Protein AF-0000000085142793 (afdb_homodimer)

Solvent-accessible surface area (backbone atoms only — not comparable to full-atom values): 38504 Å² total; per-residue (Å²): 130,55,73,67,56,52,49,52,53,50,50,48,44,54,55,43,50,51,32,46,73,60,70,64,56,84,73,49,73,65,57,45,42,52,49,14,59,74,68,73,43,66,52,66,65,74,73,52,75,71,55,71,66,58,52,27,54,43,63,44,48,63,83,79,63,71,72,49,72,63,54,54,51,49,46,52,49,48,54,51,50,52,54,48,36,68,76,47,77,51,85,48,48,43,76,74,81,58,46,81,76,58,88,42,69,66,44,15,41,50,50,17,57,52,48,35,48,65,38,69,43,61,87,69,60,58,73,68,64,59,40,62,31,39,26,63,65,14,30,45,39,32,20,34,68,66,52,86,90,43,70,59,54,49,60,48,77,48,88,49,27,34,41,33,42,30,28,22,57,57,58,43,32,56,37,52,43,42,51,42,32,44,48,47,37,58,46,38,49,44,58,69,44,44,38,35,77,75,59,72,71,47,82,62,52,60,54,35,35,50,48,18,23,47,28,51,50,49,34,63,74,48,48,71,56,48,44,61,55,33,41,69,77,45,49,61,66,60,34,48,46,52,52,27,44,64,32,60,43,36,39,56,59,49,22,51,47,37,38,75,69,64,75,40,54,71,67,57,26,52,55,43,42,67,57,76,86,36,59,48,50,32,58,71,67,70,45,69,87,72,64,67,54,55,41,71,39,70,27,64,71,60,52,40,51,52,50,52,36,38,76,69,63,75,39,54,72,70,57,47,45,58,74,46,65,72,76,50,56,77,82,28,52,79,85,72,78,78,74,72,66,61,70,62,54,62,70,75,98,132,52,73,67,54,52,49,53,52,50,53,49,43,53,55,43,49,51,32,47,72,59,69,63,57,84,73,48,73,64,57,45,44,52,49,15,59,75,69,72,45,68,52,68,66,72,73,50,74,72,55,72,68,62,51,32,49,42,64,47,45,64,78,78,64,72,73,49,73,63,55,54,50,48,47,52,50,47,54,51,50,52,54,49,34,70,76,45,77,51,85,49,48,43,78,72,80,58,46,81,76,59,89,42,69,65,44,14,40,51,50,17,57,51,49,34,48,67,39,69,42,60,86,69,61,58,74,70,63,60,40,64,29,39,26,64,65,12,31,44,39,33,21,34,65,66,52,88,88,43,71,58,56,50,56,49,76,49,89,49,26,32,40,32,42,30,28,22,57,56,58,43,33,55,39,53,44,41,50,43,30,44,48,47,37,58,46,39,51,44,57,66,46,41,40,35,74,73,60,71,70,46,84,62,50,60,55,33,33,50,46,16,23,46,28,52,51,50,33,63,74,50,49,70,56,49,46,58,56,33,40,70,78,46,48,60,65,58,34,50,46,52,51,26,44,66,31,62,43,36,41,56,58,49,21,51,47,37,40,74,70,63,76,40,53,71,68,57,24,52,53,42,42,68,56,76,85,38,59,49,51,32,59,69,65,71,44,70,87,72,66,67,53,54,42,71,38,70,27,64,70,57,53,40,51,52,50,51,37,38,76,67,65,74,38,53,72,69,56,46,44,57,75,45,66,72,77,50,56,76,84,28,51,79,84,71,78,78,74,72,66,61,72,61,55,63,71,74,98

Nearest PDB structures (foldseek):
  6cyy-assembly1_A  TM=6.990E-01  e=6.829E-03  Mycobacterium tuberculosis H37Rv
  6cz6-assembly1_C  TM=6.905E-01  e=1.008E-02  Mycobacterium tuberculosis H37Rv
  6cz6-assembly1_B  TM=6.938E-01  e=1.561E-02  Mycobacterium tuberculosis H37Rv
  6cyj-assembly1_B  TM=6.424E-01  e=1.008E-02  Mycobacterium tuberculosis H37Rv
  6cz6-assembly1_D  TM=6.984E-01  e=2.303E-02  Mycobacterium tuberculosis H37Rv

InterPro domains:
  IPR001387 Cro/C1-type, helix-turn-helix domain [PF01381] (1-44)
  IPR001387 Cro/C1-type, helix-turn-helix domain [PS50943] (1-46)
  IPR001387 Cro/C1-type, helix-turn-helix domain [cd00093] (1-46)
  IPR010359 IrrE N-terminal-like domain [PF06114] (166-259)
  IPR010982 Lambda repressor-like, DNA-binding domain superfamily [G3DSA:1.10.260.40] (1-52)
  IPR010982 Lambda repressor-like, DNA-binding domain superfamily [SSF47413] (1-50)
  IPR052345 Radiation response metalloprotease [PTHR43236] (1-334)

Sequence (698 aa):
MSQQDLATAVGLERTMVNRIEGGQRKVTALELASIADALGTRMQSFFTEPAPALVSHRSAQGLDTTESAVDHLLAELLADVEFLHGLHPIEGFGVRDPWEQPKSVHEADDMAARAREHVGYTATEPVKDLQAHLATAGLLLFSRNFGVDAADAGTVLLAEGGISLVNSTPKVGRRRLSAVHELGHYLLADEYTVDWRTAHTGPDIEGRLDRFARAFLLPAAVLLQEWPAAAHSGDVRTAAVKIAGTYLVDMSTLARRLHDLELVDASTANDIRAVQTTQTDIITHDLYPSDEMAGTTQPRVYQKHVIALFEAEKLSRERTLDLLDGTFDDDDLPDLPPRQEQEIWEYVSMSQQDLATAVGLERTMVNRIEGGQRKVTALELASIADALGTRMQSFFTEPAPALVSHRSAQGLDTTESAVDHLLAELLADVEFLHGLHPIEGFGVRDPWEQPKSVHEADDMAARAREHVGYTATEPVKDLQAHLATAGLLLFSRNFGVDAADAGTVLLAEGGISLVNSTPKVGRRRLSAVHELGHYLLADEYTVDWRTAHTGPDIEGRLDRFARAFLLPAAVLLQEWPAAAHSGDVRTAAVKIAGTYLVDMSTLARRLHDLELVDASTANDIRAVQTTQTDIITHDLYPSDEMAGTTQPRVYQKHVIALFEAEKLSRERTLDLLDGTFDDDDLPDLPPRQEQEIWEYVS

Radius of gyration: 30.91 Å; Cα contacts (8 Å, |Δi|>4): 927; chains: 2; bounding box: 108×86×75 Å

pLDDT: mean 80.75, std 23.33, range [28.98, 98.88]

Secondary structure (DSSP, 8-state):
--HHHHHHHHHHHHHHHHHHHTT-S---HHHHHHHHHHHT--GGGGTS---HHHHHHHHHS-TTS---HHHHHHHHHHHHHHHHHHHSPPTT----PPPPPP-SHHHHHHHHHHHHHHTT--SSSPP--HHHHHHHTTEEEEEE---TTS-SEEEEE-SSSEEEEEESSS-HHHHHHHHHHHHHHHHHT----S-SS-----HHHHHHHHHHHHHHHS-HHHHHHHHHHHHHHS-HHHHHHHHHHHHT--HHHHHHHHHHTTSS-HHHHHHHHT----HHHHHHTT-----TT-SSB--HHHHHHHHHHHHTTSS-HHHHHHHTTTS--GGGSPPPPP--THHHHHHH-/--HHHHHHHHHHHHHHHHHHHTT-S---HHHHHHHHHHHT--GGGGTS---HHHHHHHHHS-TTS---HHHHHHHHHHHHHHHHHHHSPPTT----PPPPPP-SHHHHHHHHHHHHHHTT--SSSPP--HHHHHHHTTEEEEEE---TTS-SEEEEE-SSSEEEEEESSS-HHHHHHHHHHHHHHHHHT------SS-----HHHHHHHHHHHHHHHS-HHHHHHHHHHHHHHS-HHHHHHHHHHHHT--HHHHHHHHHHTTSS-HHHHHHHHT----HHHHHHTT-----TT-SSB--HHHHHHHHHHHHTTSS-HHHHHHHTTTS--GGGSPPPPP--THHHHHHH-

Organism: Micrococcus luteus (strain ATCC 4698 / DSM 20030 / JCM 1464 / CCM 169 / CCUG 5858 / IAM 1056 / NBRC 3333 / NCIMB 9278 / NCTC 2665 / VKM Ac-2230) (NCBI:txid465515)

Structure (mmCIF, N/CA/C/O backbone):
data_AF-0000000085142793-model_v1
#
loop_
_entity.id
_entity.type
_entity.pdbx_description
1 polymer 'HTH cro/C1-type domain-containing protein'
#
loop_
_atom_site.group_PDB
_atom_site.id
_atom_site.type_symbol
_atom_site.label_atom_id
_atom_site.label_alt_id
_atom_site.label_comp_id
_atom_site.label_asym_id
_atom_site.label_entity_id
_atom_site.label_seq_id
_atom_site.pdbx_PDB_ins_code
_atom_site.Cartn_x
_atom_site.Cartn_y
_atom_site.Cartn_z
_atom_site.occupancy
_atom_site.B_iso_or_equiv
_atom_site.auth_seq_id
_atom_site.auth_comp_id
_atom_site.auth_asym_id
_atom_site.auth_atom_id
_atom_site.pdbx_PDB_model_num
ATOM 1 N N . MET A 1 1 ? -5.012 -1.758 -35.281 1 35.25 1 MET A N 1
ATOM 2 C CA . MET A 1 1 ? -4.785 -2.818 -36.25 1 35.25 1 MET A CA 1
ATOM 3 C C . MET A 1 1 ? -5.945 -3.807 -36.281 1 35.25 1 MET A C 1
ATOM 5 O O . MET A 1 1 ? -6.496 -4.133 -35.219 1 35.25 1 MET A O 1
ATOM 9 N N . SER A 1 2 ? -6.676 -3.979 -37.312 1 43.66 2 SER A N 1
ATOM 10 C CA . SER A 1 2 ? -7.871 -4.805 -37.438 1 43.66 2 SER A CA 1
ATOM 11 C C . SER A 1 2 ? -7.551 -6.277 -37.219 1 43.66 2 SER A C 1
ATOM 13 O O . SER A 1 2 ? -6.391 -6.68 -37.281 1 43.66 2 SER A O 1
ATOM 15 N N . GLN A 1 3 ? -8.453 -7.043 -36.812 1 43.44 3 GLN A N 1
ATOM 16 C CA . GLN A 1 3 ? -8.336 -8.492 -36.688 1 43.44 3 GLN A CA 1
ATOM 17 C C . GLN A 1 3 ? -7.734 -9.102 -37.938 1 43.44 3 GLN A C 1
ATOM 19 O O . GLN A 1 3 ? -6.938 -10.039 -37.875 1 43.44 3 GLN A O 1
ATOM 24 N N . GLN A 1 4 ? -8.102 -8.516 -39.094 1 46.75 4 GLN A N 1
ATOM 25 C CA . GLN A 1 4 ? -7.602 -8.984 -40.375 1 46.75 4 GLN A CA 1
ATOM 26 C C . GLN A 1 4 ? -6.109 -8.695 -40.531 1 46.75 4 GLN A C 1
ATOM 28 O O . GLN A 1 4 ? -5.359 -9.531 -41.031 1 46.75 4 GLN A O 1
ATOM 33 N N . ASP A 1 5 ? -5.711 -7.57 -39.969 1 46.22 5 ASP A N 1
ATOM 34 C CA . ASP A 1 5 ? -4.301 -7.195 -40.031 1 46.22 5 ASP A CA 1
ATOM 35 C C . ASP A 1 5 ? -3.451 -8.094 -39.156 1 46.22 5 ASP A C 1
ATOM 37 O O . ASP A 1 5 ? -2.34 -8.477 -39.531 1 46.22 5 ASP A O 1
ATOM 41 N N . LEU A 1 6 ? -4.023 -8.539 -38.031 1 41.75 6 LEU A N 1
ATOM 42 C CA . LEU A 1 6 ? -3.34 -9.453 -37.125 1 41.75 6 LEU A CA 1
ATOM 43 C C . LEU A 1 6 ? -3.299 -10.867 -37.719 1 41.75 6 LEU A C 1
ATOM 45 O O . LEU A 1 6 ? -2.271 -11.539 -37.625 1 41.75 6 LEU A O 1
ATOM 49 N N . ALA A 1 7 ? -4.324 -11.367 -38.375 1 46.31 7 ALA A N 1
ATOM 50 C CA . ALA A 1 7 ? -4.363 -12.672 -39.031 1 46.31 7 ALA A CA 1
ATOM 51 C C . ALA A 1 7 ? -3.367 -12.734 -40.188 1 46.31 7 ALA A C 1
ATOM 53 O O . ALA A 1 7 ? -2.676 -13.742 -40.344 1 46.31 7 ALA A O 1
ATOM 54 N N . THR A 1 8 ? -3.285 -11.68 -40.969 1 47.47 8 THR A N 1
ATOM 55 C CA . THR A 1 8 ? -2.342 -11.609 -42.062 1 47.47 8 THR A CA 1
ATOM 56 C C . THR A 1 8 ? -0.905 -11.586 -41.562 1 47.47 8 THR A C 1
ATOM 58 O O . THR A 1 8 ? -0.028 -12.242 -42.125 1 47.47 8 THR A O 1
ATOM 61 N N . ALA A 1 9 ? -0.763 -10.992 -40.375 1 45.16 9 ALA A N 1
ATOM 62 C CA . ALA A 1 9 ? 0.575 -10.922 -39.812 1 45.16 9 ALA A CA 1
ATOM 63 C C . ALA A 1 9 ? 1.001 -12.281 -39.25 1 45.16 9 ALA A C 1
ATOM 65 O O . ALA A 1 9 ? 2.146 -12.695 -39.438 1 45.16 9 ALA A O 1
ATOM 66 N N . VAL A 1 10 ? 0.039 -13 -38.688 1 46.06 10 VAL A N 1
ATOM 67 C CA . VAL A 1 10 ? 0.296 -14.336 -38.188 1 46.06 10 VAL A CA 1
ATOM 68 C C . VAL A 1 10 ? 0.471 -15.328 -39.312 1 46.06 10 VAL A C 1
ATOM 70 O O . VAL A 1 10 ? 1.343 -16.203 -39.281 1 46.06 10 VAL A O 1
ATOM 73 N N . GLY A 1 11 ? -0.36 -15.242 -40.312 1 46.69 11 GLY A N 1
ATOM 74 C CA . GLY A 1 11 ? -0.216 -16.078 -41.5 1 46.69 11 GLY A CA 1
ATOM 75 C C . GLY A 1 11 ? 1.107 -15.875 -42.219 1 46.69 11 GLY A C 1
ATOM 76 O O . GLY A 1 11 ? 1.706 -16.844 -42.719 1 46.69 11 GLY A O 1
ATOM 77 N N . LEU A 1 12 ? 1.479 -14.617 -42.25 1 46.81 12 LEU A N 1
ATOM 78 C CA . LEU A 1 12 ? 2.783 -14.328 -42.844 1 46.81 12 LEU A CA 1
ATOM 79 C C . LEU A 1 12 ? 3.904 -14.898 -42 1 46.81 12 LEU A C 1
ATOM 81 O O . LEU A 1 12 ? 4.941 -15.312 -42.5 1 46.81 12 LEU A O 1
ATOM 85 N N . GLU A 1 13 ? 3.547 -15.062 -40.656 1 44.31 13 GLU A N 1
ATOM 86 C CA . GLU A 1 13 ? 4.535 -15.633 -39.75 1 44.31 13 GLU A CA 1
ATOM 87 C C . GLU A 1 13 ? 4.777 -17.109 -40.031 1 44.31 13 GLU A C 1
ATOM 89 O O . GLU A 1 13 ? 5.922 -17.562 -40.062 1 44.31 13 GLU A O 1
ATOM 94 N N . ARG A 1 14 ? 3.717 -17.875 -40.219 1 44.88 14 ARG A N 1
ATOM 95 C CA . ARG A 1 14 ? 3.873 -19.297 -40.469 1 44.88 14 ARG A CA 1
ATOM 96 C C . ARG A 1 14 ? 4.543 -19.547 -41.812 1 44.88 14 ARG A C 1
ATOM 98 O O . ARG A 1 14 ? 5.41 -20.406 -41.938 1 44.88 14 ARG A O 1
ATOM 105 N N . THR A 1 15 ? 4.027 -18.812 -42.75 1 45.25 15 THR A N 1
ATOM 106 C CA . THR A 1 15 ? 4.629 -19 -44.062 1 45.25 15 THR A CA 1
ATOM 107 C C . THR A 1 15 ? 6.09 -18.578 -44.062 1 45.25 15 THR A C 1
ATOM 109 O O . THR A 1 15 ? 6.934 -19.219 -44.719 1 45.25 15 THR A O 1
ATOM 112 N N . MET A 1 16 ? 6.301 -17.5 -43.25 1 44.72 16 MET A N 1
ATOM 113 C CA . MET A 1 16 ? 7.672 -17 -43.219 1 44.72 16 MET A CA 1
ATOM 114 C C . MET A 1 16 ? 8.586 -17.938 -42.438 1 44.72 16 MET A C 1
ATOM 116 O O . MET A 1 16 ? 9.711 -18.203 -42.875 1 44.72 16 MET A O 1
ATOM 120 N N . VAL A 1 17 ? 8.141 -18.484 -41.281 1 44.81 17 VAL A N 1
ATOM 121 C CA . VAL A 1 17 ? 8.945 -19.438 -40.531 1 44.81 17 VAL A CA 1
ATOM 122 C C . VAL A 1 17 ? 9.188 -20.688 -41.375 1 44.81 17 VAL A C 1
ATOM 124 O O . VAL A 1 17 ? 10.305 -21.219 -41.406 1 44.81 17 VAL A O 1
ATOM 127 N N . ASN A 1 18 ? 8.188 -21.188 -42.031 1 46.44 18 ASN A N 1
ATOM 128 C CA . ASN A 1 18 ? 8.375 -22.328 -42.938 1 46.44 18 ASN A CA 1
ATOM 129 C C . ASN A 1 18 ? 9.352 -22.016 -44.062 1 46.44 18 ASN A C 1
ATOM 131 O O . ASN A 1 18 ? 10.164 -22.859 -44.438 1 46.44 18 ASN A O 1
ATOM 135 N N . ARG A 1 19 ? 9.219 -20.812 -44.562 1 44.88 19 ARG A N 1
ATOM 136 C CA . ARG A 1 19 ? 10.117 -20.469 -45.688 1 44.88 19 ARG A CA 1
ATOM 137 C C . ARG A 1 19 ? 11.531 -20.203 -45.156 1 44.88 19 ARG A C 1
ATOM 139 O O . ARG A 1 19 ? 12.508 -20.453 -45.875 1 44.88 19 ARG A O 1
ATOM 146 N N . ILE A 1 20 ? 11.656 -19.625 -43.906 1 44.56 20 ILE A N 1
ATOM 147 C CA . ILE A 1 20 ? 12.969 -19.453 -43.281 1 44.56 20 ILE A CA 1
ATOM 148 C C . ILE A 1 20 ? 13.586 -20.828 -43 1 44.56 20 ILE A C 1
ATOM 150 O O . ILE A 1 20 ? 14.773 -21.031 -43.25 1 44.56 20 ILE A O 1
ATOM 154 N N . GLU A 1 21 ? 12.773 -21.734 -42.406 1 45.34 21 GLU A N 1
ATOM 155 C CA . GLU A 1 21 ? 13.32 -23.062 -42.188 1 45.34 21 GLU A CA 1
ATOM 156 C C . GLU A 1 21 ? 13.641 -23.75 -43.5 1 45.34 21 GLU A C 1
ATOM 158 O O . GLU A 1 21 ? 14.602 -24.516 -43.594 1 45.34 21 GLU A O 1
ATOM 163 N N . GLY A 1 22 ? 12.742 -23.484 -44.375 1 44.12 22 GLY A N 1
ATOM 164 C CA . GLY A 1 22 ? 12.961 -24.125 -45.656 1 44.12 22 GLY A CA 1
ATOM 165 C C . GLY A 1 22 ? 14 -23.406 -46.5 1 44.12 22 GLY A C 1
ATOM 166 O O . GLY A 1 22 ? 14.211 -23.766 -47.656 1 44.12 22 GLY A O 1
ATOM 167 N N . GLY A 1 23 ? 15.102 -22.688 -45.906 1 41.75 23 GLY A N 1
ATOM 168 C CA . GLY A 1 23 ? 16.281 -22.125 -46.531 1 41.75 23 GLY A CA 1
ATOM 169 C C . GLY A 1 23 ? 15.945 -21.125 -47.625 1 41.75 23 GLY A C 1
ATOM 170 O O . GLY A 1 23 ? 16.828 -20.656 -48.344 1 41.75 23 GLY A O 1
ATOM 171 N N . GLN A 1 24 ? 14.812 -21.172 -48.156 1 41.47 24 GLN A N 1
ATOM 172 C CA . GLN A 1 24 ? 14.648 -20.453 -49.406 1 41.47 24 GLN A CA 1
ATOM 173 C C . GLN A 1 24 ? 14.695 -18.953 -49.219 1 41.47 24 GLN A C 1
ATOM 175 O O . GLN A 1 24 ? 15.289 -18.219 -50 1 41.47 24 GLN A O 1
ATOM 180 N N . ARG A 1 25 ? 13.641 -18.234 -48.656 1 42.97 25 ARG A N 1
ATOM 181 C CA . ARG A 1 25 ? 13.648 -16.781 -48.688 1 42.97 25 ARG A CA 1
ATOM 182 C C . ARG A 1 25 ? 14.266 -16.203 -47.406 1 42.97 25 ARG A C 1
ATOM 184 O O . ARG A 1 25 ? 13.914 -16.625 -46.312 1 42.97 25 ARG A O 1
ATOM 191 N N . LYS A 1 26 ? 15.555 -15.531 -47.5 1 41.47 26 LYS A N 1
ATOM 192 C CA . LYS A 1 26 ? 16.328 -14.758 -46.531 1 41.47 26 LYS A CA 1
ATOM 193 C C . LYS A 1 26 ? 15.461 -13.695 -45.875 1 41.47 26 LYS A C 1
ATOM 195 O O . LYS A 1 26 ? 15.008 -12.75 -46.531 1 41.47 26 LYS A O 1
ATOM 200 N N . VAL A 1 27 ? 14.594 -13.992 -45 1 45.19 27 VAL A N 1
ATOM 201 C CA . VAL A 1 27 ? 13.938 -12.93 -44.25 1 45.19 27 VAL A CA 1
ATOM 202 C C . VAL A 1 27 ? 14.992 -12.07 -43.562 1 45.19 27 VAL A C 1
ATOM 204 O O . VAL A 1 27 ? 15.906 -12.586 -42.906 1 45.19 27 VAL A O 1
ATOM 207 N N . THR A 1 28 ? 15.266 -10.844 -44.031 1 45.44 28 THR A N 1
ATOM 208 C CA . THR A 1 28 ? 16.266 -9.93 -43.5 1 45.44 28 THR A CA 1
ATOM 209 C C . THR A 1 28 ? 16 -9.609 -42.031 1 45.44 28 THR A C 1
ATOM 211 O O . THR A 1 28 ? 14.891 -9.781 -41.531 1 45.44 28 THR A O 1
ATOM 214 N N . ALA A 1 29 ? 17.031 -9.398 -41.281 1 46 29 ALA A N 1
ATOM 215 C CA . ALA A 1 29 ? 16.984 -8.945 -39.875 1 46 29 ALA A CA 1
ATOM 216 C C . ALA A 1 29 ? 15.945 -7.848 -39.688 1 46 29 ALA A C 1
ATOM 218 O O . ALA A 1 29 ? 15.242 -7.824 -38.688 1 46 29 ALA A O 1
ATOM 219 N N . LEU A 1 30 ? 15.727 -7.098 -40.594 1 49.28 30 LEU A N 1
ATOM 220 C CA . LEU A 1 30 ? 14.789 -5.98 -40.531 1 49.28 30 LEU A CA 1
ATOM 221 C C . LEU A 1 30 ? 13.344 -6.477 -40.562 1 49.28 30 LEU A C 1
ATOM 223 O O . LEU A 1 30 ? 12.5 -5.969 -39.812 1 49.28 30 LEU A O 1
ATOM 227 N N . GLU A 1 31 ? 13.039 -7.418 -41.344 1 48.22 31 GLU A N 1
ATOM 228 C CA . GLU A 1 31 ? 11.688 -7.977 -41.438 1 48.22 31 GLU A CA 1
ATOM 229 C C . GLU A 1 31 ? 11.336 -8.758 -40.156 1 48.22 31 GLU A C 1
ATOM 231 O O . GLU A 1 31 ? 10.211 -8.664 -39.656 1 48.22 31 GLU A O 1
ATOM 236 N N . LEU A 1 32 ? 12.352 -9.461 -39.594 1 48.97 32 LEU A N 1
ATOM 237 C CA . LEU A 1 32 ? 12.156 -10.156 -38.344 1 48.97 32 LEU A CA 1
ATOM 238 C C . LEU A 1 32 ? 11.914 -9.172 -37.188 1 48.97 32 LEU A C 1
ATOM 240 O O . LEU A 1 32 ? 11.086 -9.422 -36.312 1 48.97 32 LEU A O 1
ATOM 244 N N . ALA A 1 33 ? 12.578 -8.055 -37.281 1 51.97 33 ALA A N 1
ATOM 245 C CA . ALA A 1 33 ? 12.375 -6.996 -36.281 1 51.97 33 ALA A CA 1
ATOM 246 C C . ALA A 1 33 ? 10.969 -6.418 -36.375 1 51.97 33 ALA A C 1
ATOM 248 O O . ALA A 1 33 ? 10.328 -6.156 -35.375 1 51.97 33 ALA A O 1
ATOM 249 N N . SER A 1 34 ? 10.461 -6.191 -37.562 1 54 34 SER A N 1
ATOM 250 C CA . SER A 1 34 ? 9.117 -5.66 -37.781 1 54 34 SER A CA 1
ATOM 251 C C . SER A 1 34 ? 8.047 -6.645 -37.312 1 54 34 SER A C 1
ATOM 253 O O . SER A 1 34 ? 7.023 -6.242 -36.781 1 54 34 SER A O 1
ATOM 255 N N . ILE A 1 35 ? 8.234 -7.859 -37.562 1 48.28 35 ILE A N 1
ATOM 256 C CA . ILE A 1 35 ? 7.309 -8.898 -37.125 1 48.28 35 ILE A CA 1
ATOM 257 C C . ILE A 1 35 ? 7.332 -9.016 -35.594 1 48.28 35 ILE A C 1
ATOM 259 O O . ILE A 1 35 ? 6.285 -9.133 -34.969 1 48.28 35 ILE A O 1
ATOM 263 N N . ALA A 1 36 ? 8.547 -8.977 -35.094 1 50.41 36 ALA A N 1
ATOM 264 C CA . ALA A 1 36 ? 8.688 -8.977 -33.656 1 50.41 36 ALA A CA 1
ATOM 265 C C . ALA A 1 36 ? 7.949 -7.797 -33.031 1 50.41 36 ALA A C 1
ATOM 267 O O . ALA A 1 36 ? 7.27 -7.949 -32 1 50.41 36 ALA A O 1
ATOM 268 N N . ASP A 1 37 ? 8.141 -6.66 -33.594 1 54.03 37 ASP A N 1
ATOM 269 C CA . ASP A 1 37 ? 7.461 -5.445 -33.156 1 54.03 37 ASP A CA 1
ATOM 270 C C . ASP A 1 37 ? 5.945 -5.582 -33.281 1 54.03 37 ASP A C 1
ATOM 272 O O . ASP A 1 37 ? 5.203 -5.152 -32.406 1 54.03 37 ASP A O 1
ATOM 276 N N . ALA A 1 38 ? 5.488 -6.094 -34.375 1 50.12 38 ALA A N 1
ATOM 277 C CA . ALA A 1 38 ? 4.059 -6.266 -34.625 1 50.12 38 ALA A CA 1
ATOM 278 C C . ALA A 1 38 ? 3.457 -7.305 -33.688 1 50.12 38 ALA A C 1
ATOM 280 O O . ALA A 1 38 ? 2.289 -7.199 -33.281 1 50.12 38 ALA A O 1
ATOM 281 N N . LEU A 1 39 ? 4.293 -8.227 -33.312 1 48.25 39 LEU A N 1
ATOM 282 C CA . LEU A 1 39 ? 3.811 -9.32 -32.469 1 48.25 39 LEU A CA 1
ATOM 283 C C . LEU A 1 39 ? 4.125 -9.047 -31 1 48.25 39 LEU A C 1
ATOM 285 O O . LEU A 1 39 ? 3.658 -9.766 -30.125 1 48.25 39 LEU A O 1
ATOM 289 N N . GLY A 1 40 ? 4.93 -7.887 -30.812 1 50.06 40 GLY A N 1
ATOM 290 C CA . GLY A 1 40 ? 5.371 -7.527 -29.469 1 50.06 40 GLY A CA 1
ATOM 291 C C . GLY A 1 40 ? 6.375 -8.508 -28.891 1 50.06 40 GLY A C 1
ATOM 292 O O . GLY A 1 40 ? 6.371 -8.766 -27.688 1 50.06 40 GLY A O 1
ATOM 293 N N . THR A 1 41 ? 7.047 -9.219 -29.703 1 49.5 41 THR A N 1
ATOM 294 C CA . THR A 1 41 ? 8.047 -10.188 -29.281 1 49.5 41 THR A CA 1
ATOM 295 C C . THR A 1 41 ? 9.445 -9.742 -29.688 1 49.5 41 THR A C 1
ATOM 297 O O . THR A 1 41 ? 9.602 -8.891 -30.562 1 49.5 41 THR A O 1
ATOM 300 N N . ARG A 1 42 ? 10.461 -10.289 -28.984 1 48.56 42 ARG A N 1
ATOM 301 C CA . ARG A 1 42 ? 11.852 -10 -29.328 1 48.56 42 ARG A CA 1
ATOM 302 C C . ARG A 1 42 ? 12.297 -10.828 -30.516 1 48.56 42 ARG A C 1
ATOM 304 O O . ARG A 1 42 ? 11.898 -11.984 -30.672 1 48.56 42 ARG A O 1
ATOM 311 N N . MET A 1 43 ? 13.117 -10.352 -31.375 1 49.75 43 MET A N 1
ATOM 312 C CA . MET A 1 43 ? 13.672 -10.969 -32.594 1 49.75 43 MET A CA 1
ATOM 313 C C . MET A 1 43 ? 14.398 -12.266 -32.25 1 49.75 43 MET A C 1
ATOM 315 O O . MET A 1 43 ? 14.336 -13.234 -33 1 49.75 43 MET A O 1
ATOM 319 N N . GLN A 1 44 ? 15.172 -12.234 -31.172 1 47.34 44 GLN A N 1
ATOM 320 C CA . GLN A 1 44 ? 16.016 -13.367 -30.781 1 47.34 44 GLN A CA 1
ATOM 321 C C . GLN A 1 44 ? 15.172 -14.617 -30.531 1 47.34 44 GLN A C 1
ATOM 323 O O . GLN A 1 44 ? 15.656 -15.742 -30.688 1 47.34 44 GLN A O 1
ATOM 328 N N . SER A 1 45 ? 14 -14.391 -30.25 1 46.28 45 SER A N 1
ATOM 329 C CA . SER A 1 45 ? 13.109 -15.516 -29.969 1 46.28 45 SER A CA 1
ATOM 330 C C . SER A 1 45 ? 12.945 -16.406 -31.188 1 46.28 45 SER A C 1
ATOM 332 O O . SER A 1 45 ? 12.57 -17.578 -31.062 1 46.28 45 SER A O 1
ATOM 334 N N . PHE A 1 46 ? 13.25 -15.844 -32.281 1 43 46 PHE A N 1
ATOM 335 C CA . PHE A 1 46 ? 13.047 -16.578 -33.531 1 43 46 PHE A CA 1
ATOM 336 C C . PHE A 1 46 ? 14.188 -17.562 -33.75 1 43 46 PHE A C 1
ATOM 338 O O . PHE A 1 46 ? 14.031 -18.531 -34.531 1 43 46 PHE A O 1
ATOM 345 N N . PHE A 1 47 ? 15.25 -17.359 -33.281 1 42.34 47 PHE A N 1
ATOM 346 C CA . PHE A 1 47 ? 16.422 -18.141 -33.656 1 42.34 47 PHE A CA 1
ATOM 347 C C . PHE A 1 47 ? 16.734 -19.188 -32.594 1 42.34 47 PHE A C 1
ATOM 349 O O . PHE A 1 47 ? 17.656 -19.984 -32.75 1 42.34 47 PHE A O 1
ATOM 356 N N . THR A 1 48 ? 16.234 -19.062 -31.422 1 37.84 48 THR A N 1
ATOM 357 C CA . THR A 1 48 ? 16.625 -20.047 -30.406 1 37.84 48 THR A CA 1
ATOM 358 C C . THR A 1 48 ? 15.727 -21.281 -30.469 1 37.84 48 THR A C 1
ATOM 360 O O . THR A 1 48 ? 14.523 -21.156 -30.703 1 37.84 48 THR A O 1
ATOM 363 N N . GLU A 1 49 ? 16.281 -22.5 -30.656 1 38.41 49 GLU A N 1
ATOM 364 C CA . GLU A 1 49 ? 15.594 -23.797 -30.562 1 38.41 49 GLU A CA 1
ATOM 365 C C . GLU A 1 49 ? 14.609 -23.812 -29.406 1 38.41 49 GLU A C 1
ATOM 367 O O . GLU A 1 49 ? 14.938 -23.375 -28.297 1 38.41 49 GLU A O 1
ATOM 372 N N . PRO A 1 50 ? 13.32 -23.797 -29.812 1 37.88 50 PRO A N 1
ATOM 373 C CA . PRO A 1 50 ? 12.375 -23.812 -28.688 1 37.88 50 PRO A CA 1
ATOM 374 C C . PRO A 1 50 ? 12.789 -24.781 -27.578 1 37.88 50 PRO A C 1
ATOM 376 O O . PRO A 1 50 ? 13.422 -25.797 -27.844 1 37.88 50 PRO A O 1
ATOM 379 N N . ALA A 1 51 ? 13.008 -24.281 -26.516 1 39.53 51 ALA A N 1
ATOM 380 C CA . ALA A 1 51 ? 13.328 -25.188 -25.406 1 39.53 51 ALA A CA 1
ATOM 381 C C . ALA A 1 51 ? 12.406 -26.406 -25.422 1 39.53 51 ALA A C 1
ATOM 383 O O . ALA A 1 51 ? 11.219 -26.281 -25.719 1 39.53 51 ALA A O 1
ATOM 384 N N . PRO A 1 52 ? 12.914 -27.562 -25.438 1 36.78 52 PRO A N 1
ATOM 385 C CA . PRO A 1 52 ? 12.148 -28.797 -25.578 1 36.78 52 PRO A CA 1
ATOM 386 C C . PRO A 1 52 ? 10.836 -28.781 -24.797 1 36.78 52 PRO A C 1
ATOM 388 O O . PRO A 1 52 ? 9.844 -29.359 -25.25 1 36.78 52 PRO A O 1
ATOM 391 N N . ALA A 1 53 ? 10.742 -28.125 -23.75 1 38.81 53 ALA A N 1
ATOM 392 C CA . ALA A 1 53 ? 9.594 -28.109 -22.844 1 38.81 53 ALA A CA 1
ATOM 393 C C . ALA A 1 53 ? 8.438 -27.312 -23.453 1 38.81 53 ALA A C 1
ATOM 395 O O . ALA A 1 53 ? 7.27 -27.656 -23.25 1 38.81 53 ALA A O 1
ATOM 396 N N . LEU A 1 54 ? 8.672 -26.25 -24.219 1 41.72 54 LEU A N 1
ATOM 397 C CA . LEU A 1 54 ? 7.672 -25.469 -24.938 1 41.72 54 LEU A CA 1
ATOM 398 C C . LEU A 1 54 ? 7.09 -26.25 -26.094 1 41.72 54 LEU A C 1
ATOM 400 O O . LEU A 1 54 ? 5.914 -26.094 -26.438 1 41.72 54 LEU A O 1
ATOM 404 N N . VAL A 1 55 ? 7.766 -27.188 -26.797 1 35.69 55 VAL A N 1
ATOM 405 C CA . VAL A 1 55 ? 7.375 -28 -27.938 1 35.69 55 VAL A CA 1
ATOM 406 C C . VAL A 1 55 ? 6.281 -28.984 -27.516 1 35.69 55 VAL A C 1
ATOM 408 O O . VAL A 1 55 ? 5.34 -29.234 -28.266 1 35.69 55 VAL A O 1
ATOM 411 N N . SER A 1 56 ? 6.352 -29.484 -26.266 1 33.75 56 SER A N 1
ATOM 412 C CA . SER A 1 56 ? 5.391 -30.516 -25.891 1 33.75 56 SER A CA 1
ATOM 413 C C . SER A 1 56 ? 3.971 -29.969 -25.844 1 33.75 56 SER A C 1
ATOM 415 O O . SER A 1 56 ? 3.006 -30.688 -26.094 1 33.75 56 SER A O 1
ATOM 417 N N . HIS A 1 57 ? 3.773 -28.75 -25.422 1 38.59 57 HIS A N 1
ATOM 418 C CA . HIS A 1 57 ? 2.439 -28.172 -25.453 1 38.59 57 HIS A CA 1
ATOM 419 C C . HIS A 1 57 ? 1.927 -28.062 -26.891 1 38.59 57 HIS A C 1
ATOM 421 O O . HIS A 1 57 ? 0.717 -27.984 -27.125 1 38.59 57 HIS A O 1
ATOM 427 N N . ARG A 1 58 ? 2.852 -28 -27.781 1 35.53 58 ARG A N 1
ATOM 428 C CA . ARG A 1 58 ? 2.445 -27.875 -29.188 1 35.53 58 ARG A CA 1
ATOM 429 C C . ARG A 1 58 ? 1.818 -29.172 -29.688 1 35.53 58 ARG A C 1
ATOM 431 O O . ARG A 1 58 ? 0.856 -29.141 -30.453 1 35.53 58 ARG A O 1
ATOM 438 N N . SER A 1 59 ? 2.428 -30.281 -29.297 1 33.19 59 SER A N 1
ATOM 439 C CA . SER A 1 59 ? 2.049 -31.5 -29.984 1 33.19 59 SER A CA 1
ATOM 440 C C . SER A 1 59 ? 0.708 -32.031 -29.469 1 33.19 59 SER A C 1
ATOM 442 O O . SER A 1 59 ? -0.029 -32.688 -30.219 1 33.19 59 SER A O 1
ATOM 444 N N . ALA A 1 60 ? 0.432 -32.188 -28.203 1 35.69 60 ALA A N 1
ATOM 445 C CA . ALA A 1 60 ? -0.826 -32.844 -27.828 1 35.69 60 ALA A CA 1
ATOM 446 C C . ALA A 1 60 ? -2.021 -32 -28.281 1 35.69 60 ALA A C 1
ATOM 448 O O . ALA A 1 60 ? -3.145 -32.5 -28.359 1 35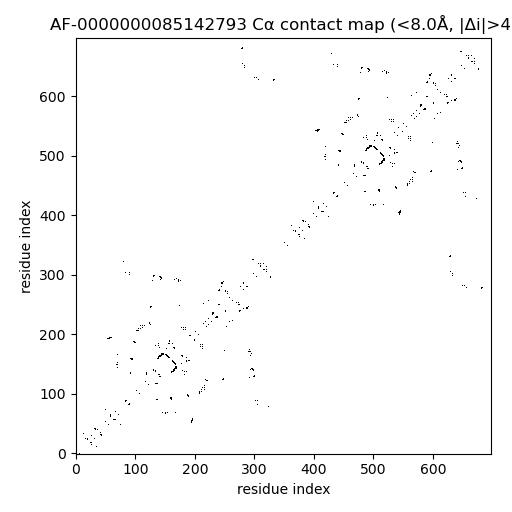.69 60 ALA A O 1
ATOM 449 N N . GLN A 1 61 ? -2.121 -30.656 -27.969 1 35.09 61 GLN A N 1
ATOM 450 C CA . GLN A 1 61 ? -3.203 -29.984 -28.688 1 35.09 61 GLN A CA 1
ATOM 451 C C . GLN A 1 61 ? -2.91 -29.922 -30.188 1 35.09 61 GLN A C 1
ATOM 453 O O . GLN A 1 61 ? -1.747 -29.922 -30.594 1 35.09 61 GLN A O 1
ATOM 458 N N . GLY A 1 62 ? -3.715 -30.5 -31.016 1 31.58 62 GLY A N 1
ATOM 459 C CA . GLY A 1 62 ? -3.674 -30.297 -32.438 1 31.58 62 GLY A CA 1
ATOM 460 C C . GLY A 1 62 ? -2.811 -29.109 -32.844 1 31.58 62 GLY A C 1
ATOM 461 O O . GLY A 1 62 ? -2.537 -28.219 -32.031 1 31.58 62 GLY A O 1
ATOM 462 N N . LEU A 1 63 ? -1.746 -29.297 -33.719 1 33.91 63 LEU A N 1
ATOM 463 C CA . LEU A 1 63 ? -0.865 -28.375 -34.406 1 33.91 63 LEU A CA 1
ATOM 464 C C . LEU A 1 63 ? -1.521 -27 -34.562 1 33.91 63 LEU A C 1
ATOM 466 O O . LEU A 1 63 ? -0.875 -26.031 -34.969 1 33.91 63 LEU A O 1
ATOM 470 N N . ASP A 1 64 ? -2.84 -26.953 -34.719 1 34.88 64 ASP A N 1
ATOM 471 C CA . ASP A 1 64 ? -3.502 -25.719 -35.156 1 34.88 64 ASP A CA 1
ATOM 472 C C . ASP A 1 64 ? -3.572 -24.703 -34 1 34.88 64 ASP A C 1
ATOM 474 O O . ASP A 1 64 ? -4.262 -23.688 -34.125 1 34.88 64 ASP A O 1
ATOM 478 N N . THR A 1 65 ? -3.443 -25.094 -32.688 1 37.78 65 THR A N 1
ATOM 479 C CA . THR A 1 65 ? -3.791 -24.125 -31.641 1 37.78 65 THR A CA 1
ATOM 480 C C . THR A 1 65 ? -2.682 -23.078 -31.484 1 37.78 65 THR A C 1
ATOM 482 O O . THR A 1 65 ? -1.514 -23.438 -31.312 1 37.78 65 THR A O 1
ATOM 485 N N . THR A 1 66 ? -2.762 -21.969 -32.031 1 40.53 66 THR A N 1
ATOM 486 C CA . THR A 1 66 ? -2.059 -20.703 -31.766 1 40.53 66 THR A CA 1
ATOM 487 C C . THR A 1 66 ? -1.485 -20.688 -30.359 1 40.53 66 THR A C 1
ATOM 489 O O . THR A 1 66 ? -2.217 -20.859 -29.375 1 40.53 66 THR A O 1
ATOM 492 N N . GLU A 1 67 ? -0.294 -21.203 -30.203 1 53.06 67 GLU A N 1
ATOM 493 C CA . GLU A 1 67 ? 0.381 -20.938 -28.938 1 53.06 67 GLU A CA 1
ATOM 494 C C . GLU A 1 67 ? -0.178 -19.688 -28.266 1 53.06 67 GLU A C 1
ATOM 496 O O . GLU A 1 67 ? -0.252 -18.625 -28.891 1 53.06 67 GLU A O 1
ATOM 501 N N . SER A 1 68 ? -0.935 -19.891 -27.094 1 71.69 68 SER A N 1
ATOM 502 C CA . SER A 1 68 ? -1.477 -18.734 -26.391 1 71.69 68 SER A CA 1
ATOM 503 C C . SER A 1 68 ? -0.377 -17.734 -26.031 1 71.69 68 SER A C 1
ATOM 505 O O . SER A 1 68 ? 0.802 -18.094 -26 1 71.69 68 SER A O 1
ATOM 507 N N . ALA A 1 69 ? -0.569 -16.578 -26.297 1 75.69 69 ALA A N 1
ATOM 508 C CA . ALA A 1 69 ? 0.323 -15.5 -25.875 1 75.69 69 ALA A CA 1
ATOM 509 C C . ALA A 1 69 ? 0.993 -15.836 -24.547 1 75.69 69 ALA A C 1
ATOM 511 O O . ALA A 1 69 ? 2.174 -15.547 -24.344 1 75.69 69 ALA A O 1
ATOM 512 N N . VAL A 1 70 ? 0.368 -16.578 -23.734 1 80.5 70 VAL A N 1
ATOM 513 C CA . VAL A 1 70 ? 0.888 -16.938 -22.422 1 80.5 70 VAL A CA 1
ATOM 514 C C . VAL A 1 70 ? 1.979 -18 -22.578 1 80.5 70 VAL A C 1
ATOM 516 O O . VAL A 1 70 ? 3.035 -17.906 -21.953 1 80.5 70 VAL A O 1
ATOM 519 N N . ASP A 1 71 ? 1.794 -18.938 -23.453 1 82.62 71 ASP A N 1
ATOM 520 C CA . ASP A 1 71 ? 2.768 -20.016 -23.672 1 82.62 71 ASP A CA 1
ATOM 521 C C . ASP A 1 71 ? 4.074 -19.453 -24.219 1 82.62 71 ASP A C 1
ATOM 523 O O . ASP A 1 71 ? 5.16 -19.859 -23.797 1 82.62 71 ASP A O 1
ATOM 527 N N . HIS A 1 72 ? 3.84 -18.625 -25.109 1 83.69 72 HIS A N 1
ATOM 528 C CA . HIS A 1 72 ? 5.016 -18.031 -25.734 1 83.69 72 HIS A CA 1
ATOM 529 C C . HIS A 1 72 ? 5.855 -17.266 -24.703 1 83.69 72 HIS A C 1
ATOM 531 O O . HIS A 1 72 ? 7.074 -17.453 -24.641 1 83.69 72 HIS A O 1
ATOM 537 N N . LEU A 1 73 ? 5.172 -16.469 -23.938 1 88.12 73 LEU A N 1
ATOM 538 C CA . LEU A 1 73 ? 5.902 -15.664 -22.953 1 88.12 73 LEU A CA 1
ATOM 539 C C . LEU A 1 73 ? 6.512 -16.562 -21.875 1 88.12 73 LEU A C 1
ATOM 541 O O . LEU A 1 73 ? 7.609 -16.281 -21.391 1 88.12 73 LEU A O 1
ATOM 545 N N . LEU A 1 74 ? 5.871 -17.562 -21.578 1 89.5 74 LEU A N 1
ATOM 546 C CA . LEU A 1 74 ? 6.41 -18.5 -20.578 1 89.5 74 LEU A CA 1
ATOM 547 C C . LEU A 1 74 ? 7.699 -19.141 -21.094 1 89.5 74 LEU A C 1
ATOM 549 O O . LEU A 1 74 ? 8.648 -19.312 -20.328 1 89.5 74 LEU A O 1
ATOM 553 N N . ALA A 1 75 ? 7.691 -19.469 -22.328 1 89.31 75 ALA A N 1
ATOM 554 C CA . ALA A 1 75 ? 8.891 -20.062 -22.906 1 89.31 75 ALA A CA 1
ATOM 555 C C . ALA A 1 75 ? 10.062 -19.094 -22.875 1 89.31 75 ALA A C 1
ATOM 557 O O . ALA A 1 75 ? 11.188 -19.484 -22.562 1 89.31 75 ALA A O 1
ATOM 558 N N . GLU A 1 76 ? 9.75 -17.891 -23.172 1 91.62 76 GLU A N 1
ATOM 559 C CA . GLU A 1 76 ? 10.781 -16.859 -23.125 1 91.62 76 GLU A CA 1
ATOM 560 C C . GLU A 1 76 ? 11.305 -16.656 -21.703 1 91.62 76 GLU A C 1
ATOM 562 O O . GLU A 1 76 ? 12.516 -16.578 -21.5 1 91.62 76 GLU A O 1
ATOM 567 N N . LEU A 1 77 ? 10.414 -16.594 -20.797 1 94.44 77 LEU A N 1
ATOM 568 C CA . LEU A 1 77 ? 10.789 -16.438 -19.406 1 94.44 77 LEU A CA 1
ATOM 569 C C . LEU A 1 77 ? 11.617 -17.625 -18.922 1 94.44 77 LEU A C 1
ATOM 571 O O . LEU A 1 77 ? 12.57 -17.469 -18.172 1 94.44 77 LEU A O 1
ATOM 575 N N . LEU A 1 78 ? 11.203 -18.75 -19.375 1 93 78 LEU A N 1
ATOM 576 C CA . LEU A 1 78 ? 11.93 -19.953 -19 1 93 78 LEU A CA 1
ATOM 577 C C . LEU A 1 78 ? 13.383 -19.875 -19.453 1 93 78 LEU A C 1
ATOM 579 O O . LEU A 1 78 ? 14.297 -20.125 -18.656 1 93 78 LEU A O 1
ATOM 583 N N . ALA A 1 79 ? 13.547 -19.516 -20.672 1 94.81 79 ALA A N 1
ATOM 584 C CA . ALA A 1 79 ? 14.898 -19.391 -21.219 1 94.81 79 ALA A CA 1
ATOM 585 C C . ALA A 1 79 ? 15.711 -18.359 -20.438 1 94.81 79 ALA A C 1
ATOM 587 O O . ALA A 1 79 ? 16.875 -18.578 -20.109 1 94.81 79 ALA A O 1
ATOM 588 N N . ASP A 1 80 ? 15.07 -17.25 -20.172 1 97.06 80 ASP A N 1
ATOM 589 C CA . ASP A 1 80 ? 15.727 -16.172 -19.453 1 97.06 80 ASP A CA 1
ATOM 590 C C . ASP A 1 80 ? 16.141 -16.609 -18.047 1 97.06 80 ASP A C 1
ATOM 592 O O . ASP A 1 80 ? 17.266 -16.375 -17.625 1 97.06 80 ASP A O 1
ATOM 596 N N . VAL A 1 81 ? 15.266 -17.266 -17.375 1 97.69 81 VAL A N 1
ATOM 597 C CA . VAL A 1 81 ? 15.508 -17.641 -15.977 1 97.69 81 VAL A CA 1
ATOM 598 C C . VAL A 1 81 ? 16.562 -18.734 -15.914 1 97.69 81 VAL A C 1
ATOM 600 O O . VAL A 1 81 ? 17.422 -18.734 -15.031 1 97.69 81 VAL A O 1
ATOM 603 N N . GLU A 1 82 ? 16.5 -19.656 -16.844 1 95.06 82 GLU A N 1
ATOM 604 C CA . GLU A 1 82 ? 17.531 -20.688 -16.906 1 95.06 82 GLU A CA 1
ATOM 605 C C . GLU A 1 82 ? 18.906 -20.078 -17.141 1 95.06 82 GLU A C 1
ATOM 607 O O . GLU A 1 82 ? 19.891 -20.453 -16.484 1 95.06 82 GLU A O 1
ATOM 612 N N . PHE A 1 83 ? 18.969 -19.188 -18.078 1 95.94 83 PHE A N 1
ATOM 613 C CA . PHE A 1 83 ? 20.203 -18.469 -18.391 1 95.94 83 PHE A CA 1
ATOM 614 C C . PHE A 1 83 ? 20.75 -17.766 -17.141 1 95.94 83 PHE A C 1
ATOM 616 O O . PHE A 1 83 ? 21.922 -17.922 -16.797 1 95.94 83 PHE A O 1
ATOM 623 N N . LEU A 1 84 ? 19.891 -17.031 -16.469 1 97.88 84 LEU A N 1
ATOM 624 C CA . LEU A 1 84 ? 20.266 -16.266 -15.289 1 97.88 84 LEU A CA 1
ATOM 625 C C . LEU A 1 84 ? 20.719 -17.203 -14.172 1 97.88 84 LEU A C 1
ATOM 627 O O . LEU A 1 84 ? 21.734 -16.953 -13.523 1 97.88 84 LEU A O 1
ATOM 631 N N . HIS A 1 85 ? 19.969 -18.219 -13.977 1 96.69 85 HIS A N 1
ATOM 632 C CA . HIS A 1 85 ? 20.281 -19.188 -12.945 1 96.69 85 HIS A CA 1
ATOM 633 C C . HIS A 1 85 ? 21.609 -19.891 -13.234 1 96.69 85 HIS A C 1
ATOM 635 O O . HIS A 1 85 ? 22.344 -20.234 -12.312 1 96.69 85 HIS A O 1
ATOM 641 N N . GLY A 1 86 ? 21.906 -20.078 -14.5 1 95.44 86 GLY A N 1
ATOM 642 C CA . GLY A 1 86 ? 23.172 -20.656 -14.914 1 95.44 86 GLY A CA 1
ATOM 643 C C . GLY A 1 86 ? 24.359 -19.781 -14.594 1 95.44 86 GLY A C 1
ATOM 644 O O . GLY A 1 86 ? 25.453 -20.266 -14.281 1 95.44 86 GLY A O 1
ATOM 645 N N . LEU A 1 87 ? 24.172 -18.484 -14.688 1 96.38 87 LEU A N 1
ATOM 646 C CA . LEU A 1 87 ? 25.234 -17.531 -14.359 1 96.38 87 LEU A CA 1
ATOM 647 C C . LEU A 1 87 ? 25.484 -17.5 -12.859 1 96.38 87 LEU A C 1
ATOM 649 O O . LEU A 1 87 ? 26.641 -17.422 -12.422 1 96.38 87 LEU A O 1
ATOM 653 N N . HIS A 1 88 ? 24.469 -17.484 -12.125 1 96.44 88 HIS A N 1
ATOM 654 C CA . HIS A 1 88 ? 24.484 -17.531 -10.664 1 96.44 88 HIS A CA 1
ATOM 655 C C . HIS A 1 88 ? 23.156 -18.078 -10.125 1 96.44 88 HIS A C 1
ATOM 657 O O . HIS A 1 88 ? 22.078 -17.703 -10.594 1 96.44 88 HIS A O 1
ATOM 663 N N . PRO A 1 89 ? 23.234 -18.938 -9.211 1 96.31 89 PRO A N 1
ATOM 664 C CA . PRO A 1 89 ? 22 -19.531 -8.695 1 96.31 89 PRO A CA 1
ATOM 665 C C . PRO A 1 89 ? 21.047 -18.484 -8.117 1 96.31 89 PRO A C 1
ATOM 667 O O . PRO A 1 89 ? 21.484 -17.578 -7.391 1 96.31 89 PRO A O 1
ATOM 670 N N . ILE A 1 90 ? 19.844 -18.594 -8.461 1 96.88 90 ILE A N 1
ATOM 671 C CA . ILE A 1 90 ? 18.812 -17.688 -7.961 1 96.88 90 ILE A CA 1
ATOM 672 C C . ILE A 1 90 ? 18.422 -18.094 -6.543 1 96.88 90 ILE A C 1
ATOM 674 O O . ILE A 1 90 ? 18.234 -19.281 -6.258 1 96.88 90 ILE A O 1
ATOM 678 N N . GLU A 1 91 ? 18.281 -17.109 -5.684 1 94.38 91 GLU A N 1
ATOM 679 C CA . GLU A 1 91 ? 17.875 -17.359 -4.301 1 94.38 91 GLU A CA 1
ATOM 680 C C . GLU A 1 91 ? 16.516 -18.047 -4.234 1 94.38 91 GLU A C 1
ATOM 682 O O . GLU A 1 91 ? 15.578 -17.641 -4.922 1 94.38 91 GLU A O 1
ATOM 687 N N . GLY A 1 92 ? 16.422 -19.125 -3.416 1 92.5 92 GLY A N 1
ATOM 688 C CA . GLY A 1 92 ? 15.156 -19.812 -3.23 1 92.5 92 GLY A CA 1
ATOM 689 C C . GLY A 1 92 ? 14.984 -21 -4.168 1 92.5 92 GLY A C 1
ATOM 690 O O . GLY A 1 92 ? 14.141 -21.859 -3.936 1 92.5 92 GLY A O 1
ATOM 691 N N . PHE A 1 93 ? 15.812 -21 -5.207 1 94.06 93 PHE A N 1
ATOM 692 C CA . PHE A 1 93 ? 15.727 -22.109 -6.16 1 94.06 93 PHE A CA 1
ATOM 693 C C . PHE A 1 93 ? 16.406 -23.344 -5.613 1 94.06 93 PHE A C 1
ATOM 695 O O . PHE A 1 93 ? 17.453 -23.25 -4.965 1 94.06 93 PHE A O 1
ATOM 702 N N . GLY A 1 94 ? 15.82 -24.484 -5.871 1 91.06 94 GLY A N 1
ATOM 703 C CA . GLY A 1 94 ? 16.359 -25.781 -5.492 1 91.06 94 GLY A CA 1
ATOM 704 C C . GLY A 1 94 ? 15.523 -26.938 -5.992 1 91.06 94 GLY A C 1
ATOM 705 O O . GLY A 1 94 ? 14.422 -26.75 -6.508 1 91.06 94 GLY A O 1
ATOM 706 N N . VAL A 1 95 ? 16.156 -28.062 -5.891 1 86.81 95 VAL A N 1
ATOM 707 C CA . VAL A 1 95 ? 15.43 -29.281 -6.238 1 86.81 95 VAL A CA 1
ATOM 708 C C . VAL A 1 95 ? 14.43 -29.625 -5.133 1 86.81 95 VAL A C 1
ATOM 710 O O . VAL A 1 95 ? 14.758 -29.562 -3.947 1 86.81 95 VAL A O 1
ATOM 713 N N . ARG A 1 96 ? 13.242 -29.844 -5.574 1 87 96 ARG A N 1
ATOM 714 C CA . ARG A 1 96 ? 12.219 -30.172 -4.59 1 87 96 ARG A CA 1
ATOM 715 C C . ARG A 1 96 ? 11.438 -31.406 -5.012 1 87 96 ARG A C 1
ATOM 717 O O . ARG A 1 96 ? 11.148 -31.594 -6.195 1 87 96 ARG A O 1
ATOM 724 N N . ASP A 1 97 ? 11.125 -32.188 -3.994 1 90.56 97 ASP A N 1
ATOM 725 C CA . ASP A 1 97 ? 10.266 -33.344 -4.23 1 90.56 97 ASP A CA 1
ATOM 726 C C . ASP A 1 97 ? 8.805 -32.906 -4.371 1 90.56 97 ASP A C 1
ATOM 728 O O . ASP A 1 97 ? 8.305 -32.094 -3.576 1 90.56 97 ASP A O 1
ATOM 732 N N . PRO A 1 98 ? 8.203 -33.438 -5.383 1 92.94 98 PRO A N 1
ATOM 733 C CA . PRO A 1 98 ? 6.777 -33.125 -5.523 1 92.94 98 PRO A CA 1
ATOM 734 C C . PRO A 1 98 ? 5.945 -33.594 -4.328 1 92.94 98 PRO A C 1
ATOM 736 O O . PRO A 1 98 ? 6.227 -34.625 -3.738 1 92.94 98 PRO A O 1
ATOM 739 N N . TRP A 1 99 ? 4.969 -32.781 -4.043 1 95.38 99 TRP A N 1
ATOM 740 C CA . TRP A 1 99 ? 4.023 -33.156 -2.998 1 95.38 99 TRP A CA 1
ATOM 741 C C . TRP A 1 99 ? 3.057 -34.219 -3.508 1 95.38 99 TRP A C 1
ATOM 743 O O . TRP A 1 99 ? 2.891 -34.375 -4.719 1 95.38 99 TRP A O 1
ATOM 753 N N . GLU A 1 100 ? 2.475 -34.938 -2.562 1 93.06 100 GLU A N 1
ATOM 754 C CA . GLU A 1 100 ? 1.456 -35.906 -2.934 1 93.06 100 GLU A CA 1
ATOM 755 C C . GLU A 1 100 ? 0.171 -35.219 -3.387 1 93.06 100 GLU A C 1
ATOM 757 O O . GLU A 1 100 ? -0.271 -34.25 -2.768 1 93.06 100 GLU A O 1
ATOM 762 N N . GLN A 1 101 ? -0.386 -35.719 -4.461 1 93.31 101 GLN A N 1
ATOM 763 C CA . GLN A 1 101 ? -1.656 -35.188 -4.949 1 93.31 101 GLN A CA 1
ATOM 764 C C . GLN A 1 101 ? -2.777 -35.438 -3.945 1 93.31 101 GLN A C 1
ATOM 766 O O . GLN A 1 101 ? -2.887 -36.531 -3.396 1 93.31 101 GLN A O 1
ATOM 771 N N . PRO A 1 102 ? -3.512 -34.469 -3.752 1 95.56 102 PRO A N 1
ATOM 772 C CA . PRO A 1 102 ? -4.664 -34.688 -2.879 1 95.56 102 PRO A CA 1
ATOM 773 C C . PRO A 1 102 ? -5.699 -35.625 -3.516 1 95.56 102 PRO A C 1
ATOM 775 O O . PRO A 1 102 ? -6.062 -35.438 -4.68 1 95.56 102 PRO A O 1
ATOM 778 N N . LYS A 1 103 ? -6.207 -36.562 -2.799 1 94.12 103 LYS A N 1
ATOM 779 C CA . LYS A 1 103 ? -7.145 -37.562 -3.312 1 94.12 103 LYS A CA 1
ATOM 780 C C . LYS A 1 103 ? -8.578 -37.219 -2.906 1 94.12 103 LYS A C 1
ATOM 782 O O . LYS A 1 103 ? -9.523 -37.875 -3.334 1 94.12 103 LYS A O 1
ATOM 787 N N . SER A 1 104 ? -8.742 -36.281 -2.045 1 95.19 104 SER A N 1
ATOM 788 C CA . SER A 1 104 ? -10.055 -35.844 -1.58 1 95.19 104 SER A CA 1
ATOM 789 C C . SER A 1 104 ? -10.086 -34.344 -1.354 1 95.19 104 SER A C 1
ATOM 791 O O . SER A 1 104 ? -9.039 -33.688 -1.384 1 95.19 104 SER A O 1
ATOM 793 N N . VAL A 1 105 ? -11.258 -33.812 -1.16 1 94.62 105 VAL A N 1
ATOM 794 C CA . VAL A 1 105 ? -11.422 -32.406 -0.906 1 94.62 105 VAL A CA 1
ATOM 795 C C . VAL A 1 105 ? -10.789 -32.031 0.437 1 94.62 105 VAL A C 1
ATOM 797 O O . VAL A 1 105 ? -10.234 -30.953 0.596 1 94.62 105 VAL A O 1
ATOM 800 N N . HIS A 1 106 ? -10.859 -32.938 1.368 1 96.06 106 HIS A N 1
ATOM 801 C CA . HIS A 1 106 ? -10.242 -32.719 2.67 1 96.06 106 HIS A CA 1
ATOM 802 C C . HIS A 1 106 ? -8.719 -32.625 2.555 1 96.06 106 HIS A C 1
ATOM 804 O O . HIS A 1 106 ? -8.086 -31.781 3.189 1 96.06 106 HIS A O 1
ATOM 810 N N . GLU A 1 107 ? -8.203 -33.5 1.737 1 97.25 107 GLU A N 1
ATOM 811 C CA . GLU A 1 107 ? -6.758 -33.469 1.519 1 97.25 107 GLU A CA 1
ATOM 812 C C . GLU A 1 107 ? -6.324 -32.219 0.798 1 97.25 107 GLU A C 1
ATOM 814 O O . GLU A 1 107 ? -5.227 -31.703 1.027 1 97.25 107 GLU A O 1
ATOM 819 N N . ALA A 1 108 ? -7.195 -31.688 -0.075 1 97.75 108 ALA A N 1
ATOM 820 C CA . ALA A 1 108 ? -6.918 -30.406 -0.73 1 97.75 108 ALA A CA 1
ATOM 821 C C . ALA A 1 108 ? -6.836 -29.281 0.288 1 97.75 108 ALA A C 1
ATOM 823 O O . ALA A 1 108 ? -5.957 -28.422 0.2 1 97.75 108 ALA A O 1
ATOM 824 N N . ASP A 1 109 ? -7.738 -29.328 1.257 1 98 109 ASP A N 1
ATOM 825 C CA . ASP A 1 109 ? -7.719 -28.344 2.334 1 98 109 ASP A CA 1
ATOM 826 C C . ASP A 1 109 ? -6.441 -28.469 3.166 1 98 109 ASP A C 1
ATOM 828 O O . ASP A 1 109 ? -5.828 -27.453 3.52 1 98 109 ASP A O 1
ATOM 832 N N . ASP A 1 110 ? -6.102 -29.672 3.451 1 97.94 110 ASP A N 1
ATOM 833 C CA . ASP A 1 110 ? -4.883 -29.922 4.219 1 97.94 110 ASP A CA 1
ATOM 834 C C . ASP A 1 110 ? -3.648 -29.438 3.465 1 97.94 110 ASP A C 1
ATOM 836 O O . ASP A 1 110 ? -2.734 -28.859 4.062 1 97.94 110 ASP A O 1
ATOM 840 N N . MET A 1 111 ? -3.625 -29.719 2.209 1 98.19 111 MET A N 1
ATOM 841 C CA . MET A 1 111 ? -2.529 -29.25 1.368 1 98.19 111 MET A CA 1
ATOM 842 C C . MET A 1 111 ? -2.42 -27.734 1.417 1 98.19 111 MET A C 1
ATOM 844 O O . MET A 1 111 ? -1.317 -27.188 1.467 1 98.19 111 MET A O 1
ATOM 848 N N . ALA A 1 112 ? -3.535 -27.031 1.402 1 98.81 112 ALA A N 1
ATOM 849 C CA . ALA A 1 112 ? -3.555 -25.562 1.468 1 98.81 112 ALA A CA 1
ATOM 850 C C . ALA A 1 112 ? -2.934 -25.062 2.77 1 98.81 112 ALA A C 1
ATOM 852 O O . ALA A 1 112 ? -2.133 -24.125 2.762 1 98.81 112 ALA A O 1
ATOM 853 N N . ALA A 1 113 ? -3.305 -25.703 3.879 1 98.38 113 ALA A N 1
ATOM 854 C CA . ALA A 1 113 ? -2.752 -25.328 5.176 1 98.38 113 ALA A CA 1
ATOM 855 C C . ALA A 1 113 ? -1.238 -25.531 5.203 1 98.38 113 ALA A C 1
ATOM 857 O O . ALA A 1 113 ? -0.501 -24.672 5.688 1 98.38 113 ALA A O 1
ATOM 858 N N . ARG A 1 114 ? -0.834 -26.641 4.68 1 98.19 114 ARG A N 1
ATOM 859 C CA . ARG A 1 114 ? 0.592 -26.938 4.602 1 98.19 114 ARG A CA 1
ATOM 860 C C . ARG A 1 114 ? 1.315 -25.922 3.715 1 98.19 114 ARG A C 1
ATOM 862 O O . ARG A 1 114 ? 2.412 -25.469 4.051 1 98.19 114 ARG A O 1
ATOM 869 N N . ALA A 1 115 ? 0.744 -25.609 2.639 1 98.62 115 ALA A N 1
ATOM 870 C CA . ALA A 1 115 ? 1.34 -24.688 1.687 1 98.62 115 ALA A CA 1
ATOM 871 C C . ALA A 1 115 ? 1.478 -23.281 2.299 1 98.62 115 ALA A C 1
ATOM 873 O O . ALA A 1 115 ? 2.475 -22.594 2.07 1 98.62 115 ALA A O 1
ATOM 874 N N . ARG A 1 116 ? 0.468 -22.812 3.031 1 98.62 116 ARG A N 1
ATOM 875 C CA . ARG A 1 116 ? 0.553 -21.531 3.721 1 98.62 116 ARG A CA 1
ATOM 876 C C . ARG A 1 116 ? 1.792 -21.469 4.605 1 98.62 116 ARG A C 1
ATOM 878 O O . ARG A 1 116 ? 2.57 -20.516 4.523 1 98.62 116 ARG A O 1
ATOM 885 N N . GLU A 1 117 ? 1.93 -22.469 5.359 1 98.25 117 GLU A N 1
ATOM 886 C CA . GLU A 1 117 ? 3.096 -22.531 6.234 1 98.25 117 GLU A CA 1
ATOM 887 C C . GLU A 1 117 ? 4.391 -22.562 5.43 1 98.25 117 GLU A C 1
ATOM 889 O O . GLU A 1 117 ? 5.359 -21.875 5.77 1 98.25 117 GLU A O 1
ATOM 894 N N . HIS A 1 118 ? 4.332 -23.328 4.406 1 97.88 118 HIS A N 1
ATOM 895 C CA . HIS A 1 118 ? 5.504 -23.531 3.562 1 97.88 118 HIS A CA 1
ATOM 896 C C . HIS A 1 118 ? 5.988 -22.219 2.967 1 97.88 118 HIS A C 1
ATOM 898 O O . HIS A 1 118 ? 7.195 -22.016 2.805 1 97.88 118 HIS A O 1
ATOM 904 N N . VAL A 1 119 ? 5.094 -21.328 2.684 1 98.19 119 VAL A N 1
ATOM 905 C CA . VAL A 1 119 ? 5.484 -20.078 2.023 1 98.19 119 VAL A CA 1
ATOM 906 C C . VAL A 1 119 ? 5.488 -18.938 3.033 1 98.19 119 VAL A C 1
ATOM 908 O O . VAL A 1 119 ? 5.555 -17.766 2.654 1 98.19 119 VAL A O 1
ATOM 911 N N . GLY A 1 120 ? 5.246 -19.234 4.289 1 98.06 120 GLY A N 1
ATOM 912 C CA . GLY A 1 120 ? 5.559 -18.297 5.348 1 98.06 120 GLY A CA 1
ATOM 913 C C . GLY A 1 120 ? 4.332 -17.594 5.902 1 98.06 120 GLY A C 1
ATOM 914 O O . GLY A 1 120 ? 4.449 -16.562 6.57 1 98.06 120 GLY A O 1
ATOM 915 N N . TYR A 1 121 ? 3.174 -18 5.676 1 98.38 121 TYR A N 1
ATOM 916 C CA . TYR A 1 121 ? 1.975 -17.438 6.277 1 98.38 121 TYR A CA 1
ATOM 917 C C . TYR A 1 121 ? 1.586 -18.188 7.543 1 98.38 121 TYR A C 1
ATOM 919 O O . TYR A 1 121 ? 1.866 -19.391 7.672 1 98.38 121 TYR A O 1
ATOM 927 N N . THR A 1 122 ? 0.921 -17.438 8.391 1 98 122 THR A N 1
ATOM 928 C CA . THR A 1 122 ? 0.283 -18.125 9.508 1 98 122 THR A CA 1
ATOM 929 C C . THR A 1 122 ? -0.971 -18.859 9.039 1 98 122 THR A C 1
ATOM 931 O O . THR A 1 122 ? -1.382 -18.719 7.887 1 98 122 THR A O 1
ATOM 934 N N . ALA A 1 123 ? -1.596 -19.562 9.914 1 97.31 123 ALA A N 1
ATOM 935 C CA . ALA A 1 123 ? -2.74 -20.422 9.594 1 97.31 123 ALA A CA 1
ATOM 936 C C . ALA A 1 123 ? -3.961 -19.578 9.227 1 97.31 123 ALA A C 1
ATOM 938 O O . ALA A 1 123 ? -4.852 -20.047 8.508 1 97.31 123 ALA A O 1
ATOM 939 N N . THR A 1 124 ? -3.963 -18.297 9.688 1 97.25 124 THR A N 1
ATOM 940 C CA . THR A 1 124 ? -5.242 -17.609 9.547 1 97.25 124 THR A CA 1
ATOM 941 C C . THR A 1 124 ? -5.047 -16.234 8.922 1 97.25 124 THR A C 1
ATOM 943 O O . THR A 1 124 ? -6.02 -15.586 8.531 1 97.25 124 THR A O 1
ATOM 946 N N . GLU A 1 125 ? -3.902 -15.773 8.75 1 97.88 125 GLU A N 1
ATOM 947 C CA . GLU A 1 125 ? -3.703 -14.406 8.297 1 97.88 125 GLU A CA 1
ATOM 948 C C . GLU A 1 125 ? -4.121 -14.242 6.836 1 97.88 125 GLU A C 1
ATOM 950 O O . GLU A 1 125 ? -3.994 -15.18 6.043 1 97.88 125 GLU A O 1
ATOM 955 N N . PRO A 1 126 ? -4.617 -13.062 6.477 1 98.06 126 PRO A N 1
ATOM 956 C CA . PRO A 1 126 ? -4.84 -12.812 5.047 1 98.06 126 PRO A CA 1
ATOM 957 C C . PRO A 1 126 ? -3.557 -12.898 4.227 1 98.06 126 PRO A C 1
ATOM 959 O O . PRO A 1 126 ? -2.496 -12.469 4.691 1 98.06 126 PRO A O 1
ATOM 962 N N . VAL A 1 127 ? -3.652 -13.383 3.094 1 98 127 VAL A N 1
ATOM 963 C CA . VAL A 1 127 ? -2.514 -13.562 2.201 1 98 127 VAL A CA 1
ATOM 964 C C . VAL A 1 127 ? -2.199 -12.25 1.486 1 98 127 VAL A C 1
ATOM 966 O O . VAL A 1 127 ? -3.047 -11.711 0.776 1 98 127 VAL A O 1
ATOM 969 N N . LYS A 1 128 ? -1.034 -11.773 1.71 1 97.19 128 LYS A N 1
ATOM 970 C CA . LYS A 1 128 ? -0.538 -10.586 1.02 1 97.19 128 LYS A CA 1
ATOM 971 C C . LYS A 1 128 ? 0.84 -10.836 0.414 1 97.19 128 LYS A C 1
ATOM 973 O O . LYS A 1 128 ? 1.544 -11.766 0.824 1 97.19 128 LYS A O 1
ATOM 978 N N . ASP A 1 129 ? 1.176 -10.078 -0.598 1 96.94 129 ASP A N 1
ATOM 979 C CA . ASP A 1 129 ? 2.508 -10.109 -1.195 1 96.94 129 ASP A CA 1
ATOM 980 C C . ASP A 1 129 ? 2.834 -11.508 -1.723 1 96.94 129 ASP A C 1
ATOM 982 O O . ASP A 1 129 ? 3.889 -12.062 -1.41 1 96.94 129 ASP A O 1
ATOM 986 N N . LEU A 1 130 ? 1.976 -12 -2.508 1 98.25 130 LEU A N 1
ATOM 987 C CA . LEU A 1 130 ? 2.088 -13.359 -3.033 1 98.25 130 LEU A CA 1
ATOM 988 C C . LEU A 1 130 ? 3.412 -13.547 -3.766 1 98.25 130 LEU A C 1
ATOM 990 O O . LEU A 1 130 ? 4.059 -14.586 -3.625 1 98.25 130 LEU A O 1
ATOM 994 N N . GLN A 1 131 ? 3.871 -12.586 -4.539 1 97.38 131 GLN A N 1
ATOM 995 C CA . GLN A 1 131 ? 5.102 -12.727 -5.309 1 97.38 131 GLN A CA 1
ATOM 996 C C . GLN A 1 131 ? 6.293 -13 -4.398 1 97.38 131 GLN A C 1
ATOM 998 O O . GLN A 1 131 ? 7.117 -13.867 -4.691 1 97.38 131 GLN A O 1
ATOM 1003 N N . ALA A 1 132 ? 6.344 -12.266 -3.342 1 97.5 132 ALA A N 1
ATOM 1004 C CA . ALA A 1 132 ? 7.461 -12.43 -2.414 1 97.5 132 ALA A CA 1
ATOM 1005 C C . ALA A 1 132 ? 7.395 -13.789 -1.722 1 97.5 132 ALA A C 1
ATOM 1007 O O . ALA A 1 132 ? 8.406 -14.492 -1.615 1 97.5 132 ALA A O 1
ATOM 1008 N N . HIS A 1 133 ? 6.258 -14.164 -1.292 1 98.31 133 HIS A N 1
ATOM 1009 C CA . HIS A 1 133 ? 6.109 -15.398 -0.521 1 98.31 133 HIS A CA 1
ATOM 1010 C C . HIS A 1 133 ? 6.309 -16.625 -1.401 1 98.31 133 HIS A C 1
ATOM 1012 O O . HIS A 1 133 ? 6.977 -17.578 -1 1 98.31 133 HIS A O 1
ATOM 1018 N N . LEU A 1 134 ? 5.777 -16.609 -2.609 1 98.25 134 LEU A N 1
ATOM 1019 C CA . LEU A 1 134 ? 5.914 -17.766 -3.486 1 98.25 134 LEU A CA 1
ATOM 1020 C C . LEU A 1 134 ? 7.363 -17.953 -3.916 1 98.25 134 LEU A C 1
ATOM 1022 O O . LEU A 1 134 ? 7.809 -19.078 -4.137 1 98.25 134 LEU A O 1
ATOM 1026 N N . ALA A 1 135 ? 8.086 -16.875 -3.971 1 97.94 135 ALA A N 1
ATOM 1027 C CA . ALA A 1 135 ? 9.5 -16.953 -4.336 1 97.94 135 ALA A CA 1
ATOM 1028 C C . ALA A 1 135 ? 10.297 -17.75 -3.301 1 97.94 135 ALA A C 1
ATOM 1030 O O . ALA A 1 135 ? 11.273 -18.406 -3.639 1 97.94 135 ALA A O 1
ATOM 1031 N N . THR A 1 136 ? 9.883 -17.672 -2.064 1 96.5 136 THR A N 1
ATOM 1032 C CA . THR A 1 136 ? 10.586 -18.406 -1.018 1 96.5 136 THR A CA 1
ATOM 1033 C C . THR A 1 136 ? 10.453 -19.906 -1.225 1 96.5 136 THR A C 1
ATOM 1035 O O . THR A 1 136 ? 11.273 -20.688 -0.735 1 96.5 136 THR A O 1
ATOM 1038 N N . ALA A 1 137 ? 9.438 -20.312 -1.944 1 96.19 137 ALA A N 1
ATOM 1039 C CA . ALA A 1 137 ? 9.219 -21.719 -2.248 1 96.19 137 ALA A CA 1
ATOM 1040 C C . ALA A 1 137 ? 9.859 -22.094 -3.58 1 96.19 137 ALA A C 1
ATOM 1042 O O . ALA A 1 137 ? 9.766 -23.25 -4.023 1 96.19 137 ALA A O 1
ATOM 1043 N N . GLY A 1 138 ? 10.477 -21.125 -4.207 1 96.81 138 GLY A N 1
ATOM 1044 C CA . GLY A 1 138 ? 11.156 -21.406 -5.457 1 96.81 138 GLY A CA 1
ATOM 1045 C C . GLY A 1 138 ? 10.297 -21.156 -6.68 1 96.81 138 GLY A C 1
ATOM 1046 O O . GLY A 1 138 ? 10.617 -21.609 -7.777 1 96.81 138 GLY A O 1
ATOM 1047 N N . LEU A 1 139 ? 9.219 -20.531 -6.504 1 97.5 139 LEU A N 1
ATOM 1048 C CA . LEU A 1 139 ? 8.336 -20.219 -7.617 1 97.5 139 LEU A CA 1
ATOM 1049 C C . LEU A 1 139 ? 8.352 -18.719 -7.914 1 97.5 139 LEU A C 1
ATOM 1051 O O . LEU A 1 139 ? 7.91 -17.922 -7.09 1 97.5 139 LEU A O 1
ATOM 1055 N N . LEU A 1 140 ? 8.867 -18.297 -9.039 1 98.44 140 LEU A N 1
ATOM 1056 C CA . LEU A 1 140 ? 8.844 -16.906 -9.469 1 98.44 140 LEU A CA 1
ATOM 1057 C C . LEU A 1 140 ? 7.527 -16.578 -10.164 1 98.44 140 LEU A C 1
ATOM 1059 O O . LEU A 1 140 ? 7.199 -17.172 -11.195 1 98.44 140 LEU A O 1
ATOM 1063 N N . LEU A 1 141 ? 6.805 -15.711 -9.609 1 98.25 141 LEU A N 1
ATOM 1064 C CA . LEU A 1 141 ? 5.496 -15.312 -10.117 1 98.25 141 LEU A CA 1
ATOM 1065 C C . LEU A 1 141 ? 5.586 -13.992 -10.875 1 98.25 141 LEU A C 1
ATOM 1067 O O . LEU A 1 141 ? 5.984 -12.977 -10.297 1 98.25 141 LEU A O 1
ATOM 1071 N N . PHE A 1 142 ? 5.242 -13.992 -12.172 1 98.06 142 PHE A N 1
ATOM 1072 C CA . PHE A 1 142 ? 5.199 -12.812 -13.031 1 98.06 142 PHE A CA 1
ATOM 1073 C C . PHE A 1 142 ? 3.766 -12.492 -13.438 1 98.06 142 PHE A C 1
ATOM 1075 O O . PHE A 1 142 ? 2.887 -13.359 -13.375 1 98.06 142 PHE A O 1
ATOM 1082 N N . SER A 1 143 ? 3.529 -11.266 -13.781 1 97.44 143 SER A N 1
ATOM 1083 C CA . SER A 1 143 ? 2.23 -10.93 -14.344 1 97.44 143 SER A CA 1
ATOM 1084 C C . SER A 1 143 ? 2.379 -10.023 -15.562 1 97.44 143 SER A C 1
ATOM 1086 O O . SER A 1 143 ? 3.338 -9.25 -15.664 1 97.44 143 SER A O 1
ATOM 1088 N N . ARG A 1 144 ? 1.502 -10.164 -16.484 1 95.38 144 ARG A N 1
ATOM 1089 C CA . ARG A 1 144 ? 1.422 -9.359 -17.703 1 95.38 144 ARG A CA 1
ATOM 1090 C C . ARG A 1 144 ? -0.014 -9.281 -18.203 1 95.38 144 ARG A C 1
ATOM 1092 O O . ARG A 1 144 ? -0.831 -10.164 -17.922 1 95.38 144 ARG A O 1
ATOM 1099 N N . ASN A 1 145 ? -0.246 -8.203 -18.922 1 92.75 145 ASN A N 1
ATOM 1100 C CA . ASN A 1 145 ? -1.551 -8.078 -19.562 1 92.75 145 ASN A CA 1
ATOM 1101 C C . ASN A 1 145 ? -1.598 -8.82 -20.891 1 92.75 145 ASN A C 1
ATOM 1103 O O . ASN A 1 145 ? -0.854 -8.492 -21.812 1 92.75 145 ASN A O 1
ATOM 1107 N N . PHE A 1 146 ? -2.449 -9.781 -21.031 1 87.5 146 PHE A N 1
ATOM 1108 C CA . PHE A 1 146 ? -2.57 -10.555 -22.266 1 87.5 146 PHE A CA 1
ATOM 1109 C C . PHE A 1 146 ? -3.926 -10.312 -22.922 1 87.5 146 PHE A C 1
ATOM 1111 O O . PHE A 1 146 ? -4.238 -10.914 -23.953 1 87.5 146 PHE A O 1
ATOM 1118 N N . GLY A 1 147 ? -4.668 -9.586 -22.297 1 85.81 147 GLY A N 1
ATOM 1119 C CA . GLY A 1 147 ? -6.004 -9.359 -22.828 1 85.81 147 GLY A CA 1
ATOM 1120 C C . GLY A 1 147 ? -7.043 -10.297 -22.234 1 85.81 147 GLY A C 1
ATOM 1121 O O . GLY A 1 147 ? -6.699 -11.219 -21.5 1 85.81 147 GLY A O 1
ATOM 1122 N N . VAL A 1 148 ? -8.305 -10.164 -22.516 1 82.44 148 VAL A N 1
ATOM 1123 C CA . VAL A 1 148 ? -9.43 -10.812 -21.844 1 82.44 148 VAL A CA 1
ATOM 1124 C C . VAL A 1 148 ? -9.594 -12.227 -22.391 1 82.44 148 VAL A C 1
ATOM 1126 O O . VAL A 1 148 ? -10.133 -13.102 -21.703 1 82.44 148 VAL A O 1
ATOM 1129 N N . ASP A 1 149 ? -9.117 -12.531 -23.516 1 79.25 149 ASP A N 1
ATOM 1130 C CA . ASP A 1 149 ? -9.367 -13.828 -24.156 1 79.25 149 ASP A CA 1
ATOM 1131 C C . ASP A 1 149 ? -8.195 -14.781 -23.938 1 79.25 149 ASP A C 1
ATOM 1133 O O . ASP A 1 149 ? -8.188 -15.891 -24.469 1 79.25 149 ASP A O 1
ATOM 1137 N N . ALA A 1 150 ? -7.367 -14.344 -23.125 1 81.75 150 ALA A N 1
ATOM 1138 C CA . ALA A 1 150 ? -6.195 -15.18 -22.875 1 81.75 150 ALA A CA 1
ATOM 1139 C C . ALA A 1 150 ? -6.387 -16.031 -21.625 1 81.75 150 ALA A C 1
ATOM 1141 O O . ALA A 1 150 ? -7.305 -15.797 -20.844 1 81.75 150 ALA A O 1
ATOM 1142 N N . ALA A 1 151 ? -5.5 -17.031 -21.516 1 85.5 151 ALA A N 1
ATOM 1143 C CA . ALA A 1 151 ? -5.492 -17.844 -20.312 1 85.5 151 ALA A CA 1
ATOM 1144 C C . ALA A 1 151 ? -5.219 -17 -19.078 1 85.5 151 ALA A C 1
ATOM 1146 O O . ALA A 1 151 ? -4.531 -15.984 -19.156 1 85.5 151 ALA A O 1
ATOM 1147 N N . ASP A 1 152 ? -5.707 -17.469 -17.969 1 89.44 152 ASP A N 1
ATOM 1148 C CA . ASP A 1 152 ? -5.547 -16.734 -16.719 1 89.44 152 ASP A CA 1
ATOM 1149 C C . ASP A 1 152 ? -4.109 -16.828 -16.203 1 89.44 152 ASP A C 1
ATOM 1151 O O . ASP A 1 152 ? -3.594 -15.875 -15.617 1 89.44 152 ASP A O 1
ATOM 1155 N N . ALA A 1 153 ? -3.547 -18.016 -16.422 1 92.69 153 ALA A N 1
ATOM 1156 C CA . ALA A 1 153 ? -2.199 -18.203 -15.883 1 92.69 153 ALA A CA 1
ATOM 1157 C C . ALA A 1 153 ? -1.562 -19.469 -16.453 1 92.69 153 ALA A C 1
ATOM 1159 O O . ALA A 1 153 ? -2.229 -20.266 -17.109 1 92.69 153 ALA A O 1
ATOM 1160 N N . GLY A 1 154 ? -0.278 -19.578 -16.25 1 90.88 154 GLY A N 1
ATOM 1161 C CA . GLY A 1 154 ? 0.486 -20.781 -16.578 1 90.88 154 GLY A CA 1
ATOM 1162 C C . GLY A 1 154 ? 1.735 -20.938 -15.734 1 90.88 154 GLY A C 1
ATOM 1163 O O . GLY A 1 154 ? 2.215 -19.969 -15.141 1 90.88 154 GLY A O 1
ATOM 1164 N N . THR A 1 155 ? 2.158 -22.188 -15.68 1 92.25 155 THR A N 1
ATOM 1165 C CA . THR A 1 155 ? 3.342 -22.5 -14.891 1 92.25 155 THR A CA 1
ATOM 1166 C C . THR A 1 155 ? 4.27 -23.438 -15.656 1 92.25 155 THR A C 1
ATOM 1168 O O . THR A 1 155 ? 3.809 -24.359 -16.344 1 92.25 155 THR A O 1
ATOM 1171 N N . VAL A 1 156 ? 5.52 -23.188 -15.531 1 90.88 156 VAL A N 1
ATOM 1172 C CA . VAL A 1 156 ? 6.527 -24.078 -16.094 1 90.88 156 VAL A CA 1
ATOM 1173 C C . VAL A 1 156 ? 7.57 -24.406 -15.023 1 90.88 156 VAL A C 1
ATOM 1175 O O . VAL A 1 156 ? 7.969 -23.547 -14.242 1 90.88 156 VAL A O 1
ATOM 1178 N N . LEU A 1 157 ? 7.988 -25.625 -15.023 1 90.88 157 LEU A N 1
ATOM 1179 C CA . LEU A 1 157 ? 8.969 -26.094 -14.039 1 90.88 157 LEU A CA 1
ATOM 1180 C C . LEU A 1 157 ? 10.375 -26.078 -14.625 1 90.88 157 LEU A C 1
ATOM 1182 O O . LEU A 1 157 ? 10.57 -26.406 -15.805 1 90.88 157 LEU A O 1
ATOM 1186 N N . LEU A 1 158 ? 11.273 -25.703 -13.859 1 90.5 158 LEU A N 1
ATOM 1187 C CA . LEU A 1 158 ? 12.703 -25.859 -14.125 1 90.5 158 LEU A CA 1
ATOM 1188 C C . LEU A 1 158 ? 13.266 -27.047 -13.344 1 90.5 158 LEU A C 1
ATOM 1190 O O . LEU A 1 158 ? 12.555 -27.672 -12.555 1 90.5 158 LEU A O 1
ATOM 1194 N N . ALA A 1 159 ? 14.539 -27.344 -13.703 1 88.25 159 ALA A N 1
ATOM 1195 C CA . ALA A 1 159 ? 15.203 -28.375 -12.906 1 88.25 159 ALA A CA 1
ATOM 1196 C C . ALA A 1 159 ? 15.219 -28 -11.43 1 88.25 159 ALA A C 1
ATOM 1198 O O . ALA A 1 159 ? 15.039 -28.859 -10.562 1 88.25 159 ALA A O 1
ATOM 1199 N N . GLU A 1 160 ? 15.398 -26.719 -11.211 1 93.25 160 GLU A N 1
ATOM 1200 C CA . GLU A 1 160 ? 15.312 -26.125 -9.875 1 93.25 160 GLU A CA 1
ATOM 1201 C C . GLU A 1 160 ? 14.344 -24.953 -9.859 1 93.25 160 GLU A C 1
ATOM 1203 O O . GLU A 1 160 ? 14.609 -23.906 -10.453 1 93.25 160 GLU A O 1
ATOM 1208 N N . GLY A 1 161 ? 13.258 -25.25 -9.25 1 94.38 161 GLY A N 1
ATOM 1209 C CA . GLY A 1 161 ? 12.289 -24.172 -9.125 1 94.38 161 GLY A CA 1
ATOM 1210 C C . GLY A 1 161 ? 11.281 -24.156 -10.258 1 94.38 161 GLY A C 1
ATOM 1211 O O . GLY A 1 161 ? 11.078 -25.156 -10.938 1 94.38 161 GLY A O 1
ATOM 1212 N N . GLY A 1 162 ? 10.523 -23.047 -10.359 1 95.31 162 GLY A N 1
ATOM 1213 C CA . GLY A 1 162 ? 9.508 -22.891 -11.391 1 95.31 162 GLY A CA 1
ATOM 1214 C C . GLY A 1 162 ? 9.125 -21.453 -11.633 1 95.31 162 GLY A C 1
ATOM 1215 O O . GLY A 1 162 ? 9.562 -20.547 -10.906 1 95.31 162 GLY A O 1
ATOM 1216 N N . ILE A 1 163 ? 8.383 -21.25 -12.742 1 96.62 163 ILE A N 1
ATOM 1217 C CA . ILE A 1 163 ? 7.895 -19.938 -13.148 1 96.62 163 ILE A CA 1
ATOM 1218 C C . ILE A 1 163 ? 6.387 -20 -13.398 1 96.62 163 ILE A C 1
ATOM 1220 O O . ILE A 1 163 ? 5.887 -20.938 -14 1 96.62 163 ILE A O 1
ATOM 1224 N N . SER A 1 164 ? 5.746 -19.047 -12.844 1 96.25 164 SER A N 1
ATOM 1225 C CA . SER A 1 164 ? 4.34 -18.859 -13.18 1 96.25 164 SER A CA 1
ATOM 1226 C C . SER A 1 164 ? 4.09 -17.469 -13.766 1 96.25 164 SER A C 1
ATOM 1228 O O . SER A 1 164 ? 4.719 -16.5 -13.359 1 96.25 164 SER A O 1
ATOM 1230 N N . LEU A 1 165 ? 3.197 -17.438 -14.703 1 96.31 165 LEU A N 1
ATOM 1231 C CA . LEU A 1 165 ? 2.77 -16.203 -15.344 1 96.31 165 LEU A CA 1
ATOM 1232 C C . LEU A 1 165 ? 1.26 -16.016 -15.219 1 96.31 165 LEU A C 1
ATOM 1234 O O . LEU A 1 165 ? 0.489 -16.891 -15.617 1 96.31 165 LEU A O 1
ATOM 1238 N N . VAL A 1 166 ? 0.87 -14.883 -14.648 1 96.25 166 VAL A N 1
ATOM 1239 C CA . VAL A 1 166 ? -0.543 -14.594 -14.422 1 96.25 166 VAL A CA 1
ATOM 1240 C C . VAL A 1 166 ? -0.993 -13.469 -15.352 1 96.25 166 VAL A C 1
ATOM 1242 O O . VAL A 1 166 ? -0.292 -12.461 -15.508 1 96.25 166 VAL A O 1
ATOM 1245 N N . ASN A 1 167 ? -2.107 -13.727 -15.992 1 94.25 167 ASN A N 1
ATOM 1246 C CA . ASN A 1 167 ? -2.742 -12.656 -16.766 1 94.25 167 ASN A CA 1
ATOM 1247 C C . ASN A 1 167 ? -3.262 -11.547 -15.852 1 94.25 167 ASN A C 1
ATOM 1249 O O . ASN A 1 167 ? -4.078 -11.797 -14.961 1 94.25 167 ASN A O 1
ATOM 1253 N N . SER A 1 168 ? -2.859 -10.312 -16.125 1 96.44 168 SER A N 1
ATOM 1254 C CA . SER A 1 168 ? -3.174 -9.227 -15.203 1 96.44 168 SER A CA 1
ATOM 1255 C C . SER A 1 168 ? -4.461 -8.516 -15.602 1 96.44 168 SER A C 1
ATOM 1257 O O . SER A 1 168 ? -4.891 -7.57 -14.938 1 96.44 168 SER A O 1
ATOM 1259 N N . THR A 1 169 ? -5.133 -8.984 -16.578 1 93.75 169 THR A N 1
ATOM 1260 C CA . THR A 1 169 ? -6.32 -8.336 -17.109 1 93.75 169 THR A CA 1
ATOM 1261 C C . THR A 1 169 ? -7.5 -8.484 -16.156 1 93.75 169 THR A C 1
ATOM 1263 O O . THR A 1 169 ? -8.219 -7.516 -15.891 1 93.75 169 THR A O 1
ATOM 1266 N N . PRO A 1 170 ? -7.699 -9.656 -15.648 1 94 170 PRO A N 1
ATOM 1267 C CA . PRO A 1 170 ? -8.844 -9.82 -14.742 1 94 170 PRO A CA 1
ATOM 1268 C C . PRO A 1 170 ? -8.703 -8.992 -13.461 1 94 170 PRO A C 1
ATOM 1270 O O . PRO A 1 170 ? -7.637 -8.445 -13.188 1 94 170 PRO A O 1
ATOM 1273 N N . LYS A 1 171 ? -9.805 -8.945 -12.742 1 94.75 171 LYS A N 1
ATOM 1274 C CA . LYS A 1 171 ? -9.789 -8.258 -11.453 1 94.75 171 LYS A CA 1
ATOM 1275 C C . LYS A 1 171 ? -8.891 -8.992 -10.453 1 94.75 171 LYS A C 1
ATOM 1277 O O . LYS A 1 171 ? -8.602 -10.172 -10.625 1 94.75 171 LYS A O 1
ATOM 1282 N N . VAL A 1 172 ? -8.539 -8.289 -9.484 1 97.12 172 VAL A N 1
ATOM 1283 C CA . VAL A 1 172 ? -7.477 -8.719 -8.578 1 97.12 172 VAL A CA 1
ATOM 1284 C C . VAL A 1 172 ? -7.859 -10.047 -7.926 1 97.12 172 VAL A C 1
ATOM 1286 O O . VAL A 1 172 ? -7.004 -10.906 -7.719 1 97.12 172 VAL A O 1
ATOM 1289 N N . GLY A 1 173 ? -9.094 -10.219 -7.582 1 96.56 173 GLY A N 1
ATOM 1290 C CA . GLY A 1 173 ? -9.508 -11.469 -6.961 1 96.56 173 GLY A CA 1
ATOM 1291 C C . GLY A 1 173 ? -9.203 -12.688 -7.816 1 96.56 173 GLY A C 1
ATOM 1292 O O . GLY A 1 173 ? -8.711 -13.695 -7.309 1 96.56 173 GLY A O 1
ATOM 1293 N N . ARG A 1 174 ? -9.469 -12.57 -9.047 1 95.88 174 ARG A N 1
ATOM 1294 C CA . ARG A 1 174 ? -9.219 -13.664 -9.977 1 95.88 174 ARG A CA 1
ATOM 1295 C C . ARG A 1 174 ? -7.723 -13.875 -10.188 1 95.88 174 ARG A C 1
ATOM 1297 O O . ARG A 1 174 ? -7.254 -15.016 -10.258 1 95.88 174 ARG A O 1
ATOM 1304 N N . ARG A 1 175 ? -6.977 -12.812 -10.32 1 97.25 175 ARG A N 1
ATOM 1305 C CA . ARG A 1 175 ? -5.531 -12.922 -10.461 1 97.25 175 ARG A CA 1
ATOM 1306 C C . ARG A 1 175 ? -4.922 -13.703 -9.305 1 97.25 175 ARG A C 1
ATOM 1308 O O . ARG A 1 175 ? -4.113 -14.609 -9.516 1 97.25 175 ARG A O 1
ATOM 1315 N N . ARG A 1 176 ? -5.383 -13.344 -8.117 1 98.44 176 ARG A N 1
ATOM 1316 C CA . ARG A 1 176 ? -4.844 -13.969 -6.91 1 98.44 176 ARG A CA 1
ATOM 1317 C C . ARG A 1 176 ? -5.211 -15.445 -6.844 1 98.44 176 ARG A C 1
ATOM 1319 O O . ARG A 1 176 ? -4.375 -16.281 -6.508 1 98.44 176 ARG A O 1
ATOM 1326 N N . LEU A 1 177 ? -6.449 -15.758 -7.176 1 98.19 177 LEU A N 1
ATOM 1327 C CA . LEU A 1 177 ? -6.887 -17.156 -7.199 1 98.19 177 LEU A CA 1
ATOM 1328 C C . LEU A 1 177 ? -6.078 -17.953 -8.211 1 98.19 177 LEU A C 1
ATOM 1330 O O . LEU A 1 177 ? -5.645 -19.078 -7.914 1 98.19 177 LEU A O 1
ATOM 1334 N N . SER A 1 178 ? -5.855 -17.391 -9.344 1 96.62 178 SER A N 1
ATOM 1335 C CA . SER A 1 178 ? -5.078 -18.047 -10.383 1 96.62 178 SER A CA 1
ATOM 1336 C C . SER A 1 178 ? -3.639 -18.281 -9.938 1 96.62 178 SER A C 1
ATOM 1338 O O . SER A 1 178 ? -3.078 -19.359 -10.18 1 96.62 178 SER A O 1
ATOM 1340 N N . ALA A 1 179 ? -3.086 -17.297 -9.32 1 97.94 179 ALA A N 1
ATOM 1341 C CA . ALA A 1 179 ? -1.713 -17.422 -8.836 1 97.94 179 ALA A CA 1
ATOM 1342 C C . ALA A 1 179 ? -1.571 -18.594 -7.867 1 97.94 179 ALA A C 1
ATOM 1344 O O . ALA A 1 179 ? -0.642 -19.391 -7.984 1 97.94 179 ALA A O 1
ATOM 1345 N N . VAL A 1 180 ? -2.492 -18.688 -6.945 1 98.56 180 VAL A N 1
ATOM 1346 C CA . VAL A 1 180 ? -2.42 -19.734 -5.934 1 98.56 180 VAL A CA 1
ATOM 1347 C C . VAL A 1 180 ? -2.697 -21.094 -6.574 1 98.56 180 VAL A C 1
ATOM 1349 O O . VAL A 1 180 ? -2.102 -22.109 -6.188 1 98.56 180 VAL A O 1
ATOM 1352 N N . HIS A 1 181 ? -3.605 -21.094 -7.535 1 97.25 181 HIS A N 1
ATOM 1353 C CA . HIS A 1 181 ? -3.854 -22.312 -8.297 1 97.25 181 HIS A CA 1
ATOM 1354 C C . HIS A 1 181 ? -2.57 -22.828 -8.938 1 97.25 181 HIS A C 1
ATOM 1356 O O . HIS A 1 181 ? -2.264 -24.016 -8.859 1 97.25 181 HIS A O 1
ATOM 1362 N N . GLU A 1 182 ? -1.818 -21.906 -9.523 1 95.81 182 GLU A N 1
ATOM 1363 C CA . GLU A 1 182 ? -0.552 -22.266 -10.148 1 95.81 182 GLU A CA 1
ATOM 1364 C C . GLU A 1 182 ? 0.459 -22.75 -9.109 1 95.81 182 GLU A C 1
ATOM 1366 O O . GLU A 1 182 ? 1.28 -23.625 -9.398 1 95.81 182 GLU A O 1
ATOM 1371 N N . LEU A 1 183 ? 0.415 -22.172 -7.918 1 97.56 183 LEU A N 1
ATOM 1372 C CA . LEU A 1 183 ? 1.239 -22.703 -6.84 1 97.56 183 LEU A CA 1
ATOM 1373 C C . LEU A 1 183 ? 0.949 -24.188 -6.609 1 97.56 183 LEU A C 1
ATOM 1375 O O . LEU A 1 183 ? 1.871 -24.984 -6.402 1 97.56 183 LEU A O 1
ATOM 1379 N N . GLY A 1 184 ? -0.341 -24.516 -6.609 1 96.81 184 GLY A N 1
ATOM 1380 C CA . GLY A 1 184 ? -0.706 -25.906 -6.465 1 96.81 184 GLY A CA 1
ATOM 1381 C C . GLY A 1 184 ? -0.069 -26.812 -7.512 1 96.81 184 GLY A C 1
ATOM 1382 O O . GLY A 1 184 ? 0.49 -27.859 -7.18 1 96.81 184 GLY A O 1
ATOM 1383 N N . HIS A 1 185 ? -0.142 -26.359 -8.758 1 93.81 185 HIS A N 1
ATOM 1384 C CA . HIS A 1 185 ? 0.493 -27.109 -9.836 1 93.81 185 HIS A CA 1
ATOM 1385 C C . HIS A 1 185 ? 1.991 -27.266 -9.594 1 93.81 185 HIS A C 1
ATOM 1387 O O . HIS A 1 185 ? 2.551 -28.344 -9.805 1 93.81 185 HIS A O 1
ATOM 1393 N N . TYR A 1 186 ? 2.586 -26.266 -9.234 1 95.44 186 TYR A N 1
ATOM 1394 C CA . TYR A 1 186 ? 4.02 -26.25 -8.969 1 95.44 186 TYR A CA 1
ATOM 1395 C C . TYR A 1 186 ? 4.383 -27.266 -7.883 1 95.44 186 TYR A C 1
ATOM 1397 O O . TYR A 1 186 ? 5.312 -28.062 -8.055 1 95.44 186 TYR A O 1
ATOM 1405 N N . LEU A 1 187 ? 3.639 -27.219 -6.758 1 96 187 LEU A N 1
ATOM 1406 C CA . LEU A 1 187 ? 3.941 -28.078 -5.613 1 96 187 LEU A CA 1
ATOM 1407 C C . LEU A 1 187 ? 3.771 -29.547 -5.969 1 96 187 LEU A C 1
ATOM 1409 O O . LEU A 1 187 ? 4.5 -30.406 -5.461 1 96 187 LEU A O 1
ATOM 1413 N N . LEU A 1 188 ? 2.82 -29.828 -6.793 1 93.5 188 LEU A N 1
ATOM 1414 C CA . LEU A 1 188 ? 2.541 -31.203 -7.18 1 93.5 188 LEU A CA 1
ATOM 1415 C C . LEU A 1 188 ? 3.449 -31.641 -8.32 1 93.5 188 LEU A C 1
ATOM 1417 O O . LEU A 1 188 ? 3.467 -32.812 -8.688 1 93.5 188 LEU A O 1
ATOM 1421 N N . ALA A 1 189 ? 4.258 -30.766 -8.672 1 83.69 189 ALA A N 1
ATOM 1422 C CA . ALA A 1 189 ? 5.09 -30.984 -9.844 1 83.69 189 ALA A CA 1
ATOM 1423 C C . ALA A 1 189 ? 4.27 -31.547 -11 1 83.69 189 ALA A C 1
ATOM 1425 O O . ALA A 1 189 ? 4.672 -32.531 -11.633 1 83.69 189 ALA A O 1
ATOM 1426 N N . ASP A 1 190 ? 2.947 -31.172 -10.633 1 67.12 190 ASP A N 1
ATOM 1427 C CA . ASP A 1 190 ? 2.064 -31.625 -11.703 1 67.12 190 ASP A CA 1
ATOM 1428 C C . ASP A 1 190 ? 2.605 -31.219 -13.07 1 67.12 190 ASP A C 1
ATOM 1430 O O . ASP A 1 190 ? 3.162 -30.125 -13.219 1 67.12 190 ASP A O 1
ATOM 1434 N N . GLU A 1 191 ? 3.189 -32.125 -13.422 1 48.81 191 GLU A N 1
ATOM 1435 C CA . GLU A 1 191 ? 3.803 -31.906 -14.734 1 48.81 191 GLU A CA 1
ATOM 1436 C C . GLU A 1 191 ? 2.969 -30.953 -15.586 1 48.81 191 GLU A C 1
ATOM 1438 O O . GLU A 1 191 ? 1.794 -31.219 -15.852 1 48.81 191 GLU A O 1
ATOM 1443 N N . TYR A 1 192 ? 2.611 -29.812 -15.25 1 44.19 192 TYR A N 1
ATOM 1444 C CA . TYR A 1 192 ? 2.453 -29.312 -16.609 1 44.19 192 TYR A CA 1
ATOM 1445 C C . TYR A 1 192 ? 3.406 -30.031 -17.562 1 44.19 192 TYR A C 1
ATOM 1447 O O . TYR A 1 192 ? 4.613 -29.781 -17.547 1 44.19 192 TYR A O 1
ATOM 1455 N N . THR A 1 193 ? 3.439 -31.406 -17.422 1 35.41 193 THR A N 1
ATOM 1456 C CA . THR A 1 193 ? 3.967 -32.094 -18.594 1 35.41 193 THR A CA 1
ATOM 1457 C C . THR A 1 193 ? 3.631 -31.297 -19.859 1 35.41 193 THR A C 1
ATOM 1459 O O . THR A 1 193 ? 2.514 -30.797 -20.016 1 35.41 193 THR A O 1
ATOM 1462 N N . VAL A 1 194 ? 4.426 -30.594 -20.453 1 36.38 194 VAL A N 1
ATOM 1463 C CA . VAL A 1 194 ? 4.199 -30.656 -21.891 1 36.38 194 VAL A CA 1
ATOM 1464 C C . VAL A 1 194 ? 3.617 -32.031 -22.25 1 36.38 194 VAL A C 1
ATOM 1466 O O . VAL A 1 194 ? 4.359 -32.969 -22.547 1 36.38 194 VAL A O 1
ATOM 1469 N N . ASP A 1 195 ? 3.193 -32.812 -21.344 1 30.77 195 ASP A N 1
ATOM 1470 C CA . ASP A 1 195 ? 2.459 -34.031 -21.672 1 30.77 195 ASP A CA 1
ATOM 1471 C C . ASP A 1 195 ? 1.272 -33.719 -22.578 1 30.77 195 ASP A C 1
ATOM 1473 O O . ASP A 1 195 ? 0.251 -33.219 -22.125 1 30.77 195 ASP A O 1
ATOM 1477 N N . TRP A 1 196 ? 1.385 -33.094 -23.688 1 33.44 196 TRP A N 1
ATOM 1478 C CA . TRP A 1 196 ? 0.199 -33.312 -24.516 1 33.44 196 TRP A CA 1
ATOM 1479 C C . TRP A 1 196 ? -0.446 -34.656 -24.172 1 33.44 196 TRP A C 1
ATOM 1481 O O . TRP A 1 196 ? -1.663 -34.812 -24.297 1 33.44 196 TRP A O 1
ATOM 1491 N N . ARG A 1 197 ? 0.357 -35.781 -24.453 1 32.56 197 ARG A N 1
ATOM 1492 C CA . ARG A 1 197 ? -0.412 -37.031 -24.609 1 32.56 197 ARG A CA 1
ATOM 1493 C C . ARG A 1 197 ? -1.086 -37.406 -23.297 1 32.56 197 ARG A C 1
ATOM 1495 O O . ARG A 1 197 ? -2.271 -37.75 -23.281 1 32.56 197 ARG A O 1
ATOM 1502 N N . THR A 1 198 ? -0.345 -37.938 -22.266 1 33.19 198 THR A N 1
ATOM 1503 C CA . THR A 1 198 ? -0.969 -38.75 -21.234 1 33.19 198 THR A CA 1
ATOM 1504 C C . THR A 1 198 ? -1.218 -37.938 -19.969 1 33.19 198 THR A C 1
ATOM 1506 O O . THR A 1 198 ? -0.438 -38.031 -19.016 1 33.19 198 THR A O 1
ATOM 1509 N N . ALA A 1 199 ? -1.188 -36.594 -20.109 1 39.94 199 ALA A N 1
ATOM 1510 C CA . ALA A 1 199 ? -1.572 -36.031 -18.828 1 39.94 199 ALA A CA 1
ATOM 1511 C C . ALA A 1 199 ? -2.836 -36.688 -18.281 1 39.94 199 ALA A C 1
ATOM 1513 O O . ALA A 1 199 ? -3.924 -36.5 -18.844 1 39.94 199 ALA A O 1
ATOM 1514 N N . HIS A 1 200 ? -2.621 -37.531 -17.609 1 38.09 200 HIS A N 1
ATOM 1515 C CA . HIS A 1 200 ? -3.625 -38.375 -16.938 1 38.09 200 HIS A CA 1
ATOM 1516 C C . HIS A 1 200 ? -4.297 -37.594 -15.812 1 38.09 200 HIS A C 1
ATOM 1518 O O . HIS A 1 200 ? -4.809 -38.188 -14.867 1 38.09 200 HIS A O 1
ATOM 1524 N N . THR A 1 201 ? -3.832 -36.156 -15.695 1 46.88 201 THR A N 1
ATOM 1525 C CA . THR A 1 201 ? -4.578 -35.688 -14.539 1 46.88 201 THR A CA 1
ATOM 1526 C C . THR A 1 201 ? -6.07 -35.625 -14.844 1 46.88 201 THR A C 1
ATOM 1528 O O . THR A 1 201 ? -6.488 -34.969 -15.805 1 46.88 201 THR A O 1
ATOM 1531 N N . GLY A 1 202 ? -6.699 -36.406 -14.617 1 53.16 202 GLY A N 1
ATOM 1532 C CA . GLY A 1 202 ? -8.141 -36.531 -14.805 1 53.16 202 GLY A CA 1
ATOM 1533 C C . GLY A 1 202 ? -8.906 -35.344 -14.258 1 53.16 202 GLY A C 1
ATOM 1534 O O . GLY A 1 202 ? -8.367 -34.531 -13.492 1 53.16 202 GLY A O 1
ATOM 1535 N N . PRO A 1 203 ? -9.906 -34.781 -14.945 1 60.22 203 PRO A N 1
ATOM 1536 C CA . PRO A 1 203 ? -10.867 -33.781 -14.523 1 60.22 203 PRO A CA 1
ATOM 1537 C C . PRO A 1 203 ? -10.969 -33.625 -13.008 1 60.22 203 PRO A C 1
ATOM 1539 O O . PRO A 1 203 ? -11.195 -32.531 -12.492 1 60.22 203 PRO A O 1
ATOM 1542 N N . ASP A 1 204 ? -10.367 -34.594 -12.273 1 79.5 204 ASP A N 1
ATOM 1543 C CA . ASP A 1 204 ? -10.57 -34.625 -10.828 1 79.5 204 ASP A CA 1
ATOM 1544 C C . ASP A 1 204 ? -9.508 -33.812 -10.109 1 79.5 204 ASP A C 1
ATOM 1546 O O . ASP A 1 204 ? -9.805 -33.062 -9.156 1 79.5 204 ASP A O 1
ATOM 1550 N N . ILE A 1 205 ? -8.32 -33.625 -10.758 1 84.06 205 ILE A N 1
ATOM 1551 C CA . ILE A 1 205 ? -7.234 -32.938 -10.07 1 84.06 205 ILE A CA 1
ATOM 1552 C C . ILE A 1 205 ? -7.43 -31.422 -10.172 1 84.06 205 ILE A C 1
ATOM 1554 O O . ILE A 1 205 ? -7.141 -30.688 -9.227 1 84.06 205 ILE A O 1
ATOM 1558 N N . GLU A 1 206 ? -7.957 -30.922 -11.25 1 89.62 206 GLU A N 1
ATOM 1559 C CA . GLU A 1 206 ? -8.234 -29.5 -11.422 1 89.62 206 GLU A CA 1
ATOM 1560 C C . GLU A 1 206 ? -9.227 -29 -10.383 1 89.62 206 GLU A C 1
ATOM 1562 O O . GLU A 1 206 ? -9.031 -27.938 -9.789 1 89.62 206 GLU A O 1
ATOM 1567 N N . GLY A 1 207 ? -10.219 -29.797 -10.164 1 92.19 207 GLY A N 1
ATOM 1568 C CA . GLY A 1 207 ? -11.195 -29.438 -9.148 1 92.19 207 GLY A CA 1
ATOM 1569 C C . GLY A 1 207 ? -10.609 -29.391 -7.75 1 92.19 207 GLY A C 1
ATOM 1570 O O . GLY A 1 207 ? -10.953 -28.516 -6.957 1 92.19 207 GLY A O 1
ATOM 1571 N N . ARG A 1 208 ? -9.758 -30.297 -7.512 1 94.69 208 ARG A N 1
ATOM 1572 C CA . ARG A 1 208 ? -9.102 -30.328 -6.207 1 94.69 208 ARG A CA 1
ATOM 1573 C C . ARG A 1 208 ? -8.141 -29.156 -6.047 1 94.69 208 ARG A C 1
ATOM 1575 O O . ARG A 1 208 ? -8.016 -28.609 -4.953 1 94.69 208 ARG A O 1
ATOM 1582 N N . LEU A 1 209 ? -7.477 -28.766 -7.113 1 94.69 209 LEU A N 1
ATOM 1583 C CA . LEU A 1 209 ? -6.57 -27.625 -7.047 1 94.69 209 LEU A CA 1
ATOM 1584 C C . LEU A 1 209 ? -7.348 -26.328 -6.918 1 94.69 209 LEU A C 1
ATOM 1586 O O . LEU A 1 209 ? -6.883 -25.375 -6.273 1 94.69 209 LEU A O 1
ATOM 1590 N N . ASP A 1 210 ? -8.531 -26.344 -7.512 1 95.69 210 ASP A N 1
ATOM 1591 C CA . ASP A 1 210 ? -9.414 -25.203 -7.281 1 95.69 210 ASP A CA 1
ATOM 1592 C C . ASP A 1 210 ? -9.773 -25.078 -5.801 1 95.69 210 ASP A C 1
ATOM 1594 O O . ASP A 1 210 ? -9.742 -23.984 -5.238 1 95.69 210 ASP A O 1
ATOM 1598 N N . ARG A 1 211 ? -10.117 -26.172 -5.277 1 97.31 211 ARG A N 1
ATOM 1599 C CA . ARG A 1 211 ? -10.422 -26.203 -3.85 1 97.31 211 ARG A CA 1
ATOM 1600 C C . ARG A 1 211 ? -9.211 -25.781 -3.023 1 97.31 211 ARG A C 1
ATOM 1602 O O . ARG A 1 211 ? -9.336 -25.031 -2.057 1 97.31 211 ARG A O 1
ATOM 1609 N N . PHE A 1 212 ? -8.07 -26.297 -3.367 1 98.5 212 PHE A N 1
ATOM 1610 C CA . PHE A 1 212 ? -6.812 -25.922 -2.74 1 98.5 212 PHE A CA 1
ATOM 1611 C C . PHE A 1 212 ? -6.633 -24.406 -2.758 1 98.5 212 PHE A C 1
ATOM 1613 O O . PHE A 1 212 ? -6.348 -23.797 -1.724 1 98.5 212 PHE A O 1
ATOM 1620 N N . ALA A 1 213 ? -6.824 -23.797 -3.885 1 98.62 213 ALA A N 1
ATOM 1621 C CA . ALA A 1 213 ? -6.621 -22.359 -4.043 1 98.62 213 ALA A CA 1
ATOM 1622 C C . ALA A 1 213 ? -7.59 -21.562 -3.166 1 98.62 213 ALA A C 1
ATOM 1624 O O . ALA A 1 213 ? -7.188 -20.625 -2.488 1 98.62 213 ALA A O 1
ATOM 1625 N N . ARG A 1 214 ? -8.836 -21.953 -3.162 1 98.62 214 ARG A N 1
ATOM 1626 C CA . ARG A 1 214 ? -9.82 -21.281 -2.322 1 98.62 214 ARG A CA 1
ATOM 1627 C C . ARG A 1 214 ? -9.477 -21.438 -0.844 1 98.62 214 ARG A C 1
ATOM 1629 O O . ARG A 1 214 ? -9.57 -20.484 -0.075 1 98.62 214 ARG A O 1
ATOM 1636 N N . ALA A 1 215 ? -9.039 -22.609 -0.476 1 98.81 215 ALA A N 1
ATOM 1637 C CA . ALA A 1 215 ? -8.703 -22.906 0.916 1 98.81 215 ALA A CA 1
ATOM 1638 C C . ALA A 1 215 ? -7.457 -22.125 1.346 1 98.81 215 ALA A C 1
ATOM 1640 O O . ALA A 1 215 ? -7.344 -21.719 2.502 1 98.81 215 ALA A O 1
ATOM 1641 N N . PHE A 1 216 ? -6.543 -22.016 0.47 1 98.88 216 PHE A N 1
ATOM 1642 C CA . PHE A 1 216 ? -5.316 -21.281 0.734 1 98.88 216 PHE A CA 1
ATOM 1643 C C . PHE A 1 216 ? -5.625 -19.812 1.025 1 98.88 216 PHE A C 1
ATOM 1645 O O . PHE A 1 216 ? -5.086 -19.234 1.972 1 98.88 216 PHE A O 1
ATOM 1652 N N . LEU A 1 217 ? -6.539 -19.219 0.279 1 98.75 217 LEU A N 1
ATOM 1653 C CA . LEU A 1 217 ? -6.871 -17.812 0.411 1 98.75 217 LEU A CA 1
ATOM 1654 C C . LEU A 1 217 ? -7.863 -17.594 1.547 1 98.75 217 LEU A C 1
ATOM 1656 O O . LEU A 1 217 ? -7.883 -16.531 2.164 1 98.75 217 LEU A O 1
ATOM 1660 N N . LEU A 1 218 ? -8.695 -18.609 1.796 1 98.62 218 LEU A N 1
ATOM 1661 C CA . LEU A 1 218 ? -9.734 -18.547 2.818 1 98.62 218 LEU A CA 1
ATOM 1662 C C . LEU A 1 218 ? -9.68 -19.797 3.707 1 98.62 218 LEU A C 1
ATOM 1664 O O . LEU A 1 218 ? -10.469 -20.719 3.533 1 98.62 218 LEU A O 1
ATOM 1668 N N . PRO A 1 219 ? -8.883 -19.75 4.711 1 98.31 219 PRO A N 1
ATOM 1669 C CA . PRO A 1 219 ? -8.742 -20.922 5.578 1 98.31 219 PRO A CA 1
ATOM 1670 C C . PRO A 1 219 ? -10.039 -21.281 6.301 1 98.31 219 PRO A C 1
ATOM 1672 O O . PRO A 1 219 ? -10.781 -20.391 6.719 1 98.31 219 PRO A O 1
ATOM 1675 N N . ALA A 1 220 ? -10.219 -22.562 6.48 1 97.5 220 ALA A N 1
ATOM 1676 C CA . ALA A 1 220 ? -11.445 -23.062 7.102 1 97.5 220 ALA A CA 1
ATOM 1677 C C . ALA A 1 220 ? -11.594 -22.547 8.531 1 97.5 220 ALA A C 1
ATOM 1679 O O . ALA A 1 220 ? -12.695 -22.188 8.953 1 97.5 220 ALA A O 1
ATOM 1680 N N . ALA A 1 221 ? -10.539 -22.5 9.234 1 95.31 221 ALA A N 1
ATOM 1681 C CA . ALA A 1 221 ? -10.57 -22.078 10.633 1 95.31 221 ALA A CA 1
ATOM 1682 C C . ALA A 1 221 ? -11.156 -20.672 10.773 1 95.31 221 ALA A C 1
ATOM 1684 O O . ALA A 1 221 ? -11.938 -20.406 11.688 1 95.31 221 ALA A O 1
ATOM 1685 N N . VAL A 1 222 ? -10.82 -19.797 9.859 1 95.06 222 VAL A N 1
ATOM 1686 C CA . VAL A 1 222 ? -11.289 -18.422 9.875 1 95.06 222 VAL A CA 1
ATOM 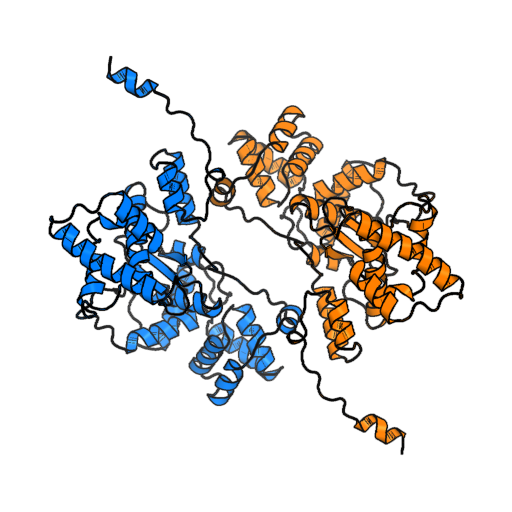1687 C C . VAL A 1 222 ? -12.781 -18.375 9.578 1 95.06 222 VAL A C 1
ATOM 1689 O O . VAL A 1 222 ? -13.555 -17.75 10.305 1 95.06 222 VAL A O 1
ATOM 1692 N N . LEU A 1 223 ? -13.211 -19.078 8.562 1 96.75 223 LEU A N 1
ATOM 1693 C CA . LEU A 1 223 ? -14.602 -19.016 8.109 1 96.75 223 LEU A CA 1
ATOM 1694 C C . LEU A 1 223 ? -15.531 -19.672 9.117 1 96.75 223 LEU A C 1
ATOM 1696 O O . LEU A 1 223 ? -16.641 -19.203 9.352 1 96.75 223 LEU A O 1
ATOM 1700 N N . LEU A 1 224 ? -15.094 -20.766 9.68 1 95.31 224 LEU A N 1
ATOM 1701 C CA . LEU A 1 224 ? -15.906 -21.5 10.648 1 95.31 224 LEU A CA 1
ATOM 1702 C C . LEU A 1 224 ? -16.141 -20.672 11.906 1 95.31 224 LEU A C 1
ATOM 1704 O O . LEU A 1 224 ? -17.172 -20.797 12.562 1 95.31 224 LEU A O 1
ATOM 1708 N N . GLN A 1 225 ? -15.242 -19.828 12.148 1 93.06 225 GLN A N 1
ATOM 1709 C CA . GLN A 1 225 ? -15.359 -19 13.336 1 93.06 225 GLN A CA 1
ATOM 1710 C C . GLN A 1 225 ? -16.047 -17.672 13.016 1 93.06 225 GLN A C 1
ATOM 1712 O O . GLN A 1 225 ? -16.984 -17.266 13.703 1 93.06 225 GLN A O 1
ATOM 1717 N N . GLU A 1 226 ? -15.656 -17.031 11.969 1 91.94 226 GLU A N 1
ATOM 1718 C CA . GLU A 1 226 ? -16.031 -15.656 11.711 1 91.94 226 GLU A CA 1
ATOM 1719 C C . GLU A 1 226 ? -17.391 -15.578 11 1 91.94 226 GLU A C 1
ATOM 1721 O O . GLU A 1 226 ? -18.156 -14.641 11.227 1 91.94 226 GLU A O 1
ATOM 1726 N N . TRP A 1 227 ? -17.672 -16.547 10.172 1 93.44 227 TRP A N 1
ATOM 1727 C CA . TRP A 1 227 ? -18.875 -16.422 9.344 1 93.44 227 TRP A CA 1
ATOM 1728 C C . TRP A 1 227 ? -20.141 -16.516 10.188 1 93.44 227 TRP A C 1
ATOM 1730 O O . TRP A 1 227 ? -21.016 -15.641 10.109 1 93.44 227 TRP A O 1
ATOM 1740 N N . PRO A 1 228 ? -20.266 -17.516 11.109 1 88.94 228 PRO A N 1
ATOM 1741 C CA . PRO A 1 228 ? -21.469 -17.578 11.922 1 88.94 228 PRO A CA 1
ATOM 1742 C C . PRO A 1 228 ? -21.672 -16.344 12.797 1 88.94 228 PRO A C 1
ATOM 1744 O O . PRO A 1 228 ? -22.797 -15.852 12.93 1 88.94 228 PRO A O 1
ATOM 1747 N N . ALA A 1 229 ? -20.625 -15.836 13.273 1 85.56 229 ALA A N 1
ATOM 1748 C CA . ALA A 1 229 ? -20.703 -14.648 14.117 1 85.56 229 ALA A CA 1
ATOM 1749 C C . ALA A 1 229 ? -21.141 -13.43 13.312 1 85.56 229 ALA A C 1
ATOM 1751 O O . ALA A 1 229 ? -22 -12.664 13.758 1 85.56 229 ALA A O 1
ATOM 1752 N N . ALA A 1 230 ? -20.609 -13.32 12.148 1 82.75 230 ALA A N 1
ATOM 1753 C CA . ALA A 1 230 ? -20.875 -12.156 11.312 1 82.75 230 ALA A CA 1
ATOM 1754 C C . ALA A 1 230 ? -22.266 -12.25 10.688 1 82.75 230 ALA A C 1
ATOM 1756 O O . ALA A 1 230 ? -22.984 -11.25 10.594 1 82.75 230 ALA A O 1
ATOM 1757 N N . ALA A 1 231 ? -22.672 -13.469 10.344 1 77.44 231 ALA A N 1
ATOM 1758 C CA . ALA A 1 231 ? -23.953 -13.664 9.664 1 77.44 231 ALA A CA 1
ATOM 1759 C C . ALA A 1 231 ? -25.109 -13.586 10.648 1 77.44 231 ALA A C 1
ATOM 1761 O O . ALA A 1 231 ? -26.219 -13.188 10.281 1 77.44 231 ALA A O 1
ATOM 1762 N N . HIS A 1 232 ? -24.859 -13.938 11.867 1 76.5 232 HIS A N 1
ATOM 1763 C CA . HIS A 1 232 ? -25.891 -13.875 12.891 1 76.5 232 HIS A CA 1
ATOM 1764 C C . HIS A 1 232 ? -26.125 -12.438 13.359 1 76.5 232 HIS A C 1
ATOM 1766 O O . HIS A 1 232 ? -27.266 -12.031 13.562 1 76.5 232 HIS A O 1
ATOM 1772 N N . SER A 1 233 ? -25.016 -11.727 13.555 1 68.88 233 SER A N 1
ATOM 1773 C CA . SER A 1 233 ? -25.109 -10.375 14.094 1 68.88 233 SER A CA 1
ATOM 1774 C C . SER A 1 233 ? -25.562 -9.383 13.031 1 68.88 233 SER A C 1
ATOM 1776 O O . SER A 1 233 ? -26.109 -8.328 13.352 1 68.88 233 SER A O 1
ATOM 1778 N N . GLY A 1 234 ? -25.219 -9.703 11.852 1 69.25 234 GLY A N 1
ATOM 1779 C CA . GLY A 1 234 ? -25.516 -8.773 10.773 1 69.25 234 GLY A CA 1
ATOM 1780 C C . GLY A 1 234 ? -26.25 -9.422 9.617 1 69.25 234 GLY A C 1
ATOM 1781 O O . GLY A 1 234 ? -26.984 -10.398 9.805 1 69.25 234 GLY A O 1
ATOM 1782 N N . ASP A 1 235 ? -26.172 -8.742 8.562 1 85.88 235 ASP A N 1
ATOM 1783 C CA . ASP A 1 235 ? -26.766 -9.32 7.359 1 85.88 235 ASP A CA 1
ATOM 1784 C C . ASP A 1 235 ? -25.703 -10 6.488 1 85.88 235 ASP A C 1
ATOM 1786 O O . ASP A 1 235 ? -24.516 -9.719 6.629 1 85.88 235 ASP A O 1
ATOM 1790 N N . VAL A 1 236 ? -26.047 -10.961 5.844 1 92.81 236 VAL A N 1
ATOM 1791 C CA . VAL A 1 236 ? -25.234 -11.805 4.973 1 92.81 236 VAL A CA 1
ATOM 1792 C C . VAL A 1 236 ? -24.359 -10.938 4.066 1 92.81 236 VAL A C 1
ATOM 1794 O O . VAL A 1 236 ? -23.172 -11.219 3.871 1 92.81 236 VAL A O 1
ATOM 1797 N N . ARG A 1 237 ? -24.906 -9.883 3.605 1 94.5 237 ARG A N 1
ATOM 1798 C CA . ARG A 1 237 ? -24.172 -9 2.701 1 94.5 237 ARG A CA 1
ATOM 1799 C C . ARG A 1 237 ? -22.969 -8.375 3.4 1 94.5 237 ARG A C 1
ATOM 1801 O O . ARG A 1 237 ? -21.859 -8.391 2.871 1 94.5 237 ARG A O 1
ATOM 1808 N N . THR A 1 238 ? -23.219 -7.836 4.605 1 94 238 THR A N 1
ATOM 1809 C CA . THR A 1 238 ? -22.156 -7.172 5.359 1 94 238 THR A CA 1
ATOM 1810 C C . THR A 1 238 ? -21.062 -8.156 5.738 1 94 238 THR A C 1
ATOM 1812 O O . THR A 1 238 ? -19.875 -7.844 5.625 1 94 238 THR A O 1
ATOM 1815 N N . ALA A 1 239 ? -21.484 -9.297 6.168 1 95.69 239 ALA A N 1
ATOM 1816 C CA . ALA A 1 239 ? -20.516 -10.344 6.504 1 95.69 239 ALA A CA 1
ATOM 1817 C C . ALA A 1 239 ? -19.641 -10.703 5.297 1 95.69 239 ALA A C 1
ATOM 1819 O O . ALA A 1 239 ? -18.422 -10.82 5.414 1 95.69 239 ALA A O 1
ATOM 1820 N N . ALA A 1 240 ? -20.266 -10.828 4.16 1 97.44 240 ALA A N 1
ATOM 1821 C CA . ALA A 1 240 ? -19.562 -11.188 2.93 1 97.44 240 ALA A CA 1
ATOM 1822 C C . ALA A 1 240 ? -18.562 -10.102 2.541 1 97.44 240 ALA A C 1
ATOM 1824 O O . ALA A 1 240 ? -17.406 -10.406 2.217 1 97.44 240 ALA A O 1
ATOM 1825 N N . VAL A 1 241 ? -18.969 -8.922 2.635 1 96.62 241 VAL A N 1
ATOM 1826 C CA . VAL A 1 241 ? -18.125 -7.789 2.264 1 96.62 241 VAL A CA 1
ATOM 1827 C C . VAL A 1 241 ? -16.906 -7.734 3.18 1 96.62 241 VAL A C 1
ATOM 1829 O O . VAL A 1 241 ? -15.773 -7.574 2.711 1 96.62 241 VAL A O 1
ATOM 1832 N N . LYS A 1 242 ? -17.109 -7.887 4.422 1 96.31 242 LYS A N 1
ATOM 1833 C CA . LYS A 1 242 ? -16.016 -7.805 5.398 1 96.31 242 LYS A CA 1
ATOM 1834 C C . LYS A 1 242 ? -15 -8.922 5.191 1 96.31 242 LYS A C 1
ATOM 1836 O O . LYS A 1 242 ? -13.797 -8.672 5.152 1 96.31 242 LYS A O 1
ATOM 1841 N N . ILE A 1 243 ? -15.5 -10.109 5.047 1 96.81 243 ILE A N 1
ATOM 1842 C CA . ILE A 1 243 ? -14.602 -11.258 4.93 1 96.81 243 ILE A CA 1
ATOM 1843 C C . ILE A 1 243 ? -13.875 -11.211 3.588 1 96.81 243 ILE A C 1
ATOM 1845 O O . ILE A 1 243 ? -12.656 -11.367 3.531 1 96.81 243 ILE A O 1
ATOM 1849 N N . ALA A 1 244 ? -14.633 -10.977 2.506 1 97.94 244 ALA A N 1
ATOM 1850 C CA . ALA A 1 244 ? -14.008 -10.898 1.187 1 97.94 244 ALA A CA 1
ATOM 1851 C C . ALA A 1 244 ? -12.977 -9.781 1.134 1 97.94 244 ALA A C 1
ATOM 1853 O O . ALA A 1 244 ? -11.898 -9.953 0.553 1 97.94 244 ALA A O 1
ATOM 1854 N N . GLY A 1 245 ? -13.312 -8.68 1.709 1 97.56 245 GLY A N 1
ATOM 1855 C CA . GLY A 1 245 ? -12.398 -7.551 1.73 1 97.56 245 GLY A CA 1
ATOM 1856 C C . GLY A 1 245 ? -11.148 -7.809 2.547 1 97.56 245 GLY A C 1
ATOM 1857 O O . GLY A 1 245 ? -10.047 -7.402 2.158 1 97.56 245 GLY A O 1
ATOM 1858 N N . THR A 1 246 ? -11.289 -8.445 3.664 1 97.06 246 THR A N 1
ATOM 1859 C CA . THR A 1 246 ? -10.172 -8.719 4.562 1 97.06 246 THR A CA 1
ATOM 1860 C C . THR A 1 246 ? -9.211 -9.734 3.943 1 97.06 246 THR A C 1
ATOM 1862 O O . THR A 1 246 ? -7.992 -9.586 4.039 1 97.06 246 THR A O 1
ATOM 1865 N N . TYR A 1 247 ? -9.742 -10.688 3.283 1 98.06 247 TYR A N 1
ATOM 1866 C CA . TYR A 1 247 ? -8.906 -11.773 2.781 1 98.06 247 TYR A CA 1
ATOM 1867 C C . TYR A 1 247 ? -8.633 -11.609 1.292 1 98.06 247 TYR A C 1
ATOM 1869 O O . TYR A 1 247 ? -7.992 -12.461 0.674 1 98.06 247 TYR A O 1
ATOM 1877 N N . LEU A 1 248 ? -9.125 -10.531 0.733 1 98.06 248 LEU A N 1
ATOM 1878 C CA . LEU A 1 248 ? -8.781 -10.062 -0.604 1 98.06 248 LEU A CA 1
ATOM 1879 C C . LEU A 1 248 ? -9.172 -11.094 -1.66 1 98.06 248 LEU A C 1
ATOM 1881 O O . LEU A 1 248 ? -8.359 -11.453 -2.508 1 98.06 248 LEU A O 1
ATOM 1885 N N . VAL A 1 249 ? -10.414 -11.539 -1.589 1 98.19 249 VAL A N 1
ATOM 1886 C CA . VAL A 1 249 ? -10.969 -12.43 -2.596 1 98.19 249 VAL A CA 1
ATOM 1887 C C . VAL A 1 249 ? -12.227 -11.812 -3.203 1 98.19 249 VAL A C 1
ATOM 1889 O O . VAL A 1 249 ? -12.789 -10.859 -2.652 1 98.19 249 VAL A O 1
ATOM 1892 N N . ASP A 1 250 ? -12.594 -12.352 -4.379 1 97.44 250 ASP A N 1
ATOM 1893 C CA . ASP A 1 250 ? -13.867 -11.898 -4.949 1 97.44 250 ASP A CA 1
ATOM 1894 C C . ASP A 1 250 ? -15.039 -12.648 -4.332 1 97.44 250 ASP A C 1
ATOM 1896 O O . ASP A 1 250 ? -14.852 -13.664 -3.65 1 97.44 250 ASP A O 1
ATOM 1900 N N . MET A 1 251 ? -16.219 -12.148 -4.621 1 98.25 251 MET A N 1
ATOM 1901 C CA . MET A 1 251 ? -17.438 -12.688 -4.008 1 98.25 251 MET A CA 1
ATOM 1902 C C . MET A 1 251 ? -17.719 -14.094 -4.512 1 98.25 251 MET A C 1
ATOM 1904 O O . MET A 1 251 ? -18.234 -14.938 -3.77 1 98.25 251 MET A O 1
ATOM 1908 N N . SER A 1 252 ? -17.375 -14.359 -5.73 1 98.19 252 SER A N 1
ATOM 1909 C CA . SER A 1 252 ? -17.578 -15.695 -6.27 1 98.19 252 SER A CA 1
ATOM 1910 C C . SER A 1 252 ? -16.719 -16.719 -5.535 1 98.19 252 SER A C 1
ATOM 1912 O O . SER A 1 252 ? -17.188 -17.828 -5.227 1 98.19 252 SER A O 1
ATOM 1914 N N . THR A 1 253 ? -15.508 -16.359 -5.293 1 98.44 253 THR A N 1
ATOM 1915 C CA . THR A 1 253 ? -14.609 -17.234 -4.559 1 98.44 253 THR A CA 1
ATOM 1916 C C . THR A 1 253 ? -15.109 -17.469 -3.137 1 98.44 253 THR A C 1
ATOM 1918 O O . THR A 1 253 ? -15.133 -18.594 -2.654 1 98.44 253 THR A O 1
ATOM 1921 N N . LEU A 1 254 ? -15.531 -16.406 -2.504 1 98.56 254 LEU A N 1
ATOM 1922 C CA . LEU A 1 254 ? -16.062 -16.531 -1.15 1 98.56 254 LEU A CA 1
ATOM 1923 C C . LEU A 1 254 ? -17.297 -17.406 -1.127 1 98.56 254 LEU A C 1
ATOM 1925 O O . LEU A 1 254 ? -17.406 -18.312 -0.298 1 98.56 254 LEU A O 1
ATOM 1929 N N . ALA A 1 255 ? -18.219 -17.188 -2.061 1 98.5 255 ALA A N 1
ATOM 1930 C CA . ALA A 1 255 ? -19.469 -17.953 -2.129 1 98.5 255 ALA A CA 1
ATOM 1931 C C . ALA A 1 255 ? -19.188 -19.438 -2.277 1 98.5 255 ALA A C 1
ATOM 1933 O O . ALA A 1 255 ? -19.766 -20.266 -1.561 1 98.5 255 ALA A O 1
ATOM 1934 N N . ARG A 1 256 ? -18.297 -19.766 -3.137 1 98.31 256 ARG A N 1
ATOM 1935 C CA . ARG A 1 256 ? -17.953 -21.172 -3.381 1 98.31 256 ARG A CA 1
ATOM 1936 C C . ARG A 1 256 ? -17.312 -21.797 -2.15 1 98.31 256 ARG A C 1
ATOM 1938 O O . ARG A 1 256 ? -17.625 -22.938 -1.798 1 98.31 256 ARG A O 1
ATOM 1945 N N . ARG A 1 257 ? -16.453 -21.062 -1.494 1 98.56 257 ARG A N 1
ATOM 1946 C CA . ARG A 1 257 ? -15.75 -21.594 -0.332 1 98.56 257 ARG A CA 1
ATOM 1947 C C . ARG A 1 257 ? -16.703 -21.844 0.83 1 98.56 257 ARG A C 1
ATOM 1949 O O . ARG A 1 257 ? -16.609 -22.859 1.516 1 98.56 257 ARG A O 1
ATOM 1956 N N . LEU A 1 258 ? -17.578 -20.875 1.041 1 98.19 258 LEU A N 1
ATOM 1957 C CA . LEU A 1 258 ? -18.562 -21.047 2.092 1 98.19 258 LEU A CA 1
ATOM 1958 C C . LEU A 1 258 ? -19.453 -22.266 1.814 1 98.19 258 LEU A C 1
ATOM 1960 O O . LEU A 1 258 ? -19.812 -23 2.738 1 98.19 258 LEU A O 1
ATOM 1964 N N . HIS A 1 259 ? -19.75 -22.422 0.565 1 97.56 259 HIS A N 1
ATOM 1965 C CA . HIS A 1 259 ? -20.531 -23.594 0.169 1 97.56 259 HIS A CA 1
ATOM 1966 C C . HIS A 1 259 ? -19.734 -24.875 0.352 1 97.56 259 HIS A C 1
ATOM 1968 O O . HIS A 1 259 ? -20.266 -25.875 0.852 1 97.56 259 HIS A O 1
ATOM 1974 N N . ASP A 1 260 ? -18.453 -24.844 -0.054 1 96.75 260 ASP A N 1
ATOM 1975 C CA . ASP A 1 260 ? -17.562 -25.984 0.13 1 96.75 260 ASP A CA 1
ATOM 1976 C C . ASP A 1 260 ? -17.578 -26.469 1.58 1 96.75 260 ASP A C 1
ATOM 1978 O O . ASP A 1 260 ? -17.484 -27.672 1.841 1 96.75 260 ASP A O 1
ATOM 1982 N N . LEU A 1 261 ? -17.672 -25.531 2.523 1 97.31 261 LEU A N 1
ATOM 1983 C CA . LEU A 1 261 ? -17.578 -25.828 3.949 1 97.31 261 LEU A CA 1
ATOM 1984 C C . LEU A 1 261 ? -18.953 -26.047 4.559 1 97.31 261 LEU A C 1
ATOM 1986 O O . LEU A 1 261 ? -19.078 -26.188 5.777 1 97.31 261 LEU A O 1
ATOM 1990 N N . GLU A 1 262 ? -19.969 -25.953 3.689 1 96.44 262 GLU A N 1
ATOM 1991 C CA . GLU A 1 262 ? -21.359 -26.188 4.078 1 96.44 262 GLU A CA 1
ATOM 1992 C C . GLU A 1 262 ? -21.812 -25.156 5.109 1 96.44 262 GLU A C 1
ATOM 1994 O O . GLU A 1 262 ? -22.594 -25.484 6.008 1 96.44 262 GLU A O 1
ATOM 1999 N N . LEU A 1 263 ? -21.297 -23.984 5.035 1 96.56 263 LEU A N 1
ATOM 2000 C CA . LEU A 1 263 ? -21.688 -22.906 5.934 1 96.56 263 LEU A CA 1
ATOM 2001 C C . LEU A 1 263 ? -22.906 -22.156 5.387 1 96.56 263 LEU A C 1
ATOM 2003 O O . LEU A 1 263 ? -23.594 -21.453 6.133 1 96.56 263 LEU A O 1
ATOM 2007 N N . VAL A 1 264 ? -23.062 -22.297 4.055 1 96.12 264 VAL A N 1
ATOM 2008 C CA . VAL A 1 264 ? -24.234 -21.688 3.434 1 96.12 264 VAL A CA 1
ATOM 2009 C C . VAL A 1 264 ? -24.844 -22.641 2.416 1 96.12 264 VAL A C 1
ATOM 2011 O O . VAL A 1 264 ? -24.141 -23.5 1.872 1 96.12 264 VAL A O 1
ATOM 2014 N N . ASP A 1 265 ? -26.094 -22.5 2.166 1 95.31 265 ASP A N 1
ATOM 2015 C CA . ASP A 1 265 ? -26.734 -23.297 1.126 1 95.31 265 ASP A CA 1
ATOM 2016 C C . ASP A 1 265 ? -26.562 -22.656 -0.248 1 95.31 265 ASP A C 1
ATOM 2018 O O . ASP A 1 265 ? -25.953 -21.594 -0.367 1 95.31 265 ASP A O 1
ATOM 2022 N N . ALA A 1 266 ? -27.078 -23.297 -1.245 1 96.25 266 ALA A N 1
ATOM 2023 C CA . ALA A 1 266 ? -26.875 -22.859 -2.625 1 96.25 266 ALA A CA 1
ATOM 2024 C C . ALA A 1 266 ? -27.516 -21.5 -2.869 1 96.25 266 ALA A C 1
ATOM 2026 O O . ALA A 1 266 ? -26.953 -20.656 -3.574 1 96.25 266 ALA A O 1
ATOM 2027 N N . SER A 1 267 ? -28.656 -21.328 -2.297 1 95.94 267 SER A N 1
ATOM 2028 C CA . SER A 1 267 ? -29.375 -20.078 -2.484 1 95.94 267 SER A CA 1
ATOM 2029 C C . SER A 1 267 ? -28.609 -18.906 -1.874 1 95.94 267 SER A C 1
ATOM 2031 O O . SER A 1 267 ? -28.406 -17.875 -2.525 1 95.94 267 SER A O 1
ATOM 2033 N N . THR A 1 268 ? -28.156 -19.094 -0.644 1 94.94 268 THR A N 1
ATOM 2034 C CA . THR A 1 268 ? -27.375 -18.062 0.026 1 94.94 268 THR A CA 1
ATOM 2035 C C . THR A 1 268 ? -26.062 -17.812 -0.71 1 94.94 268 THR A C 1
ATOM 2037 O O . THR A 1 268 ? -25.609 -16.672 -0.809 1 94.94 268 THR A O 1
ATOM 2040 N N . ALA A 1 269 ? -25.453 -18.859 -1.22 1 97.31 269 ALA A N 1
ATOM 2041 C CA . ALA A 1 269 ? -24.219 -18.703 -1.995 1 97.31 269 ALA A CA 1
ATOM 2042 C C . ALA A 1 269 ? -24.453 -17.828 -3.229 1 97.31 269 ALA A C 1
ATOM 2044 O O . ALA A 1 269 ? -23.609 -17 -3.57 1 97.31 269 ALA A O 1
ATOM 2045 N N . ASN A 1 270 ? -25.531 -18.062 -3.855 1 97.25 270 ASN A N 1
ATOM 2046 C CA . ASN A 1 270 ? -25.859 -17.25 -5.02 1 97.25 270 ASN A CA 1
ATOM 2047 C C . ASN A 1 270 ? -26.078 -15.789 -4.645 1 97.25 270 ASN A C 1
ATOM 2049 O O . ASN A 1 270 ? -25.672 -14.891 -5.391 1 97.25 270 ASN A O 1
ATOM 2053 N N . ASP A 1 271 ? -26.719 -15.555 -3.523 1 95.75 271 ASP A N 1
ATOM 2054 C CA . ASP A 1 271 ? -26.891 -14.195 -3.025 1 95.75 271 ASP A CA 1
ATOM 2055 C C . ASP A 1 271 ? -25.531 -13.523 -2.783 1 95.75 271 ASP A C 1
ATOM 2057 O O . ASP A 1 271 ? -25.344 -12.352 -3.113 1 95.75 271 ASP A O 1
ATOM 2061 N N . ILE A 1 272 ? -24.641 -14.25 -2.205 1 97.44 272 ILE A N 1
ATOM 2062 C CA . ILE A 1 272 ? -23.297 -13.734 -1.904 1 97.44 272 ILE A CA 1
ATOM 2063 C C . ILE A 1 272 ? -22.578 -13.398 -3.205 1 97.44 272 ILE A C 1
ATOM 2065 O O . ILE A 1 272 ? -21.922 -12.359 -3.307 1 97.44 272 ILE A O 1
ATOM 2069 N N . ARG A 1 273 ? -22.703 -14.195 -4.211 1 97.75 273 ARG A N 1
ATOM 2070 C CA . ARG A 1 273 ? -22.062 -13.984 -5.5 1 97.75 273 ARG A CA 1
ATOM 2071 C C . ARG A 1 273 ? -22.5 -12.656 -6.121 1 97.75 273 ARG A C 1
ATOM 2073 O O . ARG A 1 273 ? -21.719 -12.008 -6.828 1 97.75 273 ARG A O 1
ATOM 2080 N N . ALA A 1 274 ? -23.625 -12.273 -5.828 1 96.69 274 ALA A N 1
ATOM 2081 C CA . ALA A 1 274 ? -24.219 -11.094 -6.453 1 96.69 274 ALA A CA 1
ATOM 2082 C C . ALA A 1 274 ? -23.859 -9.828 -5.68 1 96.69 274 ALA A C 1
ATOM 2084 O O . ALA A 1 274 ? -24.125 -8.719 -6.141 1 96.69 274 ALA A O 1
ATOM 2085 N N . VAL A 1 275 ? -23.297 -9.984 -4.535 1 95.81 275 VAL A N 1
ATOM 2086 C CA . VAL A 1 275 ? -22.953 -8.836 -3.699 1 95.81 275 VAL A CA 1
ATOM 2087 C C . VAL A 1 275 ? -21.891 -7.988 -4.395 1 95.81 275 VAL A C 1
ATOM 2089 O O . VAL A 1 275 ? -20.938 -8.523 -4.969 1 95.81 275 VAL A O 1
ATOM 2092 N N . GLN A 1 276 ? -22.062 -6.684 -4.355 1 93.62 276 GLN A N 1
ATOM 2093 C CA . GLN A 1 276 ? -21.078 -5.723 -4.848 1 93.62 276 GLN A CA 1
ATOM 2094 C C . GLN A 1 276 ? -20.531 -4.859 -3.715 1 93.62 276 GLN A C 1
ATOM 2096 O O . GLN A 1 276 ? -21.297 -4.215 -2.996 1 93.62 276 GLN A O 1
ATOM 2101 N N . THR A 1 277 ? -19.266 -4.883 -3.584 1 94.38 277 THR A N 1
ATOM 2102 C CA . THR A 1 277 ? -18.641 -4.023 -2.588 1 94.38 277 THR A CA 1
ATOM 2103 C C . THR A 1 277 ? -18.562 -2.584 -3.082 1 94.38 277 THR A C 1
ATOM 2105 O O . THR A 1 277 ? -18.078 -2.326 -4.188 1 94.38 277 THR A O 1
ATOM 2108 N N . THR A 1 278 ? -19 -1.645 -2.277 1 94 278 THR A N 1
ATOM 2109 C CA . THR A 1 278 ? -18.984 -0.23 -2.637 1 94 278 THR A CA 1
ATOM 2110 C C . THR A 1 278 ? -17.875 0.509 -1.877 1 94 278 THR A C 1
ATOM 2112 O O . THR A 1 278 ? -17.297 -0.032 -0.935 1 94 278 THR A O 1
ATOM 2115 N N . GLN A 1 279 ? -17.641 1.742 -2.316 1 95.5 279 GLN A N 1
ATOM 2116 C CA . GLN A 1 279 ? -16.703 2.59 -1.591 1 95.5 279 GLN A CA 1
ATOM 2117 C C . GLN A 1 279 ? -17.172 2.832 -0.158 1 95.5 279 GLN A C 1
ATOM 2119 O O . GLN A 1 279 ? -16.359 2.93 0.759 1 95.5 279 GLN A O 1
ATOM 2124 N N . THR A 1 280 ? -18.422 2.906 0.043 1 96.44 280 THR A N 1
ATOM 2125 C CA . THR A 1 280 ? -18.984 3.029 1.386 1 96.44 280 THR A CA 1
ATOM 2126 C C . THR A 1 280 ? -18.562 1.846 2.256 1 96.44 280 THR A C 1
ATOM 2128 O O . THR A 1 280 ? -18.156 2.025 3.406 1 96.44 280 THR A O 1
ATOM 2131 N N . ASP A 1 281 ? -18.656 0.672 1.655 1 96.06 281 ASP A N 1
ATOM 2132 C CA . ASP A 1 281 ? -18.25 -0.525 2.381 1 96.06 281 ASP A CA 1
ATOM 2133 C C . ASP A 1 281 ? -16.781 -0.437 2.787 1 96.06 281 ASP A C 1
ATOM 2135 O O . ASP A 1 281 ? -16.422 -0.719 3.936 1 96.06 281 ASP A O 1
ATOM 2139 N N . ILE A 1 282 ? -15.977 -0.036 1.822 1 97 282 ILE A N 1
ATOM 2140 C CA . ILE A 1 282 ? -14.523 0.01 1.998 1 97 282 ILE A CA 1
ATOM 2141 C C . ILE A 1 282 ? -14.18 0.952 3.148 1 97 282 ILE A C 1
ATOM 2143 O O . ILE A 1 282 ? -13.375 0.608 4.02 1 97 282 ILE A O 1
ATOM 2147 N N . ILE A 1 283 ? -14.789 2.043 3.191 1 96.56 283 ILE A N 1
ATOM 2148 C CA . ILE A 1 283 ? -14.492 3.053 4.203 1 96.56 283 ILE A CA 1
ATOM 2149 C C . ILE A 1 283 ? -15.086 2.633 5.543 1 96.56 283 ILE A C 1
ATOM 2151 O O . ILE A 1 283 ? -14.391 2.621 6.562 1 96.56 283 ILE A O 1
ATOM 2155 N N . THR A 1 284 ? -16.297 2.203 5.57 1 95.5 284 THR A N 1
ATOM 2156 C CA . THR A 1 284 ? -17.047 1.929 6.797 1 95.5 284 THR A CA 1
ATOM 2157 C C . THR A 1 284 ? -16.469 0.711 7.516 1 95.5 284 THR A C 1
ATOM 2159 O O . THR A 1 284 ? -16.438 0.666 8.75 1 95.5 284 THR A O 1
ATOM 2162 N N . HIS A 1 285 ? -15.961 -0.225 6.719 1 95.31 285 HIS A N 1
ATOM 2163 C CA . HIS A 1 285 ? -15.484 -1.459 7.332 1 95.31 285 HIS A CA 1
ATOM 2164 C C . HIS A 1 285 ? -13.961 -1.511 7.359 1 95.31 285 HIS A C 1
ATOM 2166 O O . HIS A 1 285 ? -13.375 -2.574 7.574 1 95.31 285 HIS A O 1
ATOM 2172 N N . ASP A 1 286 ? -13.32 -0.401 7.094 1 95.94 286 ASP A N 1
ATOM 2173 C CA . ASP A 1 286 ? -11.867 -0.245 7.164 1 95.94 286 ASP A CA 1
ATOM 2174 C C . ASP A 1 286 ? -11.164 -1.289 6.305 1 95.94 286 ASP A C 1
ATOM 2176 O O . ASP A 1 286 ? -10.25 -1.97 6.77 1 95.94 286 ASP A O 1
ATOM 2180 N N . LEU A 1 287 ? -11.664 -1.406 5.117 1 96.75 287 LEU A N 1
ATOM 2181 C CA . LEU A 1 287 ? -11.055 -2.324 4.16 1 96.75 287 LEU A CA 1
ATOM 2182 C C . LEU A 1 287 ? -10.008 -1.611 3.314 1 96.75 287 LEU A C 1
ATOM 2184 O O . LEU A 1 287 ? -10.102 -0.402 3.094 1 96.75 287 LEU A O 1
ATOM 2188 N N . TYR A 1 288 ? -9.023 -2.361 2.896 1 94.31 288 TYR A N 1
ATOM 2189 C CA . TYR A 1 288 ? -7.938 -1.834 2.074 1 94.31 288 TYR A CA 1
ATOM 2190 C C . TYR A 1 288 ? -7.746 -2.676 0.819 1 94.31 288 TYR A C 1
ATOM 2192 O O . TYR A 1 288 ? -7 -3.658 0.831 1 94.31 288 TYR A O 1
ATOM 2200 N N . PRO A 1 289 ? -8.359 -2.32 -0.218 1 93.94 289 PRO A N 1
ATOM 2201 C CA . PRO A 1 289 ? -8.258 -3.084 -1.463 1 93.94 289 PRO A CA 1
ATOM 2202 C C . PRO A 1 289 ? -6.816 -3.213 -1.956 1 93.94 289 PRO A C 1
ATOM 2204 O O . PRO A 1 289 ? -5.973 -2.369 -1.638 1 93.94 289 PRO A O 1
ATOM 2207 N N . SER A 1 290 ? -6.59 -4.246 -2.693 1 94.25 290 SER A N 1
ATOM 2208 C CA . SER A 1 290 ? -5.273 -4.539 -3.25 1 94.25 290 SER A CA 1
ATOM 2209 C C . SER A 1 290 ? -5.297 -4.496 -4.773 1 94.25 290 SER A C 1
ATOM 2211 O O . SER A 1 290 ? -6.336 -4.727 -5.391 1 94.25 290 SER A O 1
ATOM 2213 N N . ASP A 1 291 ? -4.164 -4.145 -5.324 1 95 291 ASP A N 1
ATOM 2214 C CA . ASP A 1 291 ? -3.99 -4.242 -6.77 1 95 291 ASP A CA 1
ATOM 2215 C C . ASP A 1 291 ? -2.83 -5.172 -7.121 1 95 291 ASP A C 1
ATOM 2217 O O . ASP A 1 291 ? -2.078 -4.906 -8.062 1 95 291 ASP A O 1
ATOM 2221 N N . GLU A 1 292 ? -2.748 -6.133 -6.363 1 96.44 292 GLU A N 1
ATOM 2222 C CA . GLU A 1 292 ? -1.644 -7.074 -6.508 1 96.44 292 GLU A CA 1
ATOM 2223 C C . GLU A 1 292 ? -1.604 -7.668 -7.91 1 96.44 292 GLU A C 1
ATOM 2225 O O . GLU A 1 292 ? -2.639 -8.062 -8.453 1 96.44 292 GLU A O 1
ATOM 2230 N N . MET A 1 293 ? -0.377 -7.625 -8.555 1 97.12 293 MET A N 1
ATOM 2231 C CA . MET A 1 293 ? -0.077 -8.211 -9.852 1 97.12 293 MET A CA 1
ATOM 2232 C C . MET A 1 293 ? -0.786 -7.453 -10.969 1 97.12 293 MET A C 1
ATOM 2234 O O . MET A 1 293 ? -1.126 -8.039 -12 1 97.12 293 MET A O 1
ATOM 2238 N N . ALA A 1 294 ? -1.078 -6.23 -10.719 1 96.56 294 ALA A N 1
ATOM 2239 C CA . ALA A 1 294 ? -1.616 -5.383 -11.781 1 96.56 294 ALA A CA 1
ATOM 2240 C C . ALA A 1 294 ? -0.54 -5.031 -12.805 1 96.56 294 ALA A C 1
ATOM 2242 O O . ALA A 1 294 ? 0.579 -4.664 -12.438 1 96.56 294 ALA A O 1
ATOM 2243 N N . GLY A 1 295 ? -0.847 -5.195 -14.055 1 96 295 GLY A N 1
ATOM 2244 C CA . GLY A 1 295 ? 0.103 -4.887 -15.117 1 96 295 GLY A CA 1
ATOM 2245 C C . GLY A 1 295 ? 1.277 -5.844 -15.156 1 96 295 GLY A C 1
ATOM 2246 O O . GLY A 1 295 ? 1.113 -7.047 -14.945 1 96 295 GLY A O 1
ATOM 2247 N N . THR A 1 296 ? 2.4 -5.285 -15.562 1 96.56 296 THR A N 1
ATOM 2248 C CA . THR A 1 296 ? 3.621 -6.078 -15.633 1 96.56 296 THR A CA 1
ATOM 2249 C C . THR A 1 296 ? 4.363 -6.047 -14.297 1 96.56 296 THR A C 1
ATOM 2251 O O . THR A 1 296 ? 4.789 -4.984 -13.844 1 96.56 296 THR A O 1
ATOM 2254 N N . THR A 1 297 ? 4.438 -7.145 -13.727 1 97.5 297 THR A N 1
ATOM 2255 C CA . THR A 1 297 ? 5.168 -7.211 -12.469 1 97.5 297 THR A CA 1
ATOM 2256 C C . THR A 1 297 ? 6.156 -8.375 -12.477 1 97.5 297 THR A C 1
ATOM 2258 O O . THR A 1 297 ? 5.949 -9.367 -13.188 1 97.5 297 THR A O 1
ATOM 2261 N N . GLN A 1 298 ? 7.207 -8.203 -11.734 1 97.81 298 GLN A N 1
ATOM 2262 C CA . GLN A 1 298 ? 8.242 -9.211 -11.508 1 97.81 298 GLN A CA 1
ATOM 2263 C C . GLN A 1 298 ? 8.555 -9.359 -10.023 1 97.81 298 GLN A C 1
ATOM 2265 O O . GLN A 1 298 ? 8.477 -8.383 -9.266 1 97.81 298 GLN A O 1
ATOM 2270 N N . PRO A 1 299 ? 8.867 -10.602 -9.602 1 97.44 299 PRO A N 1
ATOM 2271 C CA . PRO A 1 299 ? 9.281 -10.734 -8.203 1 97.44 299 PRO A CA 1
ATOM 2272 C C . PRO A 1 299 ? 10.578 -9.984 -7.898 1 97.44 299 PRO A C 1
ATOM 2274 O O . PRO A 1 299 ? 11.484 -9.953 -8.734 1 97.44 299 PRO A O 1
ATOM 2277 N N . ARG A 1 300 ? 10.68 -9.43 -6.785 1 97 300 ARG A N 1
ATOM 2278 C CA . ARG A 1 300 ? 11.844 -8.648 -6.391 1 97 300 ARG A CA 1
ATOM 2279 C C . ARG A 1 300 ? 13.109 -9.5 -6.422 1 97 300 ARG A C 1
ATOM 2281 O O . ARG A 1 300 ? 14.18 -9.016 -6.801 1 97 300 ARG A O 1
ATOM 2288 N N . VAL A 1 301 ? 13.008 -10.727 -5.996 1 97.44 301 VAL A N 1
ATOM 2289 C CA . VAL A 1 301 ? 14.164 -11.609 -5.973 1 97.44 301 VAL A CA 1
ATOM 2290 C C . VAL A 1 301 ? 14.742 -11.75 -7.383 1 97.44 301 VAL A C 1
ATOM 2292 O O . VAL A 1 301 ? 15.961 -11.828 -7.559 1 97.44 301 VAL A O 1
ATOM 2295 N N . TYR A 1 302 ? 13.898 -11.828 -8.391 1 98.06 302 TYR A N 1
ATOM 2296 C CA . TYR A 1 302 ? 14.32 -11.883 -9.789 1 98.06 302 TYR A CA 1
ATOM 2297 C C . TYR A 1 302 ? 15.023 -10.594 -10.195 1 98.06 302 TYR A C 1
ATOM 2299 O O . TYR A 1 302 ? 16.109 -10.633 -10.781 1 98.06 302 TYR A O 1
ATOM 2307 N N . GLN A 1 303 ? 14.453 -9.477 -9.867 1 98.19 303 GLN A N 1
ATOM 2308 C CA . GLN A 1 303 ? 15.023 -8.18 -10.227 1 98.19 303 GLN A CA 1
ATOM 2309 C C . GLN A 1 303 ? 16.391 -7.977 -9.57 1 98.19 303 GLN A C 1
ATOM 2311 O O . GLN A 1 303 ? 17.328 -7.512 -10.219 1 98.19 303 GLN A O 1
ATOM 2316 N N . LYS A 1 304 ? 16.453 -8.328 -8.328 1 98 304 LYS A N 1
ATOM 2317 C CA . LYS A 1 304 ? 17.719 -8.227 -7.609 1 98 304 LYS A CA 1
ATOM 2318 C C . LYS A 1 304 ? 18.797 -9.078 -8.281 1 98 304 LYS A C 1
ATOM 2320 O O . LYS A 1 304 ? 19.953 -8.656 -8.391 1 98 304 LYS A O 1
ATOM 2325 N N . HIS A 1 305 ? 18.391 -10.258 -8.641 1 98.19 305 HIS A N 1
ATOM 2326 C CA . HIS A 1 305 ? 19.328 -11.172 -9.289 1 98.19 305 HIS A CA 1
ATOM 2327 C C . HIS A 1 305 ? 19.844 -10.586 -10.594 1 98.19 305 HIS A C 1
ATOM 2329 O O . HIS A 1 305 ? 21.047 -10.594 -10.844 1 98.19 305 HIS A O 1
ATOM 2335 N N . VAL A 1 306 ? 18.969 -10.039 -11.391 1 98.31 306 VAL A N 1
ATOM 2336 C CA . VAL A 1 306 ? 19.328 -9.445 -12.672 1 98.31 306 VAL A CA 1
ATOM 2337 C C . VAL A 1 306 ? 20.266 -8.25 -12.445 1 98.31 306 VAL A C 1
ATOM 2339 O O . VAL A 1 306 ? 21.297 -8.125 -13.109 1 98.31 306 VAL A O 1
ATOM 2342 N N . ILE A 1 307 ? 19.938 -7.422 -11.492 1 97.62 307 ILE A N 1
ATOM 2343 C CA . ILE A 1 307 ? 20.734 -6.227 -11.203 1 97.62 307 ILE A CA 1
ATOM 2344 C C . ILE A 1 307 ? 22.109 -6.625 -10.711 1 97.62 307 ILE A C 1
ATOM 2346 O O . ILE A 1 307 ? 23.125 -6.023 -11.102 1 97.62 307 ILE A O 1
ATOM 2350 N N . ALA A 1 308 ? 22.156 -7.613 -9.875 1 97.19 308 ALA A N 1
ATOM 2351 C CA . ALA A 1 308 ? 23.438 -8.086 -9.359 1 97.19 308 ALA A CA 1
ATOM 2352 C C . ALA A 1 308 ? 24.344 -8.57 -10.492 1 97.19 308 ALA A C 1
ATOM 2354 O O . ALA A 1 308 ? 25.547 -8.297 -10.492 1 97.19 308 ALA A O 1
ATOM 2355 N N . LEU A 1 309 ? 23.781 -9.266 -11.406 1 97.44 309 LEU A N 1
ATOM 2356 C CA . LEU A 1 309 ? 24.547 -9.758 -12.547 1 97.44 309 LEU A CA 1
ATOM 2357 C C . LEU A 1 309 ? 25.016 -8.602 -13.43 1 97.44 309 LEU A C 1
ATOM 2359 O O . LEU A 1 309 ? 26.109 -8.641 -13.977 1 97.44 309 LEU A O 1
ATOM 2363 N N . PHE A 1 310 ? 24.203 -7.57 -13.578 1 97.12 310 PHE A N 1
ATOM 2364 C CA . PHE A 1 310 ? 24.578 -6.367 -14.312 1 97.12 310 PHE A CA 1
ATOM 2365 C C . PHE A 1 310 ? 25.75 -5.664 -13.633 1 97.12 310 PHE A C 1
ATOM 2367 O O . PHE A 1 310 ? 26.734 -5.324 -14.289 1 97.12 310 PHE A O 1
ATOM 2374 N N . GLU A 1 311 ? 25.656 -5.523 -12.375 1 94.19 311 GLU A N 1
ATOM 2375 C CA . GLU A 1 311 ? 26.703 -4.855 -11.617 1 94.19 311 GLU A CA 1
ATOM 2376 C C . GLU A 1 311 ? 28 -5.648 -11.656 1 94.19 311 GLU A C 1
ATOM 2378 O O . GLU A 1 311 ? 29.094 -5.07 -11.609 1 94.19 311 GLU A O 1
ATOM 2383 N N . ALA A 1 312 ? 27.906 -6.941 -11.789 1 94.94 312 ALA A N 1
ATOM 2384 C CA . ALA A 1 312 ? 29.062 -7.816 -11.891 1 94.94 312 ALA A CA 1
ATOM 2385 C C . ALA A 1 312 ? 29.578 -7.879 -13.328 1 94.94 312 ALA A C 1
ATOM 2387 O O . ALA A 1 312 ? 30.469 -8.664 -13.641 1 94.94 312 ALA A O 1
ATOM 2388 N N . GLU A 1 313 ? 28.875 -7.184 -14.18 1 94.25 313 GLU A N 1
ATOM 2389 C CA . GLU A 1 313 ? 29.266 -7.043 -15.586 1 94.25 313 GLU A CA 1
ATOM 2390 C C . GLU A 1 313 ? 29.078 -8.359 -16.344 1 94.25 313 GLU A C 1
ATOM 2392 O O . GLU A 1 313 ? 29.844 -8.656 -17.266 1 94.25 313 GLU A O 1
ATOM 2397 N N . LYS A 1 314 ? 28.156 -9.133 -15.875 1 96 314 LYS A N 1
ATOM 2398 C CA . LYS A 1 314 ? 27.828 -10.383 -16.547 1 96 314 LYS A CA 1
ATOM 2399 C C . LYS A 1 314 ? 26.719 -10.18 -17.578 1 96 314 LYS A C 1
ATOM 2401 O O . LYS A 1 314 ? 26.469 -11.062 -18.406 1 96 314 LYS A O 1
ATOM 2406 N N . LEU A 1 315 ? 26.047 -9.078 -17.484 1 96.06 315 LEU A N 1
ATOM 2407 C CA . LEU A 1 315 ? 25 -8.711 -18.422 1 96.06 315 LEU A CA 1
ATOM 2408 C C . LEU A 1 315 ? 25.266 -7.34 -19.031 1 96.06 315 LEU A C 1
ATOM 2410 O O . LEU A 1 315 ? 25.719 -6.426 -18.344 1 96.06 315 LEU A O 1
ATOM 2414 N N . SER A 1 316 ? 25.031 -7.23 -20.328 1 94.75 316 SER A N 1
ATOM 2415 C CA . SER A 1 316 ? 25.062 -5.902 -20.922 1 94.75 316 SER A CA 1
ATOM 2416 C C . SER A 1 316 ? 23.891 -5.051 -20.453 1 94.75 316 SER A C 1
ATOM 2418 O O . SER A 1 316 ? 22.906 -5.578 -19.922 1 94.75 316 SER A O 1
ATOM 2420 N N . ARG A 1 317 ? 24.047 -3.766 -20.578 1 94.44 317 ARG A N 1
ATOM 2421 C CA . ARG A 1 317 ? 23 -2.828 -20.203 1 94.44 317 ARG A CA 1
ATOM 2422 C C . ARG A 1 317 ? 21.719 -3.109 -20.984 1 94.44 317 ARG A C 1
ATOM 2424 O O . ARG A 1 317 ? 20.625 -3.148 -20.406 1 94.44 317 ARG A O 1
ATOM 2431 N N . GLU A 1 318 ? 21.812 -3.344 -22.266 1 94.62 318 GLU A N 1
ATOM 2432 C CA . GLU A 1 318 ? 20.672 -3.611 -23.125 1 94.62 318 GLU A CA 1
ATOM 2433 C C . GLU A 1 318 ? 19.953 -4.891 -22.703 1 94.62 318 GLU A C 1
ATOM 2435 O O . GLU A 1 318 ? 18.719 -4.914 -22.578 1 94.62 318 GLU A O 1
ATOM 2440 N N . ARG A 1 319 ? 20.719 -5.898 -22.484 1 96.06 319 ARG A N 1
ATOM 2441 C CA . ARG A 1 319 ? 20.141 -7.176 -22.078 1 96.06 319 ARG A CA 1
ATOM 2442 C C . ARG A 1 319 ? 19.453 -7.055 -20.719 1 96.06 319 ARG A C 1
ATOM 2444 O O . ARG A 1 319 ? 18.391 -7.648 -20.5 1 96.06 319 ARG A O 1
ATOM 2451 N N . THR A 1 320 ? 20.078 -6.312 -19.828 1 97.31 320 THR A N 1
ATOM 2452 C CA . THR A 1 320 ? 19.5 -6.094 -18.5 1 97.31 320 THR A CA 1
ATOM 2453 C C . THR A 1 320 ? 18.141 -5.434 -18.594 1 97.31 320 THR A C 1
ATOM 2455 O O . THR A 1 320 ? 17.172 -5.883 -17.969 1 97.31 320 THR A O 1
ATOM 2458 N N . LEU A 1 321 ? 18 -4.457 -19.391 1 96.5 321 LEU A N 1
ATOM 2459 C CA . LEU A 1 321 ? 16.734 -3.748 -19.578 1 96.5 321 LEU A CA 1
ATOM 2460 C C . LEU A 1 321 ? 15.688 -4.664 -20.188 1 96.5 321 LEU A C 1
ATOM 2462 O O . LEU A 1 321 ? 14.508 -4.602 -19.828 1 96.5 321 LEU A O 1
ATOM 2466 N N . ASP A 1 322 ? 16.125 -5.516 -21.062 1 95.62 322 ASP A N 1
ATOM 2467 C CA . ASP A 1 322 ? 15.219 -6.488 -21.672 1 95.62 322 ASP A CA 1
ATOM 2468 C C . ASP A 1 322 ? 14.664 -7.449 -20.625 1 95.62 322 ASP A C 1
ATOM 2470 O O . ASP A 1 322 ? 13.461 -7.73 -20.609 1 95.62 322 ASP A O 1
ATOM 2474 N N . LEU A 1 323 ? 15.539 -7.906 -19.766 1 97.56 323 LEU A N 1
ATOM 2475 C CA . LEU A 1 323 ? 15.164 -8.867 -18.734 1 97.56 323 LEU A CA 1
ATOM 2476 C C . LEU A 1 323 ? 14.234 -8.234 -17.703 1 97.56 323 LEU A C 1
ATOM 2478 O O . LEU A 1 323 ? 13.375 -8.914 -17.125 1 97.56 323 LEU A O 1
ATOM 2482 N N . LEU A 1 324 ? 14.352 -6.898 -17.516 1 97.38 324 LEU A N 1
ATOM 2483 C CA . LEU A 1 324 ? 13.562 -6.207 -16.5 1 97.38 324 LEU A CA 1
ATOM 2484 C C . LEU A 1 324 ? 12.258 -5.684 -17.094 1 97.38 324 LEU A C 1
ATOM 2486 O O . LEU A 1 324 ? 11.445 -5.086 -16.391 1 97.38 324 LEU A O 1
ATOM 2490 N N . ASP A 1 325 ? 12.055 -5.953 -18.344 1 91.38 325 ASP A N 1
ATOM 2491 C CA . ASP A 1 325 ? 10.789 -5.945 -19.078 1 91.38 325 ASP A CA 1
ATOM 2492 C C . ASP A 1 325 ? 9.969 -4.703 -18.734 1 91.38 325 ASP A C 1
ATOM 2494 O O . ASP A 1 325 ? 8.805 -4.812 -18.359 1 91.38 325 ASP A O 1
ATOM 2498 N N . GLY A 1 326 ? 10.555 -3.523 -18.797 1 90.62 326 GLY A N 1
ATOM 2499 C CA . GLY A 1 326 ? 9.812 -2.279 -18.672 1 90.62 326 GLY A CA 1
ATOM 2500 C C . GLY A 1 326 ? 9.641 -1.828 -17.234 1 90.62 326 GLY A C 1
ATOM 2501 O O . GLY A 1 326 ? 9.078 -0.761 -16.984 1 90.62 326 GLY A O 1
ATOM 2502 N N . THR A 1 327 ? 9.992 -2.68 -16.312 1 94 327 THR A N 1
ATOM 2503 C CA . THR A 1 327 ? 9.93 -2.256 -14.922 1 94 327 THR A CA 1
ATOM 2504 C C . THR A 1 327 ? 11.062 -1.29 -14.602 1 94 327 THR A C 1
ATOM 2506 O O . THR A 1 327 ? 11.062 -0.652 -13.547 1 94 327 THR A O 1
ATOM 2509 N N . PHE A 1 328 ? 12.039 -1.183 -15.492 1 94.88 328 PHE A N 1
ATOM 2510 C CA . PHE A 1 328 ? 13.164 -0.262 -15.414 1 94.88 328 PHE A CA 1
ATOM 2511 C C . PHE A 1 328 ? 13.305 0.537 -16.703 1 94.88 328 PHE A C 1
ATOM 2513 O O . PHE A 1 328 ? 13.047 0.019 -17.797 1 94.88 328 PHE A O 1
ATOM 2520 N N . ASP A 1 329 ? 13.766 1.741 -16.516 1 93.25 329 ASP A N 1
ATOM 2521 C CA . ASP A 1 329 ? 14.289 2.494 -17.656 1 93.25 329 ASP A CA 1
ATOM 2522 C C . ASP A 1 329 ? 15.812 2.623 -17.578 1 93.25 329 ASP A C 1
ATOM 2524 O O . ASP A 1 329 ? 16.422 2.172 -16.609 1 93.25 329 ASP A O 1
ATOM 2528 N N . ASP A 1 330 ? 16.359 3.166 -18.594 1 93 330 ASP A N 1
ATOM 2529 C CA . ASP A 1 330 ? 17.812 3.246 -18.703 1 93 330 ASP A CA 1
ATOM 2530 C C . ASP A 1 330 ? 18.406 4.016 -17.516 1 93 330 ASP A C 1
ATOM 2532 O O . ASP A 1 330 ? 19.422 3.607 -16.953 1 93 330 ASP A O 1
ATOM 2536 N N . ASP A 1 331 ? 17.75 5.043 -17.125 1 91.19 331 ASP A N 1
ATOM 2537 C CA . ASP A 1 331 ? 18.25 5.914 -16.062 1 91.19 331 ASP A CA 1
ATOM 2538 C C . ASP A 1 331 ? 18.172 5.23 -14.703 1 91.19 331 ASP A C 1
ATOM 2540 O O . ASP A 1 331 ? 18.797 5.68 -13.742 1 91.19 331 ASP A O 1
ATOM 2544 N N . ASP A 1 332 ? 17.453 4.172 -14.664 1 94.06 332 ASP A N 1
ATOM 2545 C CA . ASP A 1 332 ? 17.281 3.436 -13.414 1 94.06 332 ASP A CA 1
ATOM 2546 C C . ASP A 1 332 ? 18.484 2.562 -13.117 1 94.06 332 ASP A C 1
ATOM 2548 O O . ASP A 1 332 ? 18.688 2.117 -11.984 1 94.06 332 ASP A O 1
ATOM 2552 N N . LEU A 1 333 ? 19.266 2.277 -14.109 1 94.44 333 LEU A N 1
ATOM 2553 C CA . LEU A 1 333 ? 20.453 1.443 -13.93 1 94.44 333 LEU A CA 1
ATOM 2554 C C . LEU A 1 333 ? 21.672 2.299 -13.641 1 94.44 333 LEU A C 1
ATOM 2556 O O . LEU A 1 333 ? 21.844 3.375 -14.219 1 94.44 333 LEU A O 1
ATOM 2560 N N . PRO A 1 334 ? 22.484 1.86 -12.75 1 89.12 334 PRO A N 1
ATOM 2561 C CA . PRO A 1 334 ? 23.688 2.633 -12.445 1 89.12 334 PRO A CA 1
ATOM 2562 C C . PRO A 1 334 ? 24.703 2.609 -13.586 1 89.12 334 PRO A C 1
ATOM 2564 O O . PRO A 1 334 ? 24.703 1.681 -14.398 1 89.12 334 PRO A O 1
ATOM 2567 N N . ASP A 1 335 ? 25.516 3.639 -13.539 1 86.62 335 ASP A N 1
ATOM 2568 C CA . ASP A 1 335 ? 26.672 3.607 -14.438 1 86.62 335 ASP A CA 1
ATOM 2569 C C . ASP A 1 335 ? 27.781 2.725 -13.875 1 86.62 335 ASP A C 1
ATOM 2571 O O . ASP A 1 335 ? 28.047 2.746 -12.672 1 86.62 335 ASP A O 1
ATOM 2575 N N . LEU A 1 336 ? 28.203 1.859 -14.68 1 82.94 336 LEU A N 1
ATOM 2576 C CA . LEU A 1 336 ? 29.297 1.009 -14.242 1 82.94 336 LEU A CA 1
ATOM 2577 C C . LEU A 1 336 ? 30.641 1.679 -14.516 1 82.94 336 LEU A C 1
ATOM 2579 O O . LEU A 1 336 ? 30.781 2.453 -15.469 1 82.94 336 LEU A O 1
ATOM 2583 N N . PRO A 1 337 ? 31.531 1.464 -13.531 1 72 337 PRO A N 1
ATOM 2584 C CA . PRO A 1 337 ? 32.844 2.045 -13.766 1 72 337 PRO A CA 1
ATOM 2585 C C . PRO A 1 337 ? 33.5 1.564 -15.07 1 72 337 PRO A C 1
ATOM 2587 O O . PRO A 1 337 ? 33.25 0.44 -15.508 1 72 337 PRO A O 1
ATOM 2590 N N . PRO A 1 338 ? 34.094 2.482 -15.883 1 63.94 338 PRO A N 1
ATOM 2591 C CA . PRO A 1 338 ? 34.75 2.059 -17.109 1 63.94 338 PRO A CA 1
ATOM 2592 C C . PRO A 1 338 ? 35.719 0.884 -16.891 1 63.94 338 PRO A C 1
ATOM 2594 O O . PRO A 1 338 ? 36.312 0.759 -15.82 1 63.94 338 PRO A O 1
ATOM 2597 N N . ARG A 1 339 ? 35.531 -0.266 -17.625 1 55.09 339 ARG A N 1
ATOM 2598 C CA . ARG A 1 339 ? 36.406 -1.411 -17.578 1 55.09 339 ARG A CA 1
ATOM 2599 C C . ARG A 1 339 ? 37.875 -0.96 -17.594 1 55.09 339 ARG A C 1
ATOM 2601 O O . ARG A 1 339 ? 38.25 -0.103 -18.391 1 55.09 339 ARG A O 1
ATOM 2608 N N . GLN A 1 340 ? 38.5 -1.111 -16.562 1 47.47 340 GLN A N 1
ATOM 2609 C CA . GLN A 1 340 ? 39.938 -0.897 -16.672 1 47.47 340 GLN A CA 1
ATOM 2610 C C . GLN A 1 340 ? 40.531 -1.723 -17.812 1 47.47 340 GLN A C 1
ATOM 2612 O O . GLN A 1 340 ? 40.375 -2.941 -17.859 1 47.47 340 GLN A O 1
ATOM 2617 N N . GLU A 1 341 ? 40.594 -1.266 -18.984 1 42.91 341 GLU A N 1
ATOM 2618 C CA . GLU A 1 341 ? 41.375 -1.84 -20.094 1 42.91 341 GLU A CA 1
ATOM 2619 C C . GLU A 1 341 ? 42.656 -2.482 -19.594 1 42.91 341 GLU A C 1
ATOM 2621 O O . GLU A 1 341 ? 43.406 -3.068 -20.391 1 42.91 341 GLU A O 1
ATOM 2626 N N . GLN A 1 342 ? 43.094 -2.25 -18.375 1 42.25 342 GLN A N 1
ATOM 2627 C CA . GLN A 1 342 ? 44.469 -2.67 -18.094 1 42.25 342 GLN A CA 1
ATOM 2628 C C . GLN A 1 342 ? 44.594 -4.191 -18.094 1 42.25 342 GLN A C 1
ATOM 2630 O O . GLN A 1 342 ? 45.688 -4.734 -18.219 1 42.25 342 GLN A O 1
ATOM 2635 N N . GLU A 1 343 ? 43.531 -4.926 -17.844 1 40.19 343 GLU A N 1
ATOM 2636 C CA . GLU A 1 343 ? 43.875 -6.328 -17.672 1 40.19 343 GLU A CA 1
ATOM 2637 C C . GLU A 1 343 ? 44.156 -7.004 -19.016 1 40.19 343 GLU A C 1
ATOM 2639 O O . GLU A 1 343 ? 44.688 -8.109 -19.062 1 40.19 343 GLU A O 1
ATOM 2644 N N . ILE A 1 344 ? 43.688 -6.375 -20.078 1 39.03 344 ILE A N 1
ATOM 2645 C CA . ILE A 1 344 ? 44 -7.074 -21.328 1 39.03 344 ILE A CA 1
ATOM 2646 C C . ILE A 1 344 ? 45.438 -6.789 -21.75 1 39.03 344 ILE A C 1
ATOM 2648 O O . ILE A 1 344 ? 46.031 -7.562 -22.484 1 39.03 344 ILE A O 1
ATOM 2652 N N . TRP A 1 345 ? 45.969 -5.621 -21.328 1 39.78 345 TRP A N 1
ATOM 2653 C CA . TRP A 1 345 ? 47.312 -5.32 -21.844 1 39.78 345 TRP A CA 1
ATOM 2654 C C . TRP A 1 345 ? 48.375 -6.188 -21.172 1 39.78 345 TRP A C 1
ATOM 2656 O O . TRP A 1 345 ? 49.5 -6.277 -21.641 1 39.78 345 TRP A O 1
ATOM 2666 N N . GLU A 1 346 ? 48.125 -6.668 -19.953 1 38.59 346 GLU A N 1
ATOM 2667 C CA . GLU A 1 346 ? 49.219 -7.469 -19.391 1 38.59 346 GLU A CA 1
ATOM 2668 C C . GLU A 1 346 ? 49.375 -8.789 -20.141 1 38.59 346 GLU A C 1
ATOM 2670 O O . GLU A 1 346 ? 50.438 -9.414 -20.109 1 38.59 346 GLU A O 1
ATOM 2675 N N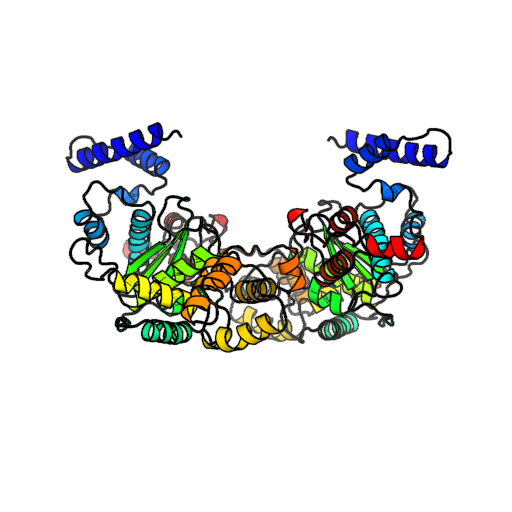 . TYR A 1 347 ? 48.25 -9.242 -20.75 1 34.16 347 TYR A N 1
ATOM 2676 C CA . TYR A 1 347 ? 48.531 -10.531 -21.375 1 34.16 347 TYR A CA 1
ATOM 2677 C C . TYR A 1 347 ? 49.125 -10.344 -22.766 1 34.16 347 TYR A C 1
ATOM 2679 O O . TYR A 1 347 ? 49.469 -11.32 -23.438 1 34.16 347 TYR A O 1
ATOM 2687 N N . VAL A 1 348 ? 48.969 -9.133 -23.375 1 35.38 348 VAL A N 1
ATOM 2688 C CA . VAL A 1 348 ? 49.562 -9.031 -24.703 1 35.38 348 VAL A CA 1
ATOM 2689 C C . VAL A 1 348 ? 51.062 -8.664 -24.578 1 35.38 348 VAL A C 1
ATOM 2691 O O . VAL A 1 348 ? 51.781 -8.641 -25.562 1 35.38 348 VAL A O 1
ATOM 2694 N N . SER A 1 349 ? 51.469 -8.312 -23.359 1 29.09 349 SER A N 1
ATOM 2695 C CA . SER A 1 349 ? 52.938 -8.258 -23.391 1 29.09 349 SER A CA 1
ATOM 2696 C C . SER A 1 349 ? 53.531 -9.625 -23.125 1 29.09 349 SER A C 1
ATOM 2698 O O . SER A 1 349 ? 53 -10.414 -22.344 1 29.09 349 SER A O 1
ATOM 2700 N N . MET B 1 1 ? -7.738 27.844 -20.922 1 35.28 1 MET B N 1
ATOM 2701 C CA . MET B 1 1 ? -8.148 29.203 -20.594 1 35.28 1 MET B CA 1
ATOM 2702 C C . MET B 1 1 ? -6.934 30.094 -20.312 1 35.28 1 MET B C 1
ATOM 2704 O O . MET B 1 1 ? -5.973 29.641 -19.672 1 35.28 1 MET B O 1
ATOM 2708 N N . SER B 1 2 ? -6.664 31.109 -21.062 1 43.56 2 SER B N 1
ATOM 2709 C CA . SER B 1 2 ? -5.484 31.953 -20.984 1 43.56 2 SER B CA 1
ATOM 2710 C C . SER B 1 2 ? -5.426 32.719 -19.656 1 43.56 2 SER B C 1
ATOM 2712 O O . SER B 1 2 ? -6.43 32.812 -18.953 1 43.56 2 SER B O 1
ATOM 2714 N N . GLN B 1 3 ? -4.305 33.094 -19.219 1 43.78 3 GLN B N 1
ATOM 2715 C CA . GLN B 1 3 ? -4.109 33.906 -18.047 1 43.78 3 GLN B CA 1
ATOM 2716 C C . GLN B 1 3 ? -5.031 35.125 -18.078 1 43.78 3 GLN B C 1
ATOM 2718 O O . GLN B 1 3 ? -5.559 35.562 -17.047 1 43.78 3 GLN B O 1
ATOM 2723 N N . GLN B 1 4 ? -5.242 35.656 -19.297 1 47.09 4 GLN B N 1
ATOM 2724 C CA . GLN B 1 4 ? -6.109 36.812 -19.484 1 47.09 4 GLN B CA 1
ATOM 2725 C C . GLN B 1 4 ? -7.566 36.469 -19.203 1 47.09 4 GLN B C 1
ATOM 2727 O O . GLN B 1 4 ? -8.297 37.25 -18.594 1 47.09 4 GLN B O 1
ATOM 2732 N N . ASP B 1 5 ? -7.918 35.25 -19.562 1 46.09 5 ASP B N 1
ATOM 2733 C CA . ASP B 1 5 ? -9.289 34.781 -19.328 1 46.09 5 ASP B CA 1
ATOM 2734 C C . ASP B 1 5 ? -9.555 34.562 -17.844 1 46.09 5 ASP B C 1
ATOM 2736 O O . ASP B 1 5 ? -10.633 34.875 -17.344 1 46.09 5 ASP B O 1
ATOM 2740 N N . LEU B 1 6 ? -8.523 34.156 -17.125 1 41.88 6 LEU B N 1
ATOM 2741 C CA . LEU B 1 6 ? -8.625 33.969 -15.68 1 41.88 6 LEU B CA 1
ATOM 2742 C C . LEU B 1 6 ? -8.633 35.312 -14.953 1 41.88 6 LEU B C 1
ATOM 2744 O O . LEU B 1 6 ? -9.414 35.5 -14.016 1 41.88 6 LEU B O 1
ATOM 2748 N N . ALA B 1 7 ? -7.883 36.312 -15.336 1 46.59 7 ALA B N 1
ATOM 2749 C CA . ALA B 1 7 ? -7.867 37.656 -14.758 1 46.59 7 ALA B CA 1
ATOM 2750 C C . ALA B 1 7 ? -9.203 38.344 -14.977 1 46.59 7 ALA B C 1
ATOM 2752 O O . ALA B 1 7 ? -9.719 39 -14.07 1 46.59 7 ALA B O 1
ATOM 2753 N N . THR B 1 8 ? -9.773 38.25 -16.156 1 47.38 8 THR B N 1
ATOM 2754 C CA . THR B 1 8 ? -11.062 38.844 -16.469 1 47.38 8 THR B CA 1
ATOM 2755 C C . THR B 1 8 ? -12.172 38.188 -15.641 1 47.38 8 THR B C 1
ATOM 2757 O O . THR B 1 8 ? -13.07 38.844 -15.148 1 47.38 8 THR B O 1
ATOM 2760 N N . ALA B 1 9 ? -11.953 36.906 -15.359 1 45.06 9 ALA B N 1
ATOM 2761 C CA . ALA B 1 9 ? -12.953 36.188 -14.57 1 45.06 9 ALA B CA 1
ATOM 2762 C C . ALA B 1 9 ? -12.883 36.594 -13.102 1 45.06 9 ALA B C 1
ATOM 2764 O O . ALA B 1 9 ? -13.914 36.781 -12.453 1 45.06 9 ALA B O 1
ATOM 2765 N N . VAL B 1 10 ? -11.68 36.844 -12.633 1 46.12 10 VAL B N 1
ATOM 2766 C CA . VAL B 1 10 ? -11.484 37.281 -11.258 1 46.12 10 VAL B CA 1
ATOM 2767 C C . VAL B 1 10 ? -11.914 38.75 -11.117 1 46.12 10 VAL B C 1
ATOM 2769 O O . VAL B 1 10 ? -12.516 39.125 -10.109 1 46.12 10 VAL B O 1
ATOM 2772 N N . GLY B 1 11 ? -11.555 39.594 -12.055 1 46.91 11 GLY B N 1
ATOM 2773 C CA . GLY B 1 11 ? -12 40.969 -12.047 1 46.91 11 GLY B CA 1
ATOM 2774 C C . GLY B 1 11 ? -13.508 41.125 -12.086 1 46.91 11 GLY B C 1
ATOM 2775 O O . GLY B 1 11 ? -14.07 42 -11.43 1 46.91 11 GLY B O 1
ATOM 2776 N N . LEU B 1 12 ? -14.094 40.25 -12.898 1 46.84 12 LEU B N 1
ATOM 2777 C CA . LEU B 1 12 ? -15.547 40.25 -12.938 1 46.84 12 LEU B CA 1
ATOM 2778 C C . LEU B 1 12 ? -16.125 39.781 -11.609 1 46.84 12 LEU B C 1
ATOM 2780 O O . LEU B 1 12 ? -17.203 40.25 -11.203 1 46.84 12 LEU B O 1
ATOM 2784 N N . GLU B 1 13 ? -15.266 39 -10.867 1 44.44 13 GLU B N 1
ATOM 2785 C CA . GLU B 1 13 ? -15.711 38.531 -9.562 1 44.44 13 GLU B CA 1
ATOM 2786 C C . GLU B 1 13 ? -15.781 39.656 -8.555 1 44.44 13 GLU B C 1
ATOM 2788 O O . GLU B 1 13 ? -16.75 39.75 -7.789 1 44.44 13 GLU B O 1
ATOM 2793 N N . ARG B 1 14 ? -14.758 40.469 -8.492 1 45.22 14 ARG B N 1
ATOM 2794 C CA . ARG B 1 14 ? -14.742 41.562 -7.523 1 45.22 14 ARG B CA 1
ATOM 2795 C C . ARG B 1 14 ? -15.82 42.594 -7.84 1 45.22 14 ARG B C 1
ATOM 2797 O O . ARG B 1 14 ? -16.5 43.094 -6.938 1 45.22 14 ARG B O 1
ATOM 2804 N N . THR B 1 15 ? -15.859 42.906 -9.102 1 45.34 15 THR B N 1
ATOM 2805 C CA . THR B 1 15 ? -16.875 43.906 -9.453 1 45.34 15 THR B CA 1
ATOM 2806 C C . THR B 1 15 ? -18.281 43.344 -9.219 1 45.34 15 THR B C 1
ATOM 2808 O O . THR B 1 15 ? -19.172 44.062 -8.773 1 45.34 15 THR B O 1
ATOM 2811 N N . MET B 1 16 ? -18.344 42 -9.484 1 44.69 16 MET B N 1
ATOM 2812 C CA . MET B 1 16 ? -19.656 41.406 -9.32 1 44.69 16 MET B CA 1
ATOM 2813 C C . MET B 1 16 ? -20.016 41.25 -7.844 1 44.69 16 MET B C 1
ATOM 2815 O O . MET B 1 16 ? -21.156 41.531 -7.445 1 44.69 16 MET B O 1
ATOM 2819 N N . VAL B 1 17 ? -19.062 40.875 -6.961 1 44.78 17 VAL B N 1
ATOM 2820 C CA . VAL B 1 17 ? -19.328 40.781 -5.527 1 44.78 17 VAL B CA 1
ATOM 2821 C C . VAL B 1 17 ? -19.672 42.188 -4.992 1 44.78 17 VAL B C 1
ATOM 2823 O O . VAL B 1 17 ? -20.594 42.344 -4.195 1 44.78 17 VAL B O 1
ATOM 2826 N N . ASN B 1 18 ? -18.938 43.156 -5.375 1 46.5 18 ASN B N 1
ATOM 2827 C CA . ASN B 1 18 ? -19.266 44.531 -4.953 1 46.5 18 ASN B CA 1
ATOM 2828 C C . ASN B 1 18 ? -20.641 44.969 -5.441 1 46.5 18 ASN B C 1
ATOM 2830 O O . ASN B 1 18 ? -21.375 45.625 -4.715 1 46.5 18 ASN B O 1
ATOM 2834 N N . ARG B 1 19 ? -20.938 44.594 -6.668 1 45.19 19 ARG B N 1
ATOM 2835 C CA . ARG B 1 19 ? -22.234 45 -7.191 1 45.19 19 ARG B CA 1
ATOM 2836 C C . ARG B 1 19 ? -23.359 44.188 -6.555 1 45.19 19 ARG B C 1
ATOM 2838 O O . ARG B 1 19 ? -24.484 44.656 -6.418 1 45.19 19 ARG B O 1
ATOM 2845 N N . ILE B 1 20 ? -23.078 42.844 -6.215 1 44.28 20 ILE B N 1
ATOM 2846 C CA . ILE B 1 20 ? -24.047 42.031 -5.496 1 44.28 20 ILE B CA 1
ATOM 2847 C C . ILE B 1 20 ? -24.25 42.594 -4.09 1 44.28 20 ILE B C 1
ATOM 2849 O O . ILE B 1 20 ? -25.391 42.688 -3.611 1 44.28 20 ILE B O 1
ATOM 2853 N N . GLU B 1 21 ? -23.141 42.906 -3.402 1 45.16 21 GLU B N 1
ATOM 2854 C CA . GLU B 1 21 ? -23.297 43.531 -2.086 1 45.16 21 GLU B CA 1
ATOM 2855 C C . GLU B 1 21 ? -24 44.875 -2.188 1 45.16 21 GLU B C 1
ATOM 2857 O O . GLU B 1 21 ? -24.75 45.25 -1.293 1 45.16 21 GLU B O 1
ATOM 2862 N N . GLY B 1 22 ? -23.594 45.5 -3.193 1 44.12 22 GLY B N 1
ATOM 2863 C CA . GLY B 1 22 ? -24.188 46.844 -3.354 1 44.12 22 GLY B CA 1
ATOM 2864 C C . GLY B 1 22 ? -25.578 46.781 -3.961 1 44.12 22 GLY B C 1
ATOM 2865 O O . GLY B 1 22 ? -26.156 47.844 -4.262 1 44.12 22 GLY B O 1
ATOM 2866 N N . GLY B 1 23 ? -26.469 45.656 -3.744 1 41.84 23 GLY B N 1
ATOM 2867 C CA . GLY B 1 23 ? -27.875 45.531 -4.066 1 41.84 23 GLY B CA 1
ATOM 2868 C C . GLY B 1 23 ? -28.172 45.75 -5.535 1 41.84 23 GLY B C 1
ATOM 2869 O O . GLY B 1 23 ? -29.344 45.781 -5.938 1 41.84 23 GLY B O 1
ATOM 2870 N N . GLN B 1 24 ? -27.344 46.344 -6.219 1 41.72 24 GLN B N 1
ATOM 2871 C CA . GLN B 1 24 ? -27.828 46.844 -7.504 1 41.72 24 GLN B CA 1
ATOM 2872 C C . GLN B 1 24 ? -28.062 45.688 -8.484 1 41.72 24 GLN B C 1
ATOM 2874 O O . GLN B 1 24 ? -29.047 45.688 -9.219 1 41.72 24 GLN B O 1
ATOM 2879 N N . ARG B 1 25 ? -27.031 45.031 -9.117 1 42.81 25 ARG B N 1
ATOM 2880 C CA . ARG B 1 25 ? -27.328 44.094 -10.203 1 42.81 25 ARG B CA 1
ATOM 2881 C C . ARG B 1 25 ? -27.5 42.688 -9.664 1 42.81 25 ARG B C 1
ATOM 2883 O O . ARG B 1 25 ? -26.672 42.188 -8.891 1 42.81 25 ARG B O 1
ATOM 2890 N N . LYS B 1 26 ? -28.812 42.062 -9.727 1 41.44 26 LYS B N 1
ATOM 2891 C CA . LYS B 1 26 ? -29.266 40.688 -9.461 1 41.44 26 LYS B CA 1
ATOM 2892 C C . LYS B 1 26 ? -28.406 39.688 -10.211 1 41.44 26 LYS B C 1
ATOM 2894 O O . LYS B 1 26 ? -28.438 39.625 -11.438 1 41.44 26 LYS B O 1
ATOM 2899 N N . VAL B 1 27 ? -27.25 39.406 -9.836 1 45.31 27 VAL B N 1
ATOM 2900 C CA . VAL B 1 27 ? -26.547 38.281 -10.453 1 45.31 27 VAL B CA 1
ATOM 2901 C C . VAL B 1 27 ? -27.375 37 -10.312 1 45.31 27 VAL B C 1
ATOM 2903 O O . VAL B 1 27 ? -27.859 36.688 -9.227 1 45.31 27 VAL B O 1
ATOM 2906 N N . THR B 1 28 ? -28.016 36.5 -11.375 1 45.5 28 THR B N 1
ATOM 2907 C CA . THR B 1 28 ? -28.875 35.344 -11.391 1 45.5 28 THR B CA 1
ATOM 2908 C C . THR B 1 28 ? -28.125 34.094 -10.914 1 45.5 28 THR B C 1
ATOM 2910 O O . THR B 1 28 ? -26.891 34.062 -10.945 1 45.5 28 THR B O 1
ATOM 2913 N N . ALA B 1 29 ? -28.781 33.188 -10.273 1 45.88 29 ALA B N 1
ATOM 2914 C CA . ALA B 1 29 ? -28.297 31.891 -9.844 1 45.88 29 ALA B CA 1
ATOM 2915 C C . ALA B 1 29 ? -27.469 31.234 -10.945 1 45.88 29 ALA B C 1
ATOM 2917 O O . ALA B 1 29 ? -26.438 30.609 -10.672 1 45.88 29 ALA B O 1
ATOM 2918 N N . LEU B 1 30 ? -27.75 31.469 -12.102 1 49.31 30 LEU B N 1
ATOM 2919 C CA . LEU B 1 30 ? -27.062 30.859 -13.234 1 49.31 30 LEU B CA 1
ATOM 2920 C C . LEU B 1 30 ? -25.688 31.469 -13.422 1 49.31 30 LEU B C 1
ATOM 2922 O O . LEU B 1 30 ? -24.719 30.766 -13.719 1 49.31 30 LEU B O 1
ATOM 2926 N N . GLU B 1 31 ? -25.531 32.719 -13.289 1 48.53 31 GLU B N 1
ATOM 2927 C CA . GLU B 1 31 ? -24.25 33.406 -13.43 1 48.53 31 GLU B CA 1
ATOM 2928 C C . GLU B 1 31 ? -23.312 33.031 -12.289 1 48.53 31 GLU B C 1
ATOM 2930 O O . GLU B 1 31 ? -22.109 32.812 -12.508 1 48.53 31 GLU B O 1
ATOM 2935 N N . LEU B 1 32 ? -23.891 32.875 -11.078 1 49.22 32 LEU B N 1
ATOM 2936 C CA . LEU B 1 32 ? -23.109 32.438 -9.93 1 49.22 32 LEU B CA 1
ATOM 2937 C C . LEU B 1 32 ? -22.609 31.016 -10.125 1 49.22 32 LEU B C 1
ATOM 2939 O O . LEU B 1 32 ? -21.469 30.703 -9.766 1 49.22 32 LEU B O 1
ATOM 2943 N N . ALA B 1 33 ? -23.438 30.219 -10.734 1 52.59 33 ALA B N 1
ATOM 2944 C CA . ALA B 1 33 ? -23.047 28.844 -11.047 1 52.59 33 ALA B CA 1
ATOM 2945 C C . ALA B 1 33 ? -21.906 28.812 -12.062 1 52.59 33 ALA B C 1
ATOM 2947 O O . ALA B 1 33 ? -20.984 28.016 -11.93 1 52.59 33 ALA B O 1
ATOM 2948 N N . SER B 1 34 ? -21.938 29.625 -13.078 1 54.28 34 SER B N 1
ATOM 2949 C CA . SER B 1 34 ? -20.891 29.703 -14.102 1 54.28 34 SER B CA 1
ATOM 2950 C C . SER B 1 34 ? -19.578 30.203 -13.516 1 54.28 34 SER B C 1
ATOM 2952 O O . SER B 1 34 ? -18.5 29.734 -13.891 1 54.28 34 SER B O 1
ATOM 2954 N N . ILE B 1 35 ? -19.625 31.109 -12.672 1 48.91 35 ILE B N 1
ATOM 2955 C CA . ILE B 1 35 ? -18.438 31.656 -12.016 1 48.91 35 ILE B CA 1
ATOM 2956 C C . ILE B 1 35 ? -17.859 30.594 -11.07 1 48.91 35 ILE B C 1
ATOM 2958 O O . ILE B 1 35 ? -16.641 30.406 -11.023 1 48.91 35 ILE B O 1
ATOM 2962 N N . ALA B 1 36 ? -18.781 29.984 -10.367 1 50.62 36 ALA B N 1
ATOM 2963 C CA . ALA B 1 36 ? -18.344 28.891 -9.5 1 50.62 36 ALA B CA 1
ATOM 2964 C C . ALA B 1 36 ? -17.641 27.797 -10.305 1 50.62 36 ALA B C 1
ATOM 2966 O O . ALA B 1 36 ? -16.609 27.281 -9.883 1 50.62 36 ALA B O 1
ATOM 2967 N N . ASP B 1 37 ? -18.219 27.469 -11.398 1 54.5 37 ASP B N 1
ATOM 2968 C CA . ASP B 1 37 ? -17.641 26.469 -12.305 1 54.5 37 ASP B CA 1
ATOM 2969 C C . ASP B 1 37 ? -16.297 26.938 -12.844 1 54.5 37 ASP B C 1
ATOM 2971 O O . ASP B 1 37 ? -15.359 26.141 -12.945 1 54.5 37 ASP B O 1
ATOM 2975 N N . ALA B 1 38 ? -16.219 28.141 -13.234 1 50.66 38 ALA B N 1
ATOM 2976 C CA . ALA B 1 38 ? -14.984 28.703 -13.789 1 50.66 38 ALA B CA 1
ATOM 2977 C C . ALA B 1 38 ? -13.891 28.812 -12.734 1 50.66 38 ALA B C 1
ATOM 2979 O O . ALA B 1 38 ? -12.711 28.672 -13.039 1 50.66 38 ALA B O 1
ATOM 2980 N N . LEU B 1 39 ? -14.352 28.984 -11.523 1 48.44 39 LEU B N 1
ATOM 2981 C CA . LEU B 1 39 ? -13.398 29.172 -10.438 1 48.44 39 LEU B CA 1
ATOM 2982 C C . LEU B 1 39 ? -13.164 27.859 -9.695 1 48.44 39 LEU B C 1
ATOM 2984 O O . LEU B 1 39 ? -12.273 27.766 -8.852 1 48.44 39 LEU B O 1
ATOM 2988 N N . GLY B 1 40 ? -14.039 26.797 -10.133 1 50.47 40 GLY B N 1
ATOM 2989 C CA . GLY B 1 40 ? -13.984 25.5 -9.484 1 50.47 40 GLY B CA 1
ATOM 2990 C C . GLY B 1 40 ? -14.5 25.531 -8.062 1 50.47 40 GLY B C 1
ATOM 2991 O O . GLY B 1 40 ? -13.992 24.812 -7.195 1 50.47 40 GLY B O 1
ATOM 2992 N N . THR B 1 41 ? -15.305 26.469 -7.727 1 49.62 41 THR B N 1
ATOM 2993 C CA . THR B 1 41 ? -15.875 26.594 -6.391 1 49.62 41 THR B CA 1
ATOM 2994 C C . THR B 1 41 ? -17.375 26.344 -6.418 1 49.62 41 THR B C 1
ATOM 2996 O O . THR B 1 41 ? -18 26.406 -7.48 1 49.62 41 THR B O 1
ATOM 2999 N N . ARG B 1 42 ? -17.938 26 -5.223 1 48.84 42 ARG B N 1
ATOM 3000 C CA . ARG B 1 42 ? -19.375 25.797 -5.105 1 48.84 42 ARG B CA 1
ATOM 3001 C C . ARG B 1 42 ? -20.109 27.141 -5 1 48.84 42 ARG B C 1
ATOM 3003 O O . ARG B 1 42 ? -19.609 28.078 -4.375 1 48.84 42 ARG B O 1
ATOM 3010 N N . MET B 1 43 ? -21.25 27.312 -5.539 1 49.88 43 MET B N 1
ATOM 3011 C CA . MET B 1 43 ? -22.109 28.484 -5.555 1 49.88 43 MET B CA 1
ATOM 3012 C C . MET B 1 43 ? -22.422 28.953 -4.137 1 49.88 43 MET B C 1
ATOM 3014 O O . MET B 1 43 ? -22.5 30.156 -3.869 1 49.88 43 MET B O 1
ATOM 3018 N N . GLN B 1 44 ? -22.734 28 -3.258 1 47.38 44 GLN B N 1
ATOM 3019 C CA . GLN B 1 44 ? -23.156 28.297 -1.894 1 47.38 44 GLN B CA 1
ATOM 3020 C C . GLN B 1 44 ? -22.094 29.094 -1.146 1 47.38 44 GLN B C 1
ATOM 3022 O O . GLN B 1 44 ? -22.406 29.844 -0.217 1 47.38 44 GLN B O 1
ATOM 3027 N N . SER B 1 45 ? -20.953 28.953 -1.604 1 46.41 45 SER B N 1
ATOM 3028 C CA . SER B 1 45 ? -19.844 29.656 -0.95 1 46.41 45 SER B CA 1
ATOM 3029 C C . SER B 1 45 ? -20.016 31.172 -1.031 1 46.41 45 SER B C 1
ATOM 3031 O O . SER B 1 45 ? -19.422 31.906 -0.244 1 46.41 45 SER B O 1
ATOM 3033 N N . PHE B 1 46 ? -20.812 31.547 -1.962 1 43.28 46 PHE B N 1
ATOM 3034 C CA . PHE B 1 46 ? -20.969 33 -2.184 1 43.28 46 PHE B CA 1
ATOM 3035 C C . PHE B 1 46 ? -21.938 33.594 -1.171 1 43.28 46 PHE B C 1
ATOM 3037 O O . PHE B 1 46 ? -21.922 34.781 -0.933 1 43.28 46 PHE B O 1
ATOM 3044 N N . PHE B 1 47 ? -22.766 32.906 -0.663 1 42.5 47 PHE B N 1
ATOM 3045 C CA . PHE B 1 47 ? -23.844 33.469 0.149 1 42.5 47 PHE B CA 1
ATOM 3046 C C . PHE B 1 47 ? -23.547 33.312 1.634 1 42.5 47 PHE B C 1
ATOM 3048 O O . PHE B 1 47 ? -24.312 33.75 2.482 1 42.5 47 PHE B O 1
ATOM 3055 N N . THR B 1 48 ? -22.672 32.469 2.008 1 37.72 48 THR B N 1
ATOM 3056 C CA . THR B 1 48 ? -22.469 32.281 3.441 1 37.72 48 THR B CA 1
ATOM 3057 C C . THR B 1 48 ? -21.484 33.312 3.99 1 37.72 48 THR B C 1
ATOM 3059 O O . THR B 1 48 ? -20.5 33.625 3.336 1 37.72 48 THR B O 1
ATOM 3062 N N . GLU B 1 49 ? -21.875 34.156 4.969 1 38.19 49 GLU B N 1
ATOM 3063 C CA . GLU B 1 49 ? -21.016 35.062 5.73 1 38.19 49 GLU B CA 1
ATOM 3064 C C . GLU B 1 49 ? -19.672 34.406 6.043 1 38.19 49 GLU B C 1
ATOM 3066 O O . GLU B 1 49 ? -19.625 33.25 6.473 1 38.19 49 GLU B O 1
ATOM 3071 N N . PRO B 1 50 ? -18.672 34.938 5.352 1 37.59 50 PRO B N 1
ATOM 3072 C CA . PRO B 1 50 ? -17.375 34.312 5.66 1 37.59 50 PRO B CA 1
ATOM 3073 C C . PRO B 1 50 ? -17.188 34.062 7.152 1 37.59 50 PRO B C 1
ATOM 3075 O O . PRO B 1 50 ? -17.719 34.812 7.984 1 37.59 50 PRO B O 1
ATOM 3078 N N . ALA B 1 51 ? -17.078 32.906 7.48 1 39.38 51 ALA B N 1
ATOM 3079 C CA . ALA B 1 51 ? -16.812 32.656 8.898 1 39.38 51 ALA B CA 1
ATOM 3080 C C . ALA B 1 51 ? -15.797 33.656 9.453 1 39.38 51 ALA B C 1
ATOM 3082 O O . ALA B 1 51 ? -14.82 33.969 8.781 1 39.38 51 ALA B O 1
ATOM 3083 N N . PRO B 1 52 ? -16.109 34.312 10.477 1 36.47 52 PRO B N 1
ATOM 3084 C CA . PRO B 1 52 ? -15.281 35.375 11.055 1 36.47 52 PRO B CA 1
ATOM 3085 C C . PRO B 1 52 ? -13.789 35.062 11.023 1 36.47 52 PRO B C 1
ATOM 3087 O O . PRO B 1 52 ? -12.961 35.938 10.812 1 36.47 52 PRO B O 1
ATOM 3090 N N . ALA B 1 53 ? -13.422 33.906 11.141 1 37.56 53 ALA B N 1
ATOM 3091 C CA . ALA B 1 53 ? -12.031 33.469 11.25 1 37.56 53 ALA B CA 1
ATOM 3092 C C . ALA B 1 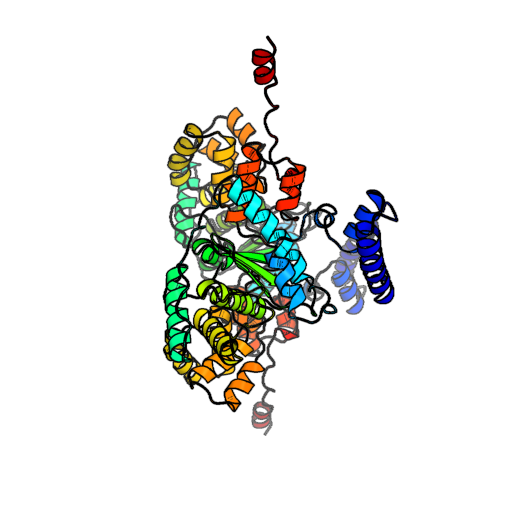53 ? -11.312 33.562 9.906 1 37.56 53 ALA B C 1
ATOM 3094 O O . ALA B 1 53 ? -10.117 33.844 9.852 1 37.56 53 ALA B O 1
ATOM 3095 N N . LEU B 1 54 ? -12 33.406 8.758 1 40.69 54 LEU B N 1
ATOM 3096 C CA . LEU B 1 54 ? -11.469 33.594 7.41 1 40.69 54 LEU B CA 1
ATOM 3097 C C . LEU B 1 54 ? -11.227 35.094 7.125 1 40.69 54 LEU B C 1
ATOM 3099 O O . LEU B 1 54 ? -10.305 35.438 6.383 1 40.69 54 LEU B O 1
ATOM 3103 N N . VAL B 1 55 ? -11.945 36.156 7.68 1 34.84 55 VAL B N 1
ATOM 3104 C CA . VAL B 1 55 ? -11.852 37.594 7.492 1 34.84 55 VAL B CA 1
ATOM 3105 C C . VAL B 1 55 ? -10.523 38.094 8.047 1 34.84 55 VAL B C 1
ATOM 3107 O O . VAL B 1 55 ? -9.891 38.969 7.461 1 34.84 55 VAL B O 1
ATOM 3110 N N . SER B 1 56 ? -10.047 37.5 9.141 1 33 56 SER B N 1
ATOM 3111 C CA . SER B 1 56 ? -8.852 38.062 9.75 1 33 56 SER B CA 1
ATOM 3112 C C . SER B 1 56 ? -7.645 37.938 8.82 1 33 56 SER B C 1
ATOM 3114 O O . SER B 1 56 ? -6.727 38.75 8.875 1 33 56 SER B O 1
ATOM 3116 N N . HIS B 1 57 ? -7.539 36.875 8.055 1 37.59 57 HIS B N 1
ATOM 3117 C CA . HIS B 1 57 ? -6.441 36.781 7.098 1 37.59 57 HIS B CA 1
ATOM 3118 C C . HIS B 1 57 ? -6.527 37.875 6.039 1 37.59 57 HIS B C 1
ATOM 3120 O O . HIS B 1 57 ? -5.523 38.219 5.406 1 37.59 57 HIS B O 1
ATOM 3126 N N . ARG B 1 58 ? -7.727 38.344 5.84 1 34.5 58 ARG B N 1
ATOM 3127 C CA . ARG B 1 58 ? -7.891 39.375 4.809 1 34.5 58 ARG B CA 1
ATOM 3128 C C . ARG B 1 58 ? -7.266 40.688 5.246 1 34.5 58 ARG B C 1
ATOM 3130 O O . ARG B 1 58 ? -6.695 41.406 4.426 1 34.5 58 ARG B O 1
ATOM 3137 N N . SER B 1 59 ? -7.477 41.031 6.516 1 32.31 59 SER B N 1
ATOM 3138 C CA . SER B 1 59 ? -7.195 42.406 6.855 1 32.31 59 SER B CA 1
ATOM 3139 C C . SER B 1 59 ? -5.695 42.656 7 1 32.31 59 SER B C 1
ATOM 3141 O O . SER B 1 59 ? -5.211 43.75 6.742 1 32.31 59 SER B O 1
ATOM 3143 N N . ALA B 1 60 ? -4.938 41.938 7.797 1 34.75 60 ALA B N 1
ATOM 3144 C CA . ALA B 1 60 ? -3.576 42.406 8.023 1 34.75 60 ALA B CA 1
ATOM 3145 C C . ALA B 1 60 ? -2.758 42.344 6.734 1 34.75 60 ALA B C 1
ATOM 3147 O O . ALA B 1 60 ? -1.701 42.969 6.633 1 34.75 60 ALA B O 1
ATOM 3148 N N . GLN B 1 61 ? -2.678 41.188 5.965 1 34.62 61 GLN B N 1
ATOM 3149 C CA . GLN B 1 61 ? -2.02 41.438 4.688 1 34.62 61 GLN B CA 1
ATOM 3150 C C . GLN B 1 61 ? -2.871 42.344 3.803 1 34.62 61 GLN B C 1
ATOM 3152 O O . GLN B 1 61 ? -4.098 42.375 3.934 1 34.62 61 GLN B O 1
ATOM 3157 N N . GLY B 1 62 ? -2.365 43.438 3.367 1 31.17 62 GLY B N 1
ATOM 3158 C CA . GLY B 1 62 ? -2.965 44.25 2.32 1 31.17 62 GLY B CA 1
ATOM 3159 C C . GLY B 1 62 ? -4.035 43.5 1.533 1 31.17 62 GLY B C 1
ATOM 3160 O O . GLY B 1 62 ? -4.012 42.281 1.445 1 31.17 62 GLY B O 1
ATOM 3161 N N . LEU B 1 63 ? -5.324 43.875 1.565 1 33.62 63 LEU B N 1
ATOM 3162 C CA . LEU B 1 63 ? -6.516 43.562 0.794 1 33.62 63 LEU B CA 1
ATOM 3163 C C . LEU B 1 63 ? -6.141 43 -0.57 1 33.62 63 LEU B C 1
ATOM 3165 O O . LEU B 1 63 ? -7.012 42.594 -1.342 1 33.62 63 LEU B O 1
ATOM 3169 N N . ASP B 1 64 ? -5.012 43.406 -1.117 1 34.66 64 ASP B N 1
ATOM 3170 C CA . ASP B 1 64 ? -4.727 43.062 -2.504 1 34.66 64 ASP B CA 1
ATOM 3171 C C . ASP B 1 64 ? -4.371 41.562 -2.637 1 34.66 64 ASP B C 1
ATOM 3173 O O . ASP B 1 64 ? -3.914 41.125 -3.691 1 34.66 64 ASP B O 1
ATOM 3177 N N . THR B 1 65 ? -3.936 40.812 -1.558 1 37.75 65 THR B N 1
ATOM 3178 C CA . THR B 1 65 ? -3.389 39.469 -1.784 1 37.75 65 THR B CA 1
ATOM 3179 C C . THR B 1 65 ? -4.504 38.469 -2.066 1 37.75 65 THR B C 1
ATOM 3181 O O . THR B 1 65 ? -5.457 38.375 -1.293 1 37.75 65 THR B O 1
ATOM 3184 N N . THR B 1 66 ? -4.805 38.156 -3.242 1 40.31 66 THR B N 1
ATOM 3185 C CA . THR B 1 66 ? -5.559 37.031 -3.785 1 40.31 66 THR B CA 1
ATOM 3186 C C . THR B 1 66 ? -5.574 35.875 -2.801 1 40.31 66 THR B C 1
ATOM 3188 O O . THR B 1 66 ? -4.516 35.406 -2.375 1 40.31 66 THR B O 1
ATOM 3191 N N . GLU B 1 67 ? -6.52 35.875 -1.888 1 53.16 67 GLU B N 1
ATOM 3192 C CA . GLU B 1 67 ? -6.727 34.656 -1.123 1 53.16 67 GLU B CA 1
ATOM 3193 C C . GLU B 1 67 ? -6.191 33.438 -1.874 1 53.16 67 GLU B C 1
ATOM 3195 O O . GLU B 1 67 ? -6.539 33.219 -3.037 1 53.16 67 GLU B O 1
ATOM 3200 N N . SER B 1 68 ? -5.035 32.812 -1.322 1 71.81 68 SER B N 1
ATOM 3201 C CA . SER B 1 68 ? -4.48 31.641 -1.977 1 71.81 68 SER B CA 1
ATOM 3202 C C . SER B 1 68 ? -5.527 30.547 -2.104 1 71.81 68 SER B C 1
ATOM 3204 O O . SER B 1 68 ? -6.527 30.547 -1.38 1 71.81 68 SER B O 1
ATOM 3206 N N . ALA B 1 69 ? -5.656 30.016 -3.18 1 75.94 69 ALA B N 1
ATOM 3207 C CA . ALA B 1 69 ? -6.5 28.844 -3.404 1 75.94 69 ALA B CA 1
ATOM 3208 C C . ALA B 1 69 ? -6.562 27.969 -2.156 1 75.94 69 ALA B C 1
ATOM 3210 O O . ALA B 1 69 ? -7.621 27.422 -1.824 1 75.94 69 ALA B O 1
ATOM 3211 N N . VAL B 1 70 ? -5.57 27.953 -1.38 1 80.69 70 VAL B N 1
ATOM 3212 C CA . VAL B 1 70 ? -5.496 27.141 -0.172 1 80.69 70 VAL B CA 1
ATOM 3213 C C . VAL B 1 70 ? -6.363 27.766 0.921 1 80.69 70 VAL B C 1
ATOM 3215 O O . VAL B 1 70 ? -7.121 27.062 1.594 1 80.69 70 VAL B O 1
ATOM 3218 N N . ASP B 1 71 ? -6.348 29.062 1.053 1 82.62 71 ASP B N 1
ATOM 3219 C CA . ASP B 1 71 ? -7.129 29.75 2.076 1 82.62 71 ASP B CA 1
ATOM 3220 C C . ASP B 1 71 ? -8.625 29.578 1.833 1 82.62 71 ASP B C 1
ATOM 3222 O O . ASP B 1 71 ? -9.391 29.344 2.771 1 82.62 71 ASP B O 1
ATOM 3226 N N . HIS B 1 72 ? -8.883 29.719 0.628 1 83.69 72 HIS B N 1
ATOM 3227 C CA . HIS B 1 72 ? -10.289 29.594 0.269 1 83.69 72 HIS B CA 1
ATOM 3228 C C . HIS B 1 72 ? -10.812 28.188 0.597 1 83.69 72 HIS B C 1
ATOM 3230 O O . HIS B 1 72 ? -11.875 28.062 1.22 1 83.69 72 HIS B O 1
ATOM 3236 N N . LEU B 1 73 ? -10.039 27.203 0.187 1 88.25 73 LEU B N 1
ATOM 3237 C CA . LEU B 1 73 ? -10.484 25.844 0.428 1 88.25 73 LEU B CA 1
ATOM 3238 C C . LEU B 1 73 ? -10.492 25.516 1.921 1 88.25 73 LEU B C 1
ATOM 3240 O O . LEU B 1 73 ? -11.359 24.797 2.4 1 88.25 73 LEU B O 1
ATOM 3244 N N . LEU B 1 74 ? -9.617 26.078 2.604 1 89.5 74 LEU B N 1
ATOM 3245 C CA . LEU B 1 74 ? -9.586 25.859 4.047 1 89.5 74 LEU B CA 1
ATOM 3246 C C . LEU B 1 74 ? -10.836 26.438 4.707 1 89.5 74 LEU B C 1
ATOM 3248 O O . LEU B 1 74 ? -11.391 25.828 5.621 1 89.5 74 LEU B O 1
ATOM 3252 N N . ALA B 1 75 ? -11.227 27.562 4.25 1 89.38 75 ALA B N 1
ATOM 3253 C CA . ALA B 1 75 ? -12.438 28.172 4.793 1 89.38 75 ALA B CA 1
ATOM 3254 C C . ALA B 1 75 ? -13.664 27.312 4.527 1 89.38 75 ALA B C 1
ATOM 3256 O O . ALA B 1 75 ? -14.516 27.141 5.402 1 89.38 75 ALA B O 1
ATOM 3257 N N . GLU B 1 76 ? -13.695 26.781 3.354 1 91.75 76 GLU B N 1
ATOM 3258 C CA . GLU B 1 76 ? -14.797 25.891 2.998 1 91.75 76 GLU B CA 1
ATOM 3259 C C . GLU B 1 76 ? -14.797 24.641 3.859 1 91.75 76 GLU B C 1
ATOM 3261 O O . GLU B 1 76 ? -15.844 24.219 4.359 1 91.75 76 GLU B O 1
ATOM 3266 N N . LEU B 1 77 ? -13.656 24.078 3.998 1 94.5 77 LEU B N 1
ATOM 3267 C CA . LEU B 1 77 ? -13.516 22.891 4.816 1 94.5 77 LEU B CA 1
ATOM 3268 C C . LEU B 1 77 ? -13.891 23.172 6.266 1 94.5 77 LEU B C 1
ATOM 3270 O O . LEU B 1 77 ? -14.516 22.344 6.926 1 94.5 77 LEU B O 1
ATOM 3274 N N . LEU B 1 78 ? -13.484 24.312 6.688 1 93 78 LEU B N 1
ATOM 3275 C CA . LEU B 1 78 ? -13.797 24.703 8.055 1 93 78 LEU B CA 1
ATOM 3276 C C . LEU B 1 78 ? -15.305 24.719 8.281 1 93 78 LEU B C 1
ATOM 3278 O O . LEU B 1 78 ? -15.805 24.156 9.25 1 93 78 LEU B O 1
ATOM 3282 N N . ALA B 1 79 ? -15.969 25.375 7.379 1 94.75 79 ALA B N 1
ATOM 3283 C CA . ALA B 1 79 ? -17.422 25.453 7.48 1 94.75 79 ALA B CA 1
ATOM 3284 C C . ALA B 1 79 ? -18.062 24.062 7.445 1 94.75 79 ALA B C 1
ATOM 3286 O O . ALA B 1 79 ? -18.953 23.766 8.234 1 94.75 79 ALA B O 1
ATOM 3287 N N . ASP B 1 80 ? -17.562 23.25 6.551 1 97 80 ASP B N 1
ATOM 3288 C CA . ASP B 1 80 ? -18.094 21.891 6.398 1 97 80 ASP B CA 1
ATOM 3289 C C . ASP B 1 80 ? -17.875 21.078 7.668 1 97 80 ASP B C 1
ATOM 3291 O O . ASP B 1 80 ? -18.797 20.422 8.156 1 97 80 ASP B O 1
ATOM 3295 N N . VAL B 1 81 ? -16.719 21.156 8.211 1 97.69 81 VAL B N 1
ATOM 3296 C CA . VAL B 1 81 ? -16.359 20.328 9.367 1 97.69 81 VAL B CA 1
ATOM 3297 C C . VAL B 1 81 ? -17.109 20.812 10.602 1 97.69 81 VAL B C 1
ATOM 3299 O O . VAL B 1 81 ? -17.578 20.016 11.414 1 97.69 81 VAL B O 1
ATOM 3302 N N . GLU B 1 82 ? -17.234 22.125 10.734 1 95.06 82 GLU B N 1
ATOM 3303 C CA . GLU B 1 82 ? -18.016 22.672 11.836 1 95.06 82 GLU B CA 1
ATOM 3304 C C . GLU B 1 82 ? -19.469 22.203 11.766 1 95.06 82 GLU B C 1
ATOM 3306 O O . GLU B 1 82 ? -20.062 21.797 12.773 1 95.06 82 GLU B O 1
ATOM 3311 N N . PHE B 1 83 ? -20.031 22.297 10.586 1 95.94 83 PHE B N 1
ATOM 3312 C CA . PHE B 1 83 ? -21.406 21.828 10.344 1 95.94 83 PHE B CA 1
ATOM 3313 C C . PHE B 1 83 ? -21.562 20.359 10.727 1 95.94 83 PHE B C 1
ATOM 3315 O O . PHE B 1 83 ? -22.469 20.016 11.477 1 95.94 83 PHE B O 1
ATOM 3322 N N . LEU B 1 84 ? -20.656 19.547 10.25 1 97.88 84 LEU B N 1
ATOM 3323 C CA . LEU B 1 84 ? -20.688 18.109 10.508 1 97.88 84 LEU B CA 1
ATOM 3324 C C . LEU B 1 84 ? -20.531 17.812 11.992 1 97.88 84 LEU B C 1
ATOM 3326 O O . LEU B 1 84 ? -21.281 17 12.547 1 97.88 84 LEU B O 1
ATOM 3330 N N . HIS B 1 85 ? -19.594 18.469 12.57 1 96.69 85 HIS B N 1
ATOM 3331 C CA . HIS B 1 85 ? -19.344 18.281 13.992 1 96.69 85 HIS B CA 1
ATOM 3332 C C . HIS B 1 85 ? -20.547 18.719 14.828 1 96.69 85 HIS B C 1
ATOM 3334 O O . HIS B 1 85 ? -20.812 18.141 15.883 1 96.69 85 HIS B O 1
ATOM 3340 N N . GLY B 1 86 ? -21.234 19.734 14.367 1 95.38 86 GLY B N 1
ATOM 3341 C CA . GLY B 1 86 ? -22.453 20.188 15.031 1 95.38 86 GLY B CA 1
ATOM 3342 C C . GLY B 1 86 ? -23.578 19.172 14.992 1 95.38 86 GLY B C 1
ATOM 3343 O O . GLY B 1 86 ? -24.359 19.078 15.938 1 95.38 86 GLY B O 1
ATOM 3344 N N . LEU B 1 87 ? -23.641 18.422 13.906 1 96.31 87 LEU B N 1
ATOM 3345 C CA . LEU B 1 87 ? -24.656 17.391 13.781 1 96.31 87 LEU B CA 1
ATOM 3346 C C . LEU B 1 87 ? -24.359 16.219 14.703 1 96.31 87 LEU B C 1
ATOM 3348 O O . LEU B 1 87 ? -25.266 15.641 15.312 1 96.31 87 LEU B O 1
ATOM 3352 N N . HIS B 1 88 ? -23.156 15.836 14.734 1 96.44 88 HIS B N 1
ATOM 3353 C CA . HIS B 1 88 ? -22.625 14.789 15.594 1 96.44 88 HIS B CA 1
ATOM 3354 C C . HIS B 1 88 ? -21.125 14.969 15.82 1 96.44 88 HIS B C 1
ATOM 3356 O O . HIS B 1 88 ? -20.375 15.258 14.883 1 96.44 88 HIS B O 1
ATOM 3362 N N . PRO B 1 89 ? -20.719 14.859 17 1 96.38 89 PRO B N 1
ATOM 3363 C CA . PRO B 1 89 ? -19.281 15.078 17.266 1 96.38 89 PRO B CA 1
ATOM 3364 C C . PRO B 1 89 ? -18.391 14.125 16.484 1 96.38 89 PRO B C 1
ATOM 3366 O O . PRO B 1 89 ? -18.672 12.93 16.391 1 96.38 89 PRO B O 1
ATOM 3369 N N . ILE B 1 90 ? -17.391 14.672 15.922 1 96.94 90 ILE B N 1
ATOM 3370 C CA . ILE B 1 90 ? -16.438 13.883 15.164 1 96.94 90 ILE B CA 1
ATOM 3371 C C . ILE B 1 90 ? -15.477 13.172 16.125 1 96.94 90 ILE B C 1
ATOM 3373 O O . ILE B 1 90 ? -15 13.766 17.094 1 96.94 90 ILE B O 1
ATOM 3377 N N . GLU B 1 91 ? -15.211 11.922 15.828 1 94.38 91 GLU B N 1
ATOM 3378 C CA . GLU B 1 91 ? -14.297 11.133 16.656 1 94.38 91 GLU B CA 1
ATOM 3379 C C . GLU B 1 91 ? -12.906 11.766 16.703 1 94.38 91 GLU B C 1
ATOM 3381 O O . GLU B 1 91 ? -12.367 12.164 15.664 1 94.38 91 GLU B O 1
ATOM 3386 N N . GLY B 1 92 ? -12.336 11.875 17.906 1 92.5 92 GLY B N 1
ATOM 3387 C CA . GLY B 1 92 ? -10.992 12.414 18.062 1 92.5 92 GLY B CA 1
ATOM 3388 C C . GLY B 1 92 ? -10.977 13.906 18.344 1 92.5 92 GLY B C 1
ATOM 3389 O O . GLY B 1 92 ? -9.969 14.445 18.812 1 92.5 92 GLY B O 1
ATOM 3390 N N . PHE B 1 93 ? -12.117 14.539 18.062 1 94.06 93 PHE B N 1
ATOM 3391 C CA . PHE B 1 93 ? -12.195 15.969 18.312 1 94.06 93 PHE B CA 1
ATOM 3392 C C . PHE B 1 93 ? -12.406 16.266 19.797 1 94.06 93 PHE B C 1
ATOM 3394 O O . PHE B 1 93 ? -13.133 15.539 20.469 1 94.06 93 PHE B O 1
ATOM 3401 N N . GLY B 1 94 ? -11.758 17.297 20.266 1 91.06 94 GLY B N 1
ATOM 3402 C CA . GLY B 1 94 ? -11.891 17.766 21.641 1 91.06 94 GLY B CA 1
ATOM 3403 C C . GLY B 1 94 ? -11.109 19.031 21.906 1 91.06 94 GLY B C 1
ATOM 3404 O O . GLY B 1 94 ? -10.32 19.484 21.062 1 91.06 94 GLY B O 1
ATOM 3405 N N . VAL B 1 95 ? -11.445 19.578 23.016 1 86.81 95 VAL B N 1
ATOM 3406 C CA . VAL B 1 95 ? -10.703 20.75 23.469 1 86.81 9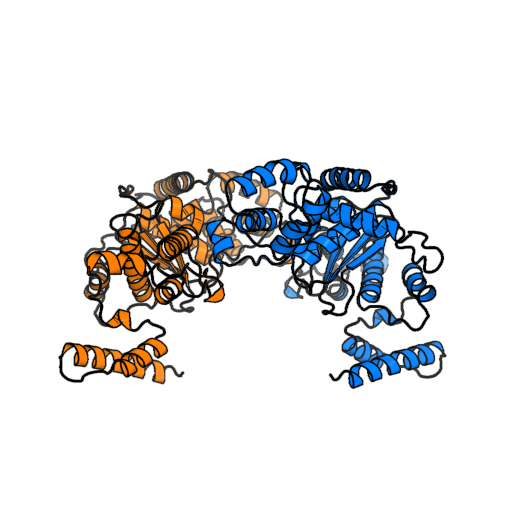5 VAL B CA 1
ATOM 3407 C C . VAL B 1 95 ? -9.328 20.344 23.969 1 86.81 95 VAL B C 1
ATOM 3409 O O . VAL B 1 95 ? -9.203 19.359 24.719 1 86.81 95 VAL B O 1
ATOM 3412 N N . ARG B 1 96 ? -8.375 21 23.438 1 86.94 96 ARG B N 1
ATOM 3413 C CA . ARG B 1 96 ? -7.02 20.672 23.875 1 86.94 96 ARG B CA 1
ATOM 3414 C C . ARG B 1 96 ? -6.242 21.922 24.266 1 86.94 96 ARG B C 1
ATOM 3416 O O . ARG B 1 96 ? -6.391 22.969 23.625 1 86.94 96 ARG B O 1
ATOM 3423 N N . ASP B 1 97 ? -5.441 21.719 25.281 1 90.69 97 ASP B N 1
ATOM 3424 C CA . ASP B 1 97 ? -4.543 22.797 25.688 1 90.69 97 ASP B CA 1
ATOM 3425 C C . ASP B 1 97 ? -3.332 22.875 24.766 1 90.69 97 ASP B C 1
ATOM 3427 O O . ASP B 1 97 ? -2.725 21.859 24.438 1 90.69 97 ASP B O 1
ATOM 3431 N N . PRO B 1 98 ? -3.061 24.094 24.359 1 93 98 PRO B N 1
ATOM 3432 C CA . PRO B 1 98 ? -1.869 24.234 23.516 1 93 98 PRO B CA 1
ATOM 3433 C C . PRO B 1 98 ? -0.591 23.781 24.234 1 93 98 PRO B C 1
ATOM 3435 O O . PRO B 1 98 ? -0.453 23.984 25.438 1 93 98 PRO B O 1
ATOM 3438 N N . TRP B 1 99 ? 0.273 23.219 23.438 1 95.38 99 TRP B N 1
ATOM 3439 C CA . TRP B 1 99 ? 1.585 22.859 23.969 1 95.38 99 TRP B CA 1
ATOM 3440 C C . TRP B 1 99 ? 2.465 24.109 24.109 1 95.38 99 TRP B C 1
ATOM 3442 O O . TRP B 1 99 ? 2.205 25.141 23.484 1 95.38 99 TRP B O 1
ATOM 3452 N N . GLU B 1 100 ? 3.461 23.969 24.969 1 93.12 100 GLU B N 1
ATOM 3453 C CA . GLU B 1 100 ? 4.426 25.047 25.109 1 93.12 100 GLU B CA 1
ATOM 3454 C C . GLU B 1 100 ? 5.312 25.172 23.875 1 93.12 100 GLU B C 1
ATOM 3456 O O . GLU B 1 100 ? 5.773 24.156 23.344 1 93.12 100 GLU B O 1
ATOM 3461 N N . GLN B 1 101 ? 5.52 26.375 23.406 1 93.25 101 GLN B N 1
ATOM 3462 C CA . GLN B 1 101 ? 6.41 26.609 22.281 1 93.25 101 GLN B CA 1
ATOM 3463 C C . GLN B 1 101 ? 7.848 26.219 22.625 1 93.25 101 GLN B C 1
ATOM 3465 O O . GLN B 1 101 ? 8.344 26.562 23.703 1 93.25 101 GLN B O 1
ATOM 3470 N N . PRO B 1 102 ? 8.406 25.562 21.734 1 95.62 102 PRO B N 1
ATOM 3471 C CA . PRO B 1 102 ? 9.828 25.281 21.984 1 95.62 102 PRO B CA 1
ATOM 3472 C C . PRO B 1 102 ? 10.695 26.531 21.922 1 95.62 102 PRO B C 1
ATOM 3474 O O . PRO B 1 102 ? 10.562 27.344 20.984 1 95.62 102 PRO B O 1
ATOM 3477 N N . LYS B 1 103 ? 11.594 26.719 22.828 1 94.19 103 LYS B N 1
ATOM 3478 C CA . LYS B 1 103 ? 12.43 27.906 22.922 1 94.19 103 LYS B CA 1
ATOM 3479 C C . LYS B 1 103 ? 13.836 27.625 22.375 1 94.19 103 LYS B C 1
ATOM 3481 O O . LYS B 1 103 ? 14.656 28.547 22.281 1 94.19 103 LYS B O 1
ATOM 3486 N N . SER B 1 104 ? 14.148 26.406 22.109 1 95.19 104 SER B N 1
ATOM 3487 C CA . SER B 1 104 ? 15.438 26 21.562 1 95.19 104 SER B CA 1
ATOM 3488 C C . SER B 1 104 ? 15.281 24.859 20.578 1 95.19 104 SER B C 1
ATOM 3490 O O . SER B 1 104 ? 14.203 24.281 20.453 1 95.19 104 SER B O 1
ATOM 3492 N N . VAL B 1 105 ? 16.344 24.594 19.875 1 94.56 105 VAL B N 1
ATOM 3493 C CA . VAL B 1 105 ? 16.328 23.5 18.906 1 94.56 105 VAL B CA 1
ATOM 3494 C C . VAL B 1 105 ? 16.188 22.156 19.625 1 94.56 105 VAL B C 1
ATOM 3496 O O . VAL B 1 105 ? 15.547 21.234 19.125 1 94.56 105 VAL B O 1
ATOM 3499 N N . HIS B 1 106 ? 16.734 22.062 20.797 1 96 106 HIS B N 1
ATOM 3500 C CA . HIS B 1 106 ? 16.609 20.844 21.594 1 96 106 HIS B CA 1
ATOM 3501 C C . HIS B 1 106 ? 15.172 20.625 22.031 1 96 106 HIS B C 1
ATOM 3503 O O . HIS B 1 106 ? 14.68 19.484 22 1 96 106 HIS B O 1
ATOM 3509 N N . GLU B 1 107 ? 14.539 21.703 22.406 1 97.25 107 GLU B N 1
ATOM 3510 C CA . GLU B 1 107 ? 13.141 21.609 22.797 1 97.25 107 GLU B CA 1
ATOM 3511 C C . GLU B 1 107 ? 12.258 21.234 21.609 1 97.25 107 GLU B C 1
ATOM 3513 O O . GLU B 1 107 ? 11.25 20.547 21.781 1 97.25 107 GLU B O 1
ATOM 3518 N N . ALA B 1 108 ? 12.641 21.688 20.422 1 97.75 108 ALA B N 1
ATOM 3519 C CA . ALA B 1 108 ? 11.922 21.281 19.203 1 97.75 108 ALA B CA 1
ATOM 3520 C C . ALA B 1 108 ? 12.031 19.781 18.969 1 97.75 108 ALA B C 1
ATOM 3522 O O . ALA B 1 108 ? 11.047 19.125 18.609 1 97.75 108 ALA B O 1
ATOM 3523 N N . ASP B 1 109 ? 13.219 19.266 19.234 1 97.94 109 ASP B N 1
ATOM 3524 C CA . ASP B 1 109 ? 13.43 17.812 19.125 1 97.94 109 ASP B CA 1
ATOM 3525 C C . ASP B 1 109 ? 12.586 17.062 20.141 1 97.94 109 ASP B C 1
ATOM 3527 O O . ASP B 1 109 ? 11.977 16.047 19.828 1 97.94 109 ASP B O 1
ATOM 3531 N N . ASP B 1 110 ? 12.586 17.578 21.344 1 97.94 110 ASP B N 1
ATOM 3532 C CA . ASP B 1 110 ? 11.805 16.969 22.406 1 97.94 110 ASP B CA 1
ATOM 3533 C C . ASP B 1 110 ? 10.312 17 22.062 1 97.94 110 ASP B C 1
ATOM 3535 O O . ASP B 1 110 ? 9.594 16.016 22.328 1 97.94 110 ASP B O 1
ATOM 3539 N N . MET B 1 111 ? 9.875 18.109 21.578 1 98.19 111 MET B N 1
ATOM 3540 C CA . MET B 1 111 ? 8.484 18.234 21.141 1 98.19 111 MET B CA 1
ATOM 3541 C C . MET B 1 111 ? 8.141 17.188 20.094 1 98.19 111 MET B C 1
ATOM 3543 O O . MET B 1 111 ? 7.059 16.594 20.125 1 98.19 111 MET B O 1
ATOM 3547 N N . ALA B 1 112 ? 9.039 16.922 19.156 1 98.81 112 ALA B N 1
ATOM 3548 C CA . ALA B 1 112 ? 8.828 15.922 18.109 1 98.81 112 ALA B CA 1
ATOM 3549 C C . ALA B 1 112 ? 8.648 14.523 18.703 1 98.81 112 ALA B C 1
ATOM 3551 O O . ALA B 1 112 ? 7.75 13.781 18.297 1 98.81 112 ALA B O 1
ATOM 3552 N N . ALA B 1 113 ? 9.508 14.188 19.672 1 98.38 113 ALA B N 1
ATOM 3553 C CA . ALA B 1 113 ? 9.414 12.891 20.328 1 98.38 113 ALA B CA 1
ATOM 3554 C C . ALA B 1 113 ? 8.07 12.742 21.047 1 98.38 113 ALA B C 1
ATOM 3556 O O . ALA B 1 113 ? 7.426 11.695 20.953 1 98.38 113 ALA B O 1
ATOM 3557 N N . ARG B 1 114 ? 7.707 13.789 21.719 1 98.25 114 ARG B N 1
ATOM 3558 C CA . ARG B 1 114 ? 6.43 13.797 22.422 1 98.25 114 ARG B CA 1
ATOM 3559 C C . ARG B 1 114 ? 5.266 13.664 21.438 1 98.25 114 ARG B C 1
ATOM 3561 O O . ARG B 1 114 ? 4.309 12.93 21.703 1 98.25 114 ARG B O 1
ATOM 3568 N N . ALA B 1 115 ? 5.328 14.352 20.375 1 98.62 115 ALA B N 1
ATOM 3569 C CA . ALA B 1 115 ? 4.273 14.344 19.375 1 98.62 115 ALA B CA 1
ATOM 3570 C C . ALA B 1 115 ? 4.133 12.961 18.75 1 98.62 115 ALA B C 1
ATOM 3572 O O . ALA B 1 115 ? 3.02 12.5 18.469 1 98.62 115 ALA B O 1
ATOM 3573 N N . ARG B 1 116 ? 5.246 12.281 18.438 1 98.62 116 ARG B N 1
ATOM 3574 C CA . ARG B 1 116 ? 5.203 10.922 17.906 1 98.62 116 ARG B CA 1
ATOM 3575 C C . ARG B 1 116 ? 4.383 10.016 18.828 1 98.62 116 ARG B C 1
ATOM 3577 O O . ARG B 1 116 ? 3.477 9.32 18.359 1 98.62 116 ARG B O 1
ATOM 3584 N N . GLU B 1 117 ? 4.719 10.086 20.047 1 98.25 117 GLU B N 1
ATOM 3585 C CA . GLU B 1 117 ? 3.986 9.281 21.016 1 98.25 117 GLU B CA 1
ATOM 3586 C C . GLU B 1 117 ? 2.512 9.672 21.062 1 98.25 117 GLU B C 1
ATOM 3588 O O . GLU B 1 117 ? 1.636 8.805 21.109 1 98.25 117 GLU B O 1
ATOM 3593 N N . HIS B 1 118 ? 2.316 10.938 21.031 1 97.88 118 HIS B N 1
ATOM 3594 C CA . HIS B 1 118 ? 0.971 11.492 21.125 1 97.88 118 HIS B CA 1
ATOM 3595 C C . HIS B 1 118 ? 0.08 10.992 20 1 97.88 118 HIS B C 1
ATOM 3597 O O . HIS B 1 118 ? -1.115 10.766 20.203 1 97.88 118 HIS B O 1
ATOM 3603 N N . VAL B 1 119 ? 0.64 10.766 18.844 1 98.19 119 VAL B N 1
ATOM 3604 C CA . VAL B 1 119 ? -0.177 10.375 17.703 1 98.19 119 VAL B CA 1
ATOM 3605 C C . VAL B 1 119 ? -0.004 8.883 17.438 1 98.19 119 VAL B C 1
ATOM 3607 O O . VAL B 1 119 ? -0.397 8.391 16.375 1 98.19 119 VAL B O 1
ATOM 3610 N N . GLY B 1 120 ? 0.729 8.195 18.266 1 98.06 120 GLY B N 1
ATOM 3611 C CA . GLY B 1 120 ? 0.667 6.742 18.281 1 98.06 120 GLY B CA 1
ATOM 3612 C C . GLY B 1 120 ? 1.868 6.086 17.641 1 98.06 120 GLY B C 1
ATOM 3613 O O . GLY B 1 120 ? 1.823 4.906 17.281 1 98.06 120 GLY B O 1
ATOM 3614 N N . TYR B 1 121 ? 2.908 6.727 17.391 1 98.38 121 TYR B N 1
ATOM 3615 C CA . TYR B 1 121 ? 4.125 6.117 16.875 1 98.38 121 TYR B CA 1
ATOM 3616 C C . TYR B 1 121 ? 5.074 5.746 18 1 98.38 121 TYR B C 1
ATOM 3618 O O . TYR B 1 121 ? 5.066 6.379 19.062 1 98.38 121 TYR B O 1
ATOM 3626 N N . THR B 1 122 ? 5.875 4.754 17.688 1 97.94 122 THR B N 1
ATOM 3627 C CA . THR B 1 122 ? 6.988 4.496 18.594 1 97.94 122 THR B CA 1
ATOM 3628 C C . THR B 1 122 ? 8.094 5.535 18.406 1 97.94 122 THR B C 1
ATOM 3630 O O . THR B 1 122 ? 8.023 6.367 17.5 1 97.94 122 THR B O 1
ATOM 3633 N N . ALA B 1 123 ? 9.102 5.453 19.188 1 97.25 123 ALA B N 1
ATOM 3634 C CA . ALA B 1 123 ? 10.18 6.438 19.219 1 97.25 123 ALA B CA 1
ATOM 3635 C C . ALA B 1 123 ? 11.016 6.367 17.938 1 97.25 123 ALA B C 1
ATOM 3637 O O . ALA B 1 123 ? 11.648 7.352 17.547 1 97.25 123 ALA B O 1
ATOM 3638 N N . THR B 1 124 ? 10.961 5.195 17.266 1 97.19 124 THR B N 1
ATOM 3639 C CA . THR B 1 124 ? 11.961 5.062 16.203 1 97.19 124 THR B CA 1
ATOM 3640 C C . THR B 1 124 ? 11.312 4.59 14.906 1 97.19 124 THR B C 1
ATOM 3642 O O . THR B 1 124 ? 11.945 4.629 13.852 1 97.19 124 THR B O 1
ATOM 3645 N N . GLU B 1 125 ? 10.125 4.223 14.898 1 97.88 125 GLU B N 1
ATOM 3646 C CA . GLU B 1 125 ? 9.539 3.629 13.695 1 97.88 125 GLU B CA 1
ATOM 3647 C C . GLU B 1 125 ? 9.352 4.672 12.602 1 97.88 125 GLU B C 1
ATOM 3649 O O . GLU B 1 125 ? 9.109 5.848 12.891 1 97.88 125 GLU B O 1
ATOM 3654 N N . PRO B 1 126 ? 9.477 4.258 11.336 1 98.06 126 PRO B N 1
ATOM 3655 C CA . PRO B 1 126 ? 9.117 5.188 10.266 1 98.06 126 PRO B CA 1
ATOM 3656 C C . PRO B 1 126 ? 7.652 5.625 10.328 1 98.06 126 PRO B C 1
ATOM 3658 O O . PRO B 1 126 ? 6.781 4.824 10.664 1 98.06 126 PRO B O 1
ATOM 3661 N N . VAL B 1 127 ? 7.414 6.793 10.023 1 98 127 VAL B N 1
ATOM 3662 C CA . VAL B 1 127 ? 6.078 7.375 10.07 1 98 127 VAL B CA 1
ATOM 3663 C C . VAL B 1 127 ? 5.301 6.984 8.812 1 98 127 VAL B C 1
ATOM 3665 O O . VAL B 1 127 ? 5.727 7.285 7.695 1 98 127 VAL B O 1
ATOM 3668 N N . LYS B 1 128 ? 4.223 6.316 9.008 1 97.19 128 LYS B N 1
ATOM 3669 C CA . LYS B 1 128 ? 3.311 5.961 7.922 1 97.19 128 LYS B CA 1
ATOM 3670 C C . LYS B 1 128 ? 1.873 6.332 8.273 1 97.19 128 LYS B C 1
ATOM 3672 O O . LYS B 1 128 ? 1.538 6.508 9.445 1 97.19 128 LYS B O 1
ATOM 3677 N N . ASP B 1 129 ? 1.062 6.523 7.258 1 96.94 129 ASP B N 1
ATOM 3678 C CA . ASP B 1 129 ? -0.367 6.762 7.438 1 96.94 129 ASP B CA 1
ATOM 3679 C C . ASP B 1 129 ? -0.616 8.008 8.289 1 96.94 129 ASP B C 1
ATOM 3681 O O . ASP B 1 129 ? -1.368 7.957 9.258 1 96.94 129 ASP B O 1
ATOM 3685 N N . LEU B 1 130 ? -0.036 9.055 7.887 1 98.25 130 LEU B N 1
ATOM 3686 C CA . LEU B 1 130 ? -0.095 10.312 8.633 1 98.25 130 LEU B CA 1
ATOM 3687 C C . LEU B 1 130 ? -1.54 10.75 8.844 1 98.25 130 LEU B C 1
ATOM 3689 O O . LEU B 1 130 ? -1.898 11.211 9.93 1 98.25 130 LEU B O 1
ATOM 3693 N N . GLN B 1 131 ? -2.406 10.602 7.863 1 97.38 131 GLN B N 1
ATOM 3694 C CA . GLN B 1 131 ? -3.789 11.047 7.977 1 97.38 131 GLN B CA 1
ATOM 3695 C C . GLN B 1 131 ? -4.5 10.352 9.133 1 97.38 131 GLN B C 1
ATOM 3697 O O . GLN B 1 131 ? -5.215 10.992 9.906 1 97.38 131 GLN B O 1
ATOM 3702 N N . ALA B 1 132 ? -4.289 9.086 9.211 1 97.5 132 ALA B N 1
ATOM 3703 C CA . ALA B 1 132 ? -4.938 8.32 10.273 1 97.5 132 ALA B CA 1
ATOM 3704 C C . ALA B 1 132 ? -4.391 8.711 11.648 1 97.5 132 ALA B C 1
ATOM 3706 O O . ALA B 1 132 ? -5.152 8.906 12.594 1 97.5 132 ALA B O 1
ATOM 3707 N N . HIS B 1 133 ? -3.127 8.836 11.742 1 98.31 133 HIS B N 1
ATOM 3708 C CA . HIS B 1 133 ? -2.496 9.094 13.031 1 98.31 133 HIS B CA 1
ATOM 3709 C C . HIS B 1 133 ? -2.787 10.508 13.516 1 98.31 133 HIS B C 1
ATOM 3711 O O . HIS B 1 133 ? -3.086 10.719 14.695 1 98.31 133 HIS B O 1
ATOM 3717 N N . LEU B 1 134 ? -2.754 11.484 12.625 1 98.25 134 LEU B N 1
ATOM 3718 C CA . LEU B 1 134 ? -3 12.859 13.031 1 98.25 134 LEU B CA 1
ATOM 3719 C C . LEU B 1 134 ? -4.453 13.047 13.461 1 98.25 134 LEU B C 1
ATOM 3721 O O . LEU B 1 134 ? -4.746 13.867 14.328 1 98.25 134 LEU B O 1
ATOM 3725 N N . ALA B 1 135 ? -5.312 12.258 12.906 1 97.94 135 ALA B N 1
ATOM 3726 C CA . ALA B 1 135 ? -6.727 12.328 13.266 1 97.94 135 ALA B CA 1
ATOM 3727 C C . ALA B 1 135 ? -6.934 11.945 14.734 1 97.94 135 ALA B C 1
ATOM 3729 O O . ALA B 1 135 ? -7.84 12.461 15.391 1 97.94 135 ALA B O 1
ATOM 3730 N N . THR B 1 136 ? -6.117 11.062 15.227 1 96.5 136 THR B N 1
ATOM 3731 C CA . THR B 1 136 ? -6.25 10.648 16.625 1 96.5 136 THR B CA 1
ATOM 3732 C C . THR B 1 136 ? -5.945 11.805 17.562 1 96.5 136 THR B C 1
ATOM 3734 O O . THR B 1 136 ? -6.391 11.805 18.719 1 96.5 136 THR B O 1
ATOM 3737 N N . ALA B 1 137 ? -5.211 12.766 17.078 1 96.19 137 ALA B N 1
ATOM 3738 C CA . ALA B 1 137 ? -4.887 13.953 17.875 1 96.19 137 ALA B CA 1
ATOM 3739 C C . ALA B 1 137 ? -5.895 15.07 17.625 1 96.19 137 ALA B C 1
ATOM 3741 O O . ALA B 1 137 ? -5.766 16.156 18.188 1 96.19 137 ALA B O 1
ATOM 3742 N N . GLY B 1 138 ? -6.852 14.789 16.766 1 96.81 138 GLY B N 1
ATOM 3743 C CA . GLY B 1 138 ? -7.891 15.773 16.516 1 96.81 138 GLY B CA 1
ATOM 3744 C C . GLY B 1 138 ? -7.594 16.656 15.32 1 96.81 138 GLY B C 1
ATOM 3745 O O . GLY B 1 138 ? -8.219 17.719 15.148 1 96.81 138 GLY B O 1
ATOM 3746 N N . LEU B 1 139 ? -6.641 16.328 14.578 1 97.44 139 LEU B N 1
ATOM 3747 C CA . LEU B 1 139 ? -6.301 17.094 13.391 1 97.44 139 LEU B CA 1
ATOM 3748 C C . LEU B 1 139 ? -6.68 16.328 12.125 1 97.44 139 LEU B C 1
ATOM 3750 O O . LEU B 1 139 ? -6.113 15.273 11.836 1 97.44 139 LEU B O 1
ATOM 3754 N N . LEU B 1 140 ? -7.633 16.797 11.359 1 98.44 140 LEU B N 1
ATOM 3755 C CA . LEU B 1 140 ? -8.008 16.203 10.078 1 98.44 140 LEU B CA 1
ATOM 3756 C C . LEU B 1 140 ? -7.125 16.719 8.953 1 98.44 140 LEU B C 1
ATOM 3758 O O . LEU B 1 140 ? -7.105 17.922 8.688 1 98.44 140 LEU B O 1
ATOM 3762 N N . LEU B 1 141 ? -6.406 15.875 8.375 1 98.25 141 LEU B N 1
ATOM 3763 C CA . LEU B 1 141 ? -5.469 16.219 7.312 1 98.25 141 LEU B CA 1
ATOM 3764 C C . LEU B 1 141 ? -6.055 15.898 5.941 1 98.25 141 LEU B C 1
ATOM 3766 O O . LEU B 1 141 ? -6.383 14.742 5.66 1 98.25 141 LEU B O 1
ATOM 3770 N N . PHE B 1 142 ? -6.219 16.922 5.074 1 98 142 PHE B N 1
ATOM 3771 C CA . PHE B 1 142 ? -6.695 16.797 3.701 1 98 142 PHE B CA 1
ATOM 3772 C C . PHE B 1 142 ? -5.59 17.125 2.709 1 98 142 PHE B C 1
ATOM 3774 O O . PHE B 1 142 ? -4.617 17.797 3.059 1 98 142 PHE B O 1
ATOM 3781 N N . SER B 1 143 ? -5.715 16.625 1.526 1 97.38 143 SER B N 1
ATOM 3782 C CA . SER B 1 143 ? -4.793 17.047 0.476 1 97.38 143 SER B CA 1
ATOM 3783 C C . SER B 1 143 ? -5.531 17.328 -0.827 1 97.38 143 SER B C 1
ATOM 3785 O O . SER B 1 143 ? -6.578 16.734 -1.096 1 97.38 143 SER B O 1
ATOM 3787 N N . ARG B 1 144 ? -5.039 18.25 -1.563 1 95.38 144 ARG B N 1
ATOM 3788 C CA . ARG B 1 144 ? -5.555 18.641 -2.871 1 95.38 144 ARG B CA 1
ATOM 3789 C C . ARG B 1 144 ? -4.445 19.219 -3.746 1 95.38 144 ARG B C 1
ATOM 3791 O O . ARG B 1 144 ? -3.443 19.734 -3.236 1 95.38 144 ARG B O 1
ATOM 3798 N N . ASN B 1 145 ? -4.68 19.062 -5.031 1 92.88 145 ASN B N 1
ATOM 3799 C CA . ASN B 1 145 ? -3.746 19.672 -5.973 1 92.88 145 ASN B CA 1
ATOM 3800 C C . ASN B 1 145 ? -4.066 21.156 -6.199 1 92.88 145 ASN B C 1
ATOM 3802 O O . ASN B 1 145 ? -5.141 21.484 -6.695 1 92.88 145 ASN B O 1
ATOM 3806 N N . PHE B 1 146 ? -3.176 22.047 -5.887 1 87.62 146 PHE B N 1
ATOM 3807 C CA . PHE B 1 146 ? -3.387 23.469 -6.07 1 87.62 146 PHE B CA 1
ATOM 3808 C C . PHE B 1 146 ? -2.432 24.031 -7.117 1 87.62 146 PHE B C 1
ATOM 3810 O O . PHE B 1 146 ? -2.424 25.234 -7.375 1 87.62 146 PHE B O 1
ATOM 3817 N N . GLY B 1 147 ? -1.652 23.219 -7.578 1 85.69 147 GLY B N 1
ATOM 3818 C CA . GLY B 1 147 ? -0.662 23.688 -8.531 1 85.69 147 GLY B CA 1
ATOM 3819 C C . GLY B 1 147 ? 0.664 24.047 -7.891 1 85.69 147 GLY B C 1
ATOM 3820 O O . GLY B 1 147 ? 0.787 24.047 -6.664 1 85.69 147 GLY B O 1
ATOM 3821 N N . VAL B 1 148 ? 1.684 24.375 -8.617 1 82.38 148 VAL B N 1
ATOM 3822 C CA . VAL B 1 148 ? 3.068 24.516 -8.172 1 82.38 148 VAL B CA 1
ATOM 3823 C C . VAL B 1 148 ? 3.264 25.875 -7.5 1 82.38 148 VAL B C 1
ATOM 3825 O O . VAL B 1 148 ? 4.156 26.031 -6.664 1 82.38 148 VAL B O 1
ATOM 3828 N N . ASP B 1 149 ? 2.457 26.828 -7.719 1 79.12 149 ASP B N 1
ATOM 3829 C CA . ASP B 1 149 ? 2.67 28.172 -7.223 1 79.12 149 ASP B CA 1
ATOM 3830 C C . ASP B 1 149 ? 1.841 28.438 -5.965 1 79.12 149 ASP B C 1
ATOM 3832 O O . ASP B 1 149 ? 1.803 29.562 -5.465 1 79.12 149 ASP B O 1
ATOM 3836 N N . ALA B 1 150 ? 1.323 27.406 -5.512 1 81.5 150 ALA B N 1
ATOM 3837 C CA . ALA B 1 150 ? 0.49 27.562 -4.324 1 81.5 150 ALA B CA 1
ATOM 3838 C C . ALA B 1 150 ? 1.271 27.234 -3.059 1 81.5 150 ALA B C 1
ATOM 3840 O O . ALA B 1 150 ? 2.359 26.656 -3.127 1 81.5 150 ALA B O 1
ATOM 3841 N N . ALA B 1 151 ? 0.684 27.656 -1.939 1 85.12 151 ALA B N 1
ATOM 3842 C CA . ALA B 1 151 ? 1.262 27.297 -0.645 1 85.12 151 ALA B CA 1
ATOM 3843 C C . ALA B 1 151 ? 1.321 25.781 -0.463 1 85.12 151 ALA B C 1
ATOM 3845 O O . ALA B 1 151 ? 0.49 25.062 -1.007 1 85.12 151 ALA B O 1
ATOM 3846 N N . ASP B 1 152 ? 2.254 25.359 0.327 1 89.25 152 ASP B N 1
ATOM 3847 C CA . ASP B 1 152 ? 2.441 23.938 0.558 1 89.25 152 ASP B CA 1
ATOM 3848 C C . ASP B 1 152 ? 1.33 23.375 1.439 1 89.25 152 ASP B C 1
ATOM 3850 O O . ASP B 1 152 ? 0.903 22.234 1.256 1 89.25 152 ASP B O 1
ATOM 3854 N N . ALA B 1 153 ? 0.952 24.188 2.408 1 92.44 153 ALA B N 1
ATOM 3855 C CA . ALA B 1 153 ? -0.055 23.688 3.34 1 92.44 153 ALA B CA 1
ATOM 3856 C C . ALA B 1 153 ? -0.624 24.828 4.191 1 92.44 153 ALA B C 1
ATOM 3858 O O . ALA B 1 153 ? -0.121 25.953 4.16 1 92.44 153 ALA B O 1
ATOM 3859 N N . GLY B 1 154 ? -1.706 24.531 4.867 1 90.69 154 GLY B N 1
ATOM 3860 C CA . GLY B 1 154 ? -2.316 25.422 5.844 1 90.69 154 GLY B CA 1
ATOM 3861 C C . GLY B 1 154 ? -3.121 24.688 6.898 1 90.69 154 GLY B C 1
ATOM 3862 O O . GLY B 1 154 ? -3.508 23.547 6.699 1 90.69 154 GLY B O 1
ATOM 3863 N N . THR B 1 155 ? -3.275 25.391 8 1 92.19 155 THR B N 1
ATOM 3864 C CA . THR B 1 155 ? -4.012 24.812 9.117 1 92.19 155 THR B CA 1
ATOM 3865 C C . THR B 1 155 ? -4.98 25.828 9.719 1 92.19 155 THR B C 1
ATOM 3867 O O . THR B 1 155 ? -4.652 27.016 9.836 1 92.19 155 THR B O 1
ATOM 3870 N N . VAL B 1 156 ? -6.113 25.359 10.055 1 90.81 156 VAL B N 1
ATOM 3871 C CA . VAL B 1 156 ? -7.086 26.172 10.773 1 90.81 156 VAL B CA 1
ATOM 3872 C C . VAL B 1 156 ? -7.586 25.422 12 1 90.81 156 VAL B C 1
ATOM 3874 O O . VAL B 1 156 ? -7.82 24.219 11.945 1 90.81 156 VAL B O 1
ATOM 3877 N N . LEU B 1 157 ? -7.762 26.156 13.047 1 90.75 157 LEU B N 1
ATOM 3878 C CA . LEU B 1 157 ? -8.219 25.547 14.297 1 90.75 157 LEU B CA 1
ATOM 3879 C C . LEU B 1 157 ? -9.719 25.734 14.469 1 90.75 157 LEU B C 1
ATOM 3881 O O . LEU B 1 157 ? -10.273 26.781 14.117 1 90.75 157 LEU B O 1
ATOM 3885 N N . LEU B 1 158 ? -10.32 24.75 14.969 1 90.56 158 LEU B N 1
ATOM 3886 C CA . LEU B 1 158 ? -11.695 24.812 15.461 1 90.56 158 LEU B CA 1
ATOM 3887 C C . LEU B 1 158 ? -11.719 24.922 16.984 1 90.56 158 LEU B C 1
ATOM 3889 O O . LEU B 1 158 ? -10.672 24.859 17.625 1 90.56 158 LEU B O 1
ATOM 3893 N N . ALA B 1 159 ? -12.969 25.172 17.469 1 88.25 159 ALA B N 1
ATOM 3894 C CA . ALA B 1 159 ? -13.102 25.125 18.922 1 88.25 159 ALA B CA 1
ATOM 3895 C C . ALA B 1 159 ? -12.633 23.797 19.484 1 88.25 159 ALA B C 1
ATOM 3897 O O . ALA B 1 159 ? -12.008 23.75 20.547 1 88.25 159 ALA B O 1
ATOM 3898 N N . GLU B 1 160 ? -12.938 22.766 18.734 1 93.31 160 GLU B N 1
ATOM 3899 C CA . GLU B 1 160 ? -12.469 21.406 19.016 1 93.31 160 GLU B CA 1
ATOM 3900 C C . GLU B 1 160 ? -11.781 20.797 17.797 1 93.31 160 GLU B C 1
ATOM 3902 O O . GLU B 1 160 ? -12.43 20.516 16.797 1 93.31 160 GLU B O 1
ATOM 3907 N N . GLY B 1 161 ? -10.516 20.719 17.984 1 94.38 161 GLY B N 1
ATOM 3908 C CA . GLY B 1 161 ? -9.773 20.094 16.891 1 94.38 161 GLY B CA 1
ATOM 3909 C C . GLY B 1 161 ? -9.273 21.094 15.859 1 94.38 161 GLY B C 1
ATOM 3910 O O . GLY B 1 161 ? -9.148 22.281 16.156 1 94.38 161 GLY B O 1
ATOM 3911 N N . GLY B 1 162 ? -8.82 20.578 14.719 1 95.31 162 GLY B N 1
ATOM 3912 C CA . GLY B 1 162 ? -8.289 21.406 13.648 1 95.31 162 GLY B CA 1
ATOM 3913 C C . GLY B 1 162 ? -8.281 20.703 12.297 1 95.31 162 GLY B C 1
ATOM 3914 O O . GLY B 1 162 ? -8.562 19.516 12.211 1 95.31 162 GLY B O 1
ATOM 3915 N N . ILE B 1 163 ? -8.047 21.516 11.258 1 96.56 163 ILE B N 1
ATOM 3916 C CA . ILE B 1 163 ? -7.977 21.047 9.875 1 96.56 163 ILE B CA 1
ATOM 3917 C C . ILE B 1 163 ? -6.68 21.531 9.234 1 96.56 163 ILE B C 1
ATOM 3919 O O . ILE B 1 163 ? -6.273 22.672 9.414 1 96.56 163 ILE B O 1
ATOM 3923 N N . SER B 1 164 ? -6.047 20.609 8.609 1 96.12 164 SER B N 1
ATOM 3924 C CA . SER B 1 164 ? -4.918 20.984 7.766 1 96.12 164 SER B CA 1
ATOM 3925 C C . SER B 1 164 ? -5.141 20.562 6.316 1 96.12 164 SER B C 1
ATOM 3927 O O . SER B 1 164 ? -5.738 19.516 6.062 1 96.12 164 SER B O 1
ATOM 3929 N N . LEU B 1 165 ? -4.676 21.375 5.438 1 96.19 165 LEU B N 1
ATOM 3930 C CA . LEU B 1 165 ? -4.73 21.125 4.004 1 96.19 165 LEU B CA 1
ATOM 3931 C C . LEU B 1 165 ? -3.338 21.172 3.387 1 96.19 165 LEU B C 1
ATOM 3933 O O . LEU B 1 165 ? -2.625 22.172 3.529 1 96.19 165 LEU B O 1
ATOM 3937 N N . VAL B 1 166 ? -2.977 20.094 2.723 1 96.12 166 VAL B N 1
ATOM 3938 C CA . VAL B 1 166 ? -1.653 19.984 2.117 1 96.12 166 VAL B CA 1
ATOM 3939 C C . VAL B 1 166 ? -1.777 20 0.595 1 96.12 166 VAL B C 1
ATOM 3941 O O . VAL B 1 166 ? -2.643 19.328 0.024 1 96.12 166 VA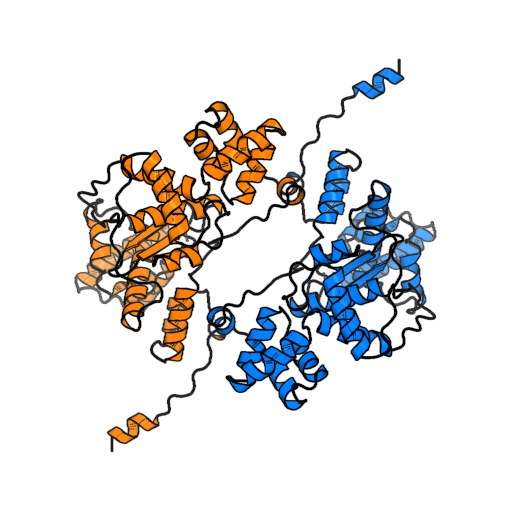L B O 1
ATOM 3944 N N . ASN B 1 167 ? -0.956 20.844 0.014 1 94.12 167 ASN B N 1
ATOM 3945 C CA . ASN B 1 167 ? -0.841 20.812 -1.44 1 94.12 167 ASN B CA 1
ATOM 3946 C C . ASN B 1 167 ? -0.223 19.516 -1.937 1 94.12 167 ASN B C 1
ATOM 3948 O O . ASN B 1 167 ? 0.893 19.156 -1.55 1 94.12 167 ASN B O 1
ATOM 3952 N N . SER B 1 168 ? -0.903 18.828 -2.846 1 96.44 168 SER B N 1
ATOM 3953 C CA . SER B 1 168 ? -0.466 17.5 -3.244 1 96.44 168 SER B CA 1
ATOM 3954 C C . SER B 1 168 ? 0.44 17.547 -4.469 1 96.44 168 SER B C 1
ATOM 3956 O O . SER B 1 168 ? 0.924 16.516 -4.941 1 96.44 168 SER B O 1
ATOM 3958 N N . THR B 1 169 ? 0.774 18.688 -4.918 1 93.75 169 THR B N 1
ATOM 3959 C CA . THR B 1 169 ? 1.548 18.875 -6.141 1 93.75 169 THR B CA 1
ATOM 3960 C C . THR B 1 169 ? 3.004 18.469 -5.922 1 93.75 169 THR B C 1
ATOM 3962 O O . THR B 1 169 ? 3.59 17.766 -6.746 1 93.75 169 THR B O 1
ATOM 3965 N N . PRO B 1 170 ? 3.58 18.891 -4.844 1 93.88 170 PRO B N 1
ATOM 3966 C CA . PRO B 1 170 ? 4.984 18.531 -4.633 1 93.88 170 PRO B CA 1
ATOM 3967 C C . PRO B 1 170 ? 5.188 17.031 -4.469 1 93.88 170 PRO B C 1
ATOM 3969 O O . PRO B 1 170 ? 4.215 16.281 -4.328 1 93.88 170 PRO B O 1
ATOM 3972 N N . LYS B 1 171 ? 6.449 16.641 -4.496 1 94.69 171 LYS B N 1
ATOM 3973 C CA . LYS B 1 171 ? 6.789 15.242 -4.262 1 94.69 171 LYS B CA 1
ATOM 3974 C C . LYS B 1 171 ? 6.469 14.828 -2.83 1 94.69 171 LYS B C 1
ATOM 3976 O O . LYS B 1 171 ? 6.336 15.68 -1.947 1 94.69 171 LYS B O 1
ATOM 3981 N N . VAL B 1 172 ? 6.375 13.594 -2.666 1 97.06 172 VAL B N 1
ATOM 3982 C CA . VAL B 1 172 ? 5.816 13.016 -1.447 1 97.06 172 VAL B CA 1
ATOM 3983 C C . VAL B 1 172 ? 6.633 13.477 -0.239 1 97.06 172 VAL B C 1
ATOM 3985 O O . VAL B 1 172 ? 6.078 13.742 0.829 1 97.06 172 VAL B O 1
ATOM 3988 N N . GLY B 1 173 ? 7.926 13.555 -0.366 1 96.5 173 GLY B N 1
ATOM 3989 C CA . GLY B 1 173 ? 8.742 13.984 0.755 1 96.5 173 GLY B CA 1
ATOM 3990 C C . GLY B 1 173 ? 8.359 15.359 1.279 1 96.5 173 GLY B C 1
ATOM 3991 O O . GLY B 1 173 ? 8.273 15.562 2.492 1 96.5 173 GLY B O 1
ATOM 3992 N N . ARG B 1 174 ? 8.117 16.234 0.398 1 95.69 174 ARG B N 1
ATOM 3993 C CA . ARG B 1 174 ? 7.734 17.594 0.775 1 95.69 174 ARG B CA 1
ATOM 3994 C C . ARG B 1 174 ? 6.324 17.625 1.359 1 95.69 174 ARG B C 1
ATOM 3996 O O . ARG B 1 174 ? 6.066 18.344 2.328 1 95.69 174 ARG B O 1
ATOM 4003 N N . ARG B 1 175 ? 5.422 16.891 0.772 1 97.25 175 ARG B N 1
ATOM 4004 C CA . ARG B 1 175 ? 4.062 16.812 1.304 1 97.25 175 ARG B CA 1
ATOM 4005 C C . ARG B 1 175 ? 4.074 16.359 2.764 1 97.25 175 ARG B C 1
ATOM 4007 O O . ARG B 1 175 ? 3.41 16.969 3.605 1 97.25 175 ARG B O 1
ATOM 4014 N N . ARG B 1 176 ? 4.875 15.336 3.002 1 98.38 176 ARG B N 1
ATOM 4015 C CA . ARG B 1 176 ? 4.93 14.758 4.34 1 98.38 176 ARG B CA 1
ATOM 4016 C C . ARG B 1 176 ? 5.547 15.742 5.336 1 98.38 176 ARG B C 1
ATOM 4018 O O . ARG B 1 176 ? 5.051 15.891 6.453 1 98.38 176 ARG B O 1
ATOM 4025 N N . LEU B 1 177 ? 6.605 16.406 4.918 1 98.12 177 LEU B N 1
ATOM 4026 C CA . LEU B 1 177 ? 7.238 17.406 5.773 1 98.12 177 LEU B CA 1
ATOM 4027 C C . LEU B 1 177 ? 6.266 18.547 6.094 1 98.12 177 LEU B C 1
ATOM 4029 O O . LEU B 1 177 ? 6.172 18.984 7.242 1 98.12 177 LEU B O 1
ATOM 4033 N N . SER B 1 178 ? 5.543 18.969 5.113 1 96.5 178 SER B N 1
ATOM 4034 C CA . SER B 1 178 ? 4.559 20.031 5.293 1 96.5 178 SER B CA 1
ATOM 4035 C C . SER B 1 178 ? 3.453 19.609 6.254 1 96.5 178 SER B C 1
ATOM 4037 O O . SER B 1 178 ? 3.037 20.375 7.109 1 96.5 178 SER B O 1
ATOM 4039 N N . ALA B 1 179 ? 3.004 18.406 6.078 1 97.88 179 ALA B N 1
ATOM 4040 C CA . ALA B 1 179 ? 1.95 17.891 6.945 1 97.88 179 ALA B CA 1
ATOM 4041 C C . ALA B 1 179 ? 2.381 17.922 8.406 1 97.88 179 ALA B C 1
ATOM 4043 O O . ALA B 1 179 ? 1.627 18.359 9.273 1 97.88 179 ALA B O 1
ATOM 4044 N N . VAL B 1 180 ? 3.576 17.469 8.664 1 98.5 180 VAL B N 1
ATOM 4045 C CA . VAL B 1 180 ? 4.066 17.391 10.031 1 98.5 180 VAL B CA 1
ATOM 4046 C C . VAL B 1 180 ? 4.316 18.797 10.57 1 98.5 180 VAL B C 1
ATOM 4048 O O . VAL B 1 180 ? 4.09 19.062 11.75 1 98.5 180 VAL B O 1
ATOM 4051 N N . HIS B 1 181 ? 4.797 19.656 9.703 1 97.19 181 HIS B N 1
ATOM 4052 C CA . HIS B 1 181 ? 4.949 21.062 10.078 1 97.19 181 HIS B CA 1
ATOM 4053 C C . HIS B 1 181 ? 3.631 21.656 10.562 1 97.19 181 HIS B C 1
ATOM 4055 O O . HIS B 1 181 ? 3.588 22.312 11.602 1 97.19 181 HIS B O 1
ATOM 4061 N N . GLU B 1 182 ? 2.572 21.344 9.828 1 95.69 182 GLU B N 1
ATOM 4062 C CA . GLU B 1 182 ? 1.247 21.828 10.211 1 95.69 182 GLU B CA 1
ATOM 4063 C C . GLU B 1 182 ? 0.787 21.203 11.523 1 95.69 182 GLU B C 1
ATOM 4065 O O . GLU B 1 182 ? 0.083 21.844 12.305 1 95.69 182 GLU B O 1
ATOM 4070 N N . LEU B 1 183 ? 1.162 19.953 11.758 1 97.5 183 LEU B N 1
ATOM 4071 C CA . LEU B 1 183 ? 0.898 19.359 13.062 1 97.5 183 LEU B CA 1
ATOM 4072 C C . LEU B 1 183 ? 1.504 20.203 14.18 1 97.5 183 LEU B C 1
ATOM 4074 O O . LEU B 1 183 ? 0.875 20.422 15.219 1 97.5 183 LEU B O 1
ATOM 4078 N N . GLY B 1 184 ? 2.744 20.641 13.938 1 96.75 184 GLY B N 1
ATOM 4079 C CA . GLY B 1 184 ? 3.375 21.516 14.914 1 96.75 184 GLY B CA 1
ATOM 4080 C C . GLY B 1 184 ? 2.564 22.766 15.219 1 96.75 184 GLY B C 1
ATOM 4081 O O . GLY B 1 184 ? 2.357 23.109 16.391 1 96.75 184 GLY B O 1
ATOM 4082 N N . HIS B 1 185 ? 2.092 23.391 14.156 1 93.75 185 HIS B N 1
ATOM 4083 C CA . HIS B 1 185 ? 1.248 24.578 14.336 1 93.75 185 HIS B CA 1
ATOM 4084 C C . HIS B 1 185 ? -0.006 24.234 15.133 1 93.75 185 HIS B C 1
ATOM 4086 O O . HIS B 1 185 ? -0.405 25 16.016 1 93.75 185 HIS B O 1
ATOM 4092 N N . TYR B 1 186 ? -0.59 23.219 14.82 1 95.31 186 TYR B N 1
ATOM 4093 C CA . TYR B 1 186 ? -1.808 22.766 15.492 1 95.31 186 TYR B CA 1
ATOM 4094 C C . TYR B 1 186 ? -1.567 22.562 16.984 1 95.31 186 TYR B C 1
ATOM 4096 O O . TYR B 1 186 ? -2.34 23.047 17.812 1 95.31 186 TYR B O 1
ATOM 4104 N N . LEU B 1 187 ? -0.476 21.844 17.312 1 96 187 LEU B N 1
ATOM 4105 C CA . LEU B 1 187 ? -0.186 21.5 18.703 1 96 187 LEU B CA 1
ATOM 4106 C C . LEU B 1 187 ? 0.093 22.75 19.531 1 96 187 LEU B C 1
ATOM 4108 O O . LEU B 1 187 ? -0.237 22.812 20.719 1 96 187 LEU B O 1
ATOM 4112 N N . LEU B 1 188 ? 0.698 23.703 18.906 1 93.44 188 LEU B N 1
ATOM 4113 C CA . LEU B 1 188 ? 1.049 24.938 19.609 1 93.44 188 LEU B CA 1
ATOM 4114 C C . LEU B 1 188 ? -0.124 25.906 19.609 1 93.44 188 LEU B C 1
ATOM 4116 O O . LEU B 1 188 ? -0.071 26.953 20.281 1 93.44 188 LEU B O 1
ATOM 4120 N N . ALA B 1 189 ? -1.146 25.453 19.062 1 84 189 ALA B N 1
ATOM 4121 C CA . ALA B 1 189 ? -2.305 26.312 18.859 1 84 189 ALA B CA 1
ATOM 4122 C C . ALA B 1 189 ? -1.886 27.672 18.312 1 84 189 ALA B C 1
ATOM 4124 O O . ALA B 1 189 ? -2.316 28.719 18.812 1 84 189 ALA B O 1
ATOM 4125 N N . ASP B 1 190 ? -0.611 27.391 17.734 1 67.88 190 ASP B N 1
ATOM 4126 C CA . ASP B 1 190 ? -0.13 28.625 17.125 1 67.88 190 ASP B CA 1
ATOM 4127 C C . ASP B 1 190 ? -1.181 29.219 16.188 1 67.88 190 ASP B C 1
ATOM 4129 O O . ASP B 1 190 ? -1.864 28.484 15.469 1 67.88 190 ASP B O 1
ATOM 4133 N N . GLU B 1 191 ? -1.745 29.938 16.812 1 48.88 191 GLU B N 1
ATOM 4134 C CA . GLU B 1 191 ? -2.822 30.609 16.094 1 48.88 191 GLU B CA 1
ATOM 4135 C C . GLU B 1 191 ? -2.479 30.766 14.609 1 48.88 191 GLU B C 1
ATOM 4137 O O . GLU B 1 191 ? -1.448 31.359 14.266 1 48.88 191 GLU B O 1
ATOM 4142 N N . TYR B 1 192 ? -2.17 29.844 13.836 1 44.97 192 TYR B N 1
ATOM 4143 C CA . TYR B 1 192 ? -2.549 30.531 12.602 1 44.97 192 TYR B CA 1
ATOM 4144 C C . TYR B 1 192 ? -3.629 31.562 12.875 1 44.97 192 TYR B C 1
ATOM 4146 O O . TYR B 1 192 ? -4.777 31.219 13.148 1 44.97 192 TYR B O 1
ATOM 4154 N N . THR B 1 193 ? -3.338 32.375 13.93 1 35 193 THR B N 1
ATOM 4155 C CA . THR B 1 193 ? -4.086 33.625 13.93 1 35 193 THR B CA 1
ATOM 4156 C C . THR B 1 193 ? -4.352 34.094 12.5 1 35 193 THR B C 1
ATOM 4158 O O . THR B 1 193 ? -3.439 34.125 11.672 1 35 193 THR B O 1
ATOM 4161 N N . VAL B 1 194 ? -5.352 33.812 11.867 1 35.97 194 VAL B N 1
ATOM 4162 C CA . VAL B 1 194 ? -5.711 34.938 11.031 1 35.97 194 VAL B CA 1
ATOM 4163 C C . VAL B 1 194 ? -5.238 36.25 11.688 1 35.97 194 VAL B C 1
ATOM 4165 O O . VAL B 1 194 ? -6.047 37 12.242 1 35.97 194 VAL B O 1
ATOM 4168 N N . ASP B 1 195 ? -4.496 36.25 12.727 1 30.2 195 ASP B N 1
ATOM 4169 C CA . ASP B 1 195 ? -3.865 37.5 13.172 1 30.2 195 ASP B CA 1
ATOM 4170 C C . ASP B 1 195 ? -3.068 38.156 12.039 1 30.2 195 ASP B C 1
ATOM 4172 O O . ASP B 1 195 ? -2.043 37.594 11.617 1 30.2 195 ASP B O 1
ATOM 4176 N N . TRP B 1 196 ? -3.611 38.594 10.984 1 33.06 196 TRP B N 1
ATOM 4177 C CA . TRP B 1 196 ? -2.803 39.594 10.273 1 33.06 196 TRP B CA 1
ATOM 4178 C C . TRP B 1 196 ? -1.791 40.25 11.211 1 33.06 196 TRP B C 1
ATOM 4180 O O . TRP B 1 196 ? -0.679 40.562 10.805 1 33.06 196 TRP B O 1
ATOM 4190 N N . ARG B 1 197 ? -2.389 41.062 12.234 1 32.47 197 ARG B N 1
ATOM 4191 C CA . ARG B 1 197 ? -1.501 42.062 12.781 1 32.47 197 ARG B CA 1
ATOM 4192 C C . ARG B 1 197 ? -0.325 41.438 13.516 1 32.47 197 ARG B C 1
ATOM 4194 O O . ARG B 1 197 ? 0.826 41.844 13.312 1 32.47 197 ARG B O 1
ATOM 4201 N N . THR B 1 198 ? -0.505 40.906 14.766 1 33.06 198 THR B N 1
ATOM 4202 C CA . THR B 1 198 ? 0.604 40.75 15.703 1 33.06 198 THR B CA 1
ATOM 4203 C C . THR B 1 198 ? 1.111 39.312 15.727 1 33.06 198 THR B C 1
ATOM 4205 O O . THR B 1 198 ? 0.674 38.531 16.562 1 33.06 198 THR B O 1
ATOM 4208 N N . ALA B 1 199 ? 0.8 38.562 14.656 1 39.84 199 ALA B N 1
ATOM 4209 C CA . ALA B 1 199 ? 1.509 37.281 14.828 1 39.84 199 ALA B CA 1
ATOM 4210 C C . ALA B 1 199 ? 2.949 37.531 15.273 1 39.84 199 ALA B C 1
ATOM 4212 O O . ALA B 1 199 ? 3.768 38.031 14.508 1 39.84 199 ALA B O 1
ATOM 4213 N N . HIS B 1 200 ? 3.037 37.531 16.375 1 38.19 200 HIS B N 1
ATOM 4214 C CA . HIS B 1 200 ? 4.285 37.719 17.109 1 38.19 200 HIS B CA 1
ATOM 4215 C C . HIS B 1 200 ? 5.219 36.531 16.938 1 38.19 200 HIS B C 1
ATOM 4217 O O . HIS B 1 200 ? 6.121 36.312 17.75 1 38.19 200 HIS B O 1
ATOM 4223 N N . THR B 1 201 ? 4.645 35.438 16.109 1 46.62 201 THR B N 1
ATOM 4224 C CA . THR B 1 201 ? 5.684 34.438 16.141 1 46.62 201 THR B CA 1
ATOM 4225 C C . THR B 1 201 ? 6.922 34.875 15.375 1 46.62 201 THR B C 1
ATOM 4227 O O . THR B 1 201 ? 6.832 35.219 14.188 1 46.62 201 THR B O 1
ATOM 4230 N N . GLY B 1 202 ? 7.691 35.375 15.844 1 53.12 202 GLY B N 1
ATOM 4231 C CA . GLY B 1 202 ? 8.953 35.844 15.297 1 53.12 202 GLY B CA 1
ATOM 4232 C C . GLY B 1 202 ? 9.656 34.812 14.445 1 53.12 202 GLY B C 1
ATOM 4233 O O . GLY B 1 202 ? 9.312 33.625 14.484 1 53.12 202 GLY B O 1
ATOM 4234 N N . PRO B 1 203 ? 10.234 35.125 13.289 1 60.22 203 PRO B N 1
ATOM 4235 C CA . PRO B 1 203 ? 11.086 34.344 12.422 1 60.22 203 PRO B CA 1
ATOM 4236 C C . PRO B 1 203 ? 11.711 33.125 13.148 1 60.22 203 PRO B C 1
ATOM 4238 O O . PRO B 1 203 ? 11.914 32.094 12.547 1 60.22 203 PRO B O 1
ATOM 4241 N N . ASP B 1 204 ? 11.594 33.125 14.484 1 79.56 204 ASP B N 1
ATOM 4242 C CA . ASP B 1 204 ? 12.32 32.125 15.242 1 79.56 204 ASP B CA 1
ATOM 4243 C C . ASP B 1 204 ? 11.461 30.859 15.445 1 79.56 204 ASP B C 1
ATOM 4245 O O . ASP B 1 204 ? 11.961 29.734 15.336 1 79.56 204 ASP B O 1
ATOM 4249 N N . ILE B 1 205 ? 10.109 31.016 15.375 1 84.12 205 ILE B N 1
ATOM 4250 C CA . ILE B 1 205 ? 9.25 29.875 15.664 1 84.12 205 ILE B CA 1
ATOM 4251 C C . ILE B 1 205 ? 9.125 29 14.414 1 84.12 205 ILE B C 1
ATOM 4253 O O . ILE B 1 205 ? 9.078 27.766 14.516 1 84.12 205 ILE B O 1
ATOM 4257 N N . GLU B 1 206 ? 9.125 29.562 13.25 1 89.62 206 GLU B N 1
ATOM 4258 C CA . GLU B 1 206 ? 9.062 28.812 12 1 89.62 206 GLU B CA 1
ATOM 4259 C C . GLU B 1 206 ? 10.266 27.875 11.852 1 89.62 206 GLU B C 1
ATOM 4261 O O . GLU B 1 206 ? 10.117 26.719 11.469 1 89.62 206 GLU B O 1
ATOM 4266 N N . GLY B 1 207 ? 11.398 28.422 12.188 1 92.19 207 GLY B N 1
ATOM 4267 C CA . GLY B 1 207 ? 12.594 27.594 12.148 1 92.19 207 GLY B CA 1
ATOM 4268 C C . GLY B 1 207 ? 12.562 26.438 13.117 1 92.19 207 GLY B C 1
ATOM 4269 O O . GLY B 1 207 ? 13.016 25.328 12.789 1 92.19 207 GLY B O 1
ATOM 4270 N N . ARG B 1 208 ? 12.023 26.703 14.25 1 94.69 208 ARG B N 1
ATOM 4271 C CA . ARG B 1 208 ? 11.906 25.656 15.25 1 94.69 208 ARG B CA 1
ATOM 4272 C C . ARG B 1 208 ? 10.883 24.609 14.828 1 94.69 208 ARG B C 1
ATOM 4274 O O . ARG B 1 208 ? 11.07 23.406 15.086 1 94.69 208 ARG B O 1
ATOM 4281 N N . LEU B 1 209 ? 9.82 25.016 14.18 1 94.69 209 LEU B N 1
ATOM 4282 C CA . LEU B 1 209 ? 8.82 24.062 13.711 1 94.69 209 LEU B CA 1
ATOM 4283 C C . LEU B 1 209 ? 9.352 23.25 12.531 1 94.69 209 LEU B C 1
ATOM 4285 O O . LEU B 1 209 ? 9 22.078 12.375 1 94.69 209 LEU B O 1
ATOM 4289 N N . ASP B 1 210 ? 10.219 23.906 11.773 1 95.62 210 ASP B N 1
ATOM 4290 C CA . ASP B 1 210 ? 10.914 23.141 10.742 1 95.62 210 ASP B CA 1
ATOM 4291 C C . ASP B 1 210 ? 11.766 22.047 11.352 1 95.62 210 ASP B C 1
ATOM 4293 O O . ASP B 1 210 ? 11.758 20.906 10.875 1 95.62 210 ASP B O 1
ATOM 4297 N N . ARG B 1 211 ? 12.469 22.422 12.336 1 97.25 211 ARG B N 1
ATOM 4298 C CA . ARG B 1 211 ? 13.273 21.453 13.062 1 97.25 211 ARG B CA 1
ATOM 4299 C C . ARG B 1 211 ? 12.398 20.359 13.664 1 97.25 211 ARG B C 1
ATOM 4301 O O . ARG B 1 211 ? 12.742 19.172 13.609 1 97.25 211 ARG B O 1
ATOM 4308 N N . PHE B 1 212 ? 11.312 20.75 14.266 1 98.5 212 PHE B N 1
ATOM 4309 C CA . PHE B 1 212 ? 10.328 19.828 14.805 1 98.5 212 PHE B CA 1
ATOM 4310 C C . PHE B 1 212 ? 9.898 18.812 13.742 1 98.5 212 PHE B C 1
ATOM 4312 O O . PHE B 1 212 ? 9.906 17.609 13.977 1 98.5 212 PHE B O 1
ATOM 4319 N N . ALA B 1 213 ? 9.547 19.281 12.57 1 98.62 213 ALA B N 1
ATOM 4320 C CA . ALA B 1 213 ? 9.055 18.422 11.5 1 98.62 213 ALA B CA 1
ATOM 4321 C C . ALA B 1 213 ? 10.125 17.422 11.055 1 98.62 213 ALA B C 1
ATOM 4323 O O . ALA B 1 213 ? 9.844 16.234 10.883 1 98.62 213 ALA B O 1
ATOM 4324 N N . ARG B 1 214 ? 11.336 17.891 10.883 1 98.62 214 ARG B N 1
ATOM 4325 C CA . ARG B 1 214 ? 12.43 17 10.5 1 98.62 214 ARG B CA 1
ATOM 4326 C C . ARG B 1 214 ? 12.68 15.953 11.57 1 98.62 214 ARG B C 1
ATOM 4328 O O . ARG B 1 214 ? 12.883 14.781 11.266 1 98.62 214 ARG B O 1
ATOM 4335 N N . ALA B 1 215 ? 12.625 16.375 12.828 1 98.81 215 ALA B N 1
ATOM 4336 C CA . ALA B 1 215 ? 12.867 15.477 13.945 1 98.81 215 ALA B CA 1
ATOM 4337 C C . ALA B 1 215 ? 11.758 14.445 14.078 1 98.81 215 ALA B C 1
ATOM 4339 O O . ALA B 1 215 ? 12.008 13.297 14.469 1 98.81 215 ALA B O 1
ATOM 4340 N N . PHE B 1 216 ? 10.578 14.859 13.836 1 98.88 216 PHE B N 1
ATOM 4341 C CA . PHE B 1 216 ? 9.43 13.969 13.883 1 98.88 216 PHE B CA 1
ATOM 4342 C C . PHE B 1 216 ? 9.562 12.852 12.859 1 98.88 216 PHE B C 1
ATOM 4344 O O . PHE B 1 216 ? 9.312 11.688 13.164 1 98.88 216 PHE B O 1
ATOM 4351 N N . LEU B 1 217 ? 10.023 13.172 11.664 1 98.75 217 LEU B N 1
ATOM 4352 C CA . LEU B 1 217 ? 10.133 12.211 10.57 1 98.75 217 LEU B CA 1
ATOM 4353 C C . LEU B 1 217 ? 11.414 11.398 10.688 1 98.75 217 LEU B C 1
ATOM 4355 O O . LEU B 1 217 ? 11.477 10.25 10.242 1 98.75 217 LEU B O 1
ATOM 4359 N N . LEU B 1 218 ? 12.445 12.023 11.266 1 98.62 218 LEU B N 1
ATOM 4360 C CA . LEU B 1 218 ? 13.758 11.414 11.43 1 98.62 218 LEU B CA 1
ATOM 4361 C C . LEU B 1 218 ? 14.25 11.555 12.867 1 98.62 218 LEU B C 1
ATOM 4363 O O . LEU B 1 218 ? 15.07 12.43 13.164 1 98.62 218 LEU B O 1
ATOM 4367 N N . PRO B 1 219 ? 13.883 10.656 13.703 1 98.31 219 PRO B N 1
ATOM 4368 C CA . PRO B 1 219 ? 14.273 10.75 15.109 1 98.31 219 PRO B CA 1
ATOM 4369 C C . PRO B 1 219 ? 15.781 10.688 15.312 1 98.31 219 PRO B C 1
ATOM 4371 O O . PRO B 1 219 ? 16.469 9.922 14.625 1 98.31 219 PRO B O 1
ATOM 4374 N N . ALA B 1 220 ? 16.25 11.422 16.297 1 97.5 220 ALA B N 1
ATOM 4375 C CA . ALA B 1 220 ? 17.672 11.5 16.562 1 97.5 220 ALA B CA 1
ATOM 4376 C C . ALA B 1 220 ? 18.25 10.133 16.922 1 97.5 220 ALA B C 1
ATOM 4378 O O . ALA B 1 220 ? 19.344 9.773 16.5 1 97.5 220 ALA B O 1
ATOM 4379 N N . ALA B 1 221 ? 17.531 9.398 17.688 1 95.25 221 ALA B N 1
ATOM 4380 C CA . ALA B 1 221 ? 18.016 8.102 18.156 1 95.25 221 ALA B CA 1
ATOM 4381 C C . ALA B 1 221 ? 18.344 7.184 16.984 1 95.25 221 ALA B C 1
ATOM 4383 O O . ALA B 1 221 ? 19.359 6.473 17.016 1 95.25 221 ALA B O 1
ATOM 4384 N N . VAL B 1 222 ? 17.547 7.223 15.953 1 95 222 VAL B N 1
ATOM 4385 C CA . VAL B 1 222 ? 17.75 6.387 14.773 1 95 222 VAL B CA 1
ATOM 4386 C C . VAL B 1 222 ? 19 6.84 14.016 1 95 222 VAL B C 1
ATOM 4388 O O . VAL B 1 222 ? 19.844 6.02 13.68 1 95 222 VAL B O 1
ATOM 4391 N N . LEU B 1 223 ? 19.141 8.117 13.805 1 96.62 223 LEU B N 1
ATOM 4392 C CA . LEU B 1 223 ? 20.219 8.648 12.984 1 96.62 223 LEU B CA 1
ATOM 4393 C C . LEU B 1 223 ? 21.562 8.5 13.703 1 96.62 223 LEU B C 1
ATOM 4395 O O . LEU B 1 223 ? 22.578 8.211 13.078 1 96.62 223 LEU B O 1
ATOM 4399 N N . LEU B 1 224 ? 21.562 8.719 15 1 95.31 224 LEU B N 1
ATOM 4400 C CA . LEU B 1 224 ? 22.781 8.625 15.789 1 95.31 224 LEU B CA 1
ATOM 4401 C C . LEU B 1 224 ? 23.312 7.188 15.797 1 95.31 224 LEU B C 1
ATOM 4403 O O . LEU B 1 224 ? 24.516 6.965 15.883 1 95.31 224 LEU B O 1
ATOM 4407 N N . GLN B 1 225 ? 22.438 6.312 15.648 1 93.12 225 GLN B N 1
ATOM 4408 C CA . GLN B 1 225 ? 22.828 4.91 15.664 1 93.12 225 GLN B CA 1
ATOM 4409 C C . GLN B 1 225 ? 23.109 4.402 14.25 1 93.12 225 GLN B C 1
ATOM 4411 O O . GLN B 1 225 ? 24.141 3.783 14 1 93.12 225 GLN B O 1
ATOM 4416 N N . GLU B 1 226 ? 22.25 4.691 13.336 1 91.94 226 GLU B N 1
ATOM 4417 C CA . GLU B 1 226 ? 22.266 4.043 12.031 1 91.94 226 GLU B CA 1
ATOM 4418 C C . GLU B 1 226 ? 23.219 4.746 11.07 1 91.94 226 GLU B C 1
ATOM 4420 O O . GLU B 1 226 ? 23.844 4.105 10.227 1 91.94 226 GLU B O 1
ATOM 4425 N N . TRP B 1 227 ? 23.344 6.055 11.211 1 93.5 227 TRP B N 1
ATOM 4426 C CA . TRP B 1 227 ? 24.109 6.785 10.203 1 93.5 227 TRP B CA 1
ATOM 4427 C C . TRP B 1 227 ? 25.594 6.441 10.289 1 93.5 227 TRP B C 1
ATOM 4429 O O . TRP B 1 227 ? 26.219 6.086 9.281 1 93.5 227 TRP B O 1
ATOM 4439 N N . PRO B 1 228 ? 26.219 6.434 11.508 1 88.94 228 PRO B N 1
ATOM 4440 C CA . PRO B 1 228 ? 27.641 6.086 11.57 1 88.94 228 PRO B CA 1
ATOM 4441 C C . PRO B 1 228 ? 27.922 4.668 11.078 1 88.94 228 PRO B C 1
ATOM 4443 O O . PRO B 1 228 ? 28.922 4.438 10.375 1 88.94 228 PRO B O 1
ATOM 4446 N N . ALA B 1 229 ? 27.062 3.803 11.352 1 85.62 229 ALA B N 1
ATOM 4447 C CA . ALA B 1 229 ? 27.234 2.416 10.922 1 85.62 229 ALA B CA 1
ATOM 4448 C C . ALA B 1 229 ? 27.141 2.293 9.406 1 85.62 229 ALA B C 1
ATOM 4450 O O . ALA B 1 229 ? 27.938 1.605 8.773 1 85.62 229 ALA B O 1
ATOM 4451 N N . ALA B 1 230 ? 26.203 2.988 8.859 1 82.75 230 ALA B N 1
ATOM 4452 C CA . ALA B 1 230 ? 25.938 2.898 7.426 1 82.75 230 ALA B CA 1
ATOM 4453 C C . ALA B 1 230 ? 27 3.652 6.629 1 82.75 230 ALA B C 1
ATOM 4455 O O . ALA B 1 230 ? 27.453 3.188 5.578 1 82.75 230 ALA B O 1
ATOM 4456 N N . ALA B 1 231 ? 27.453 4.773 7.188 1 77.56 231 ALA B N 1
ATOM 4457 C CA . ALA B 1 231 ? 28.406 5.621 6.477 1 77.56 231 ALA B CA 1
ATOM 4458 C C . ALA B 1 231 ? 29.812 5.043 6.555 1 77.56 231 ALA B C 1
ATOM 4460 O O . ALA B 1 231 ? 30.625 5.246 5.648 1 77.56 231 ALA B O 1
ATOM 4461 N N . HIS B 1 232 ? 30.094 4.324 7.598 1 76.5 232 HIS B N 1
ATOM 4462 C CA . HIS B 1 232 ? 31.406 3.707 7.758 1 76.5 232 HIS B CA 1
ATOM 4463 C C . HIS B 1 232 ? 31.547 2.467 6.879 1 76.5 232 HIS B C 1
ATOM 4465 O O . HIS B 1 232 ? 32.594 2.242 6.27 1 76.5 232 HIS B O 1
ATOM 4471 N N . SER B 1 233 ? 30.484 1.665 6.879 1 68.88 233 SER B N 1
ATOM 4472 C CA . SER B 1 233 ? 30.531 0.397 6.156 1 68.88 233 SER B CA 1
ATOM 4473 C C . SER B 1 233 ? 30.375 0.609 4.656 1 68.88 233 SER B C 1
ATOM 4475 O O . SER B 1 233 ? 30.812 -0.224 3.857 1 68.88 233 SER B O 1
ATOM 4477 N N . GLY B 1 234 ? 29.703 1.635 4.348 1 69.19 234 GLY B N 1
ATOM 4478 C CA . GLY B 1 234 ? 29.422 1.874 2.939 1 69.19 234 GLY B CA 1
ATOM 4479 C C . GLY B 1 234 ? 29.781 3.277 2.488 1 69.19 234 GLY B C 1
ATOM 4480 O O . GLY B 1 234 ? 30.688 3.895 3.035 1 69.19 234 GLY B O 1
ATOM 4481 N N . ASP B 1 235 ? 29.203 3.609 1.434 1 85.81 235 ASP B N 1
ATOM 4482 C CA . ASP B 1 235 ? 29.391 4.977 0.956 1 85.81 235 ASP B CA 1
ATOM 4483 C C . ASP B 1 235 ? 28.234 5.875 1.354 1 85.81 235 ASP B C 1
ATOM 4485 O O . ASP B 1 235 ? 27.141 5.383 1.665 1 85.81 235 ASP B O 1
ATOM 4489 N N . VAL B 1 236 ? 28.453 7.043 1.577 1 92.81 236 VAL B N 1
ATOM 4490 C CA . VAL B 1 236 ? 27.547 8.094 2.008 1 92.81 236 VAL B CA 1
ATOM 4491 C C . VAL B 1 236 ? 26.266 8.047 1.171 1 92.81 236 VAL B C 1
ATOM 4493 O O . VAL B 1 236 ? 25.172 8.164 1.704 1 92.81 236 VAL B O 1
ATOM 4496 N N . ARG B 1 237 ? 26.422 7.805 -0.069 1 94.5 237 ARG B N 1
ATOM 4497 C CA . ARG B 1 237 ? 25.266 7.77 -0.965 1 94.5 237 ARG B CA 1
ATOM 4498 C C . ARG B 1 237 ? 24.312 6.637 -0.594 1 94.5 237 ARG B C 1
ATOM 4500 O O . ARG B 1 237 ? 23.109 6.848 -0.472 1 94.5 237 ARG B O 1
ATOM 4507 N N . THR B 1 238 ? 24.875 5.434 -0.399 1 94 238 THR B N 1
ATOM 4508 C CA . THR B 1 238 ? 24.078 4.258 -0.076 1 94 238 THR B CA 1
ATOM 4509 C C . THR B 1 238 ? 23.375 4.434 1.27 1 94 238 THR B C 1
ATOM 4511 O O . THR B 1 238 ? 22.203 4.105 1.41 1 94 238 THR B O 1
ATOM 4514 N N . ALA B 1 239 ? 24.125 4.93 2.199 1 95.69 239 ALA B N 1
ATOM 4515 C CA . ALA B 1 239 ? 23.547 5.188 3.514 1 95.69 239 ALA B CA 1
ATOM 4516 C C . ALA B 1 239 ? 22.375 6.164 3.416 1 95.69 239 ALA B C 1
ATOM 4518 O O . ALA B 1 239 ? 21.328 5.941 4.016 1 95.69 239 ALA B O 1
ATOM 4519 N N . ALA B 1 240 ? 22.547 7.203 2.646 1 97.44 240 ALA B N 1
ATOM 4520 C CA . ALA B 1 240 ? 21.516 8.219 2.469 1 97.44 240 ALA B CA 1
ATOM 4521 C C . ALA B 1 240 ? 20.266 7.629 1.821 1 97.44 240 ALA B C 1
ATOM 4523 O O . ALA B 1 240 ? 19.141 7.863 2.285 1 97.44 240 ALA B O 1
ATOM 4524 N N . VAL B 1 241 ? 20.469 6.855 0.843 1 96.62 241 VAL B N 1
ATOM 4525 C CA . VAL B 1 241 ? 19.359 6.246 0.111 1 96.62 241 VAL B CA 1
ATOM 4526 C C . VAL B 1 241 ? 18.578 5.324 1.038 1 96.62 241 VAL B C 1
ATOM 4528 O O . VAL B 1 241 ? 17.344 5.367 1.071 1 96.62 241 VAL B O 1
ATOM 4531 N N . LYS B 1 242 ? 19.234 4.543 1.783 1 96.31 242 LYS B N 1
ATOM 4532 C CA . LYS B 1 242 ? 18.594 3.578 2.67 1 96.31 242 LYS B CA 1
ATOM 4533 C C . LYS B 1 242 ? 17.781 4.285 3.754 1 96.31 242 LYS B C 1
ATOM 4535 O O . LYS B 1 242 ? 16.625 3.941 3.994 1 96.31 242 LYS B O 1
ATOM 4540 N N . ILE B 1 243 ? 18.391 5.25 4.371 1 96.81 243 ILE B N 1
ATOM 4541 C CA . ILE B 1 243 ? 17.719 5.93 5.477 1 96.81 243 ILE B CA 1
ATOM 4542 C C . ILE B 1 243 ? 16.562 6.762 4.949 1 96.81 243 ILE B C 1
ATOM 4544 O O . ILE B 1 243 ? 15.445 6.695 5.484 1 96.81 243 ILE B O 1
ATOM 4548 N N . ALA B 1 244 ? 16.812 7.547 3.891 1 97.94 244 ALA B N 1
ATOM 4549 C CA . ALA B 1 244 ? 15.758 8.367 3.316 1 97.94 244 ALA B CA 1
ATOM 4550 C C . ALA B 1 244 ? 14.594 7.496 2.84 1 97.94 244 ALA B C 1
ATOM 4552 O O . ALA B 1 244 ? 13.43 7.852 3.031 1 97.94 244 ALA B O 1
ATOM 4553 N N . GLY B 1 245 ? 14.914 6.41 2.227 1 97.56 245 GLY B N 1
ATOM 4554 C CA . GLY B 1 245 ? 13.891 5.5 1.736 1 97.56 245 GLY B CA 1
ATOM 4555 C C . GLY B 1 245 ? 13.086 4.848 2.848 1 97.56 245 GLY B C 1
ATOM 4556 O O . GLY B 1 245 ? 11.875 4.68 2.729 1 97.56 245 GLY B O 1
ATOM 4557 N N . THR B 1 246 ? 13.734 4.461 3.9 1 97.06 246 THR B N 1
ATOM 4558 C CA . THR B 1 246 ? 13.094 3.785 5.02 1 97.06 246 THR B CA 1
ATOM 4559 C C . THR B 1 246 ? 12.172 4.738 5.77 1 97.06 246 THR B C 1
ATOM 4561 O O . THR B 1 246 ? 11.062 4.359 6.164 1 97.06 246 THR B O 1
ATOM 4564 N N . TYR B 1 247 ? 12.578 5.941 5.906 1 98.06 247 TYR B N 1
ATOM 4565 C CA . TYR B 1 247 ? 11.82 6.879 6.73 1 98.06 247 TYR B CA 1
ATOM 4566 C C . TYR B 1 247 ? 10.992 7.824 5.863 1 98.06 247 TYR B C 1
ATOM 4568 O O . TYR B 1 247 ? 10.328 8.727 6.379 1 98.06 247 TYR B O 1
ATOM 4576 N N . LEU B 1 248 ? 11.047 7.613 4.566 1 98 248 LEU B N 1
ATOM 4577 C CA . LEU B 1 248 ? 10.164 8.234 3.586 1 98 248 LEU B CA 1
ATOM 4578 C C . LEU B 1 248 ? 10.312 9.75 3.602 1 98 248 LEU B C 1
ATOM 4580 O O . LEU B 1 248 ? 9.32 10.477 3.688 1 98 248 LEU B O 1
ATOM 4584 N N . VAL B 1 249 ? 11.555 10.211 3.521 1 98.12 249 VAL B N 1
ATOM 4585 C CA . VAL B 1 249 ? 11.852 11.633 3.408 1 98.12 249 VAL B CA 1
ATOM 4586 C C . VAL B 1 249 ? 12.664 11.898 2.143 1 98.12 249 VAL B C 1
ATOM 4588 O O . VAL B 1 249 ? 13.219 10.961 1.551 1 98.12 249 VAL B O 1
ATOM 4591 N N . ASP B 1 250 ? 12.664 13.172 1.734 1 97.38 250 ASP B N 1
ATOM 4592 C CA . ASP B 1 250 ? 13.539 13.516 0.615 1 97.38 250 ASP B CA 1
ATOM 4593 C C . ASP B 1 250 ? 14.969 13.758 1.088 1 97.38 250 ASP B C 1
ATOM 4595 O O . ASP B 1 250 ? 15.219 13.883 2.289 1 97.38 250 ASP B O 1
ATOM 4599 N N . MET B 1 251 ? 15.859 13.852 0.12 1 98.25 251 MET B N 1
ATOM 4600 C CA . MET B 1 251 ? 17.281 13.961 0.426 1 98.25 251 MET B CA 1
ATOM 4601 C C . MET B 1 251 ? 17.609 15.305 1.073 1 98.25 251 MET B C 1
ATOM 4603 O O . MET B 1 251 ? 18.5 15.391 1.924 1 98.25 251 MET B O 1
ATOM 4607 N N . SER B 1 252 ? 16.891 16.312 0.702 1 98.19 252 SER B N 1
ATOM 4608 C CA . SER B 1 252 ? 17.109 17.625 1.31 1 98.19 252 SER B CA 1
ATOM 4609 C C . SER B 1 252 ? 16.766 17.594 2.799 1 98.19 252 SER B C 1
ATOM 4611 O O . SER B 1 252 ? 17.5 18.172 3.611 1 98.19 252 SER B O 1
ATOM 4613 N N . THR B 1 253 ? 15.688 16.969 3.102 1 98.38 253 THR B N 1
ATOM 4614 C CA . THR B 1 253 ? 15.281 16.844 4.496 1 98.38 253 THR B CA 1
ATOM 4615 C C . THR B 1 253 ? 16.297 16.031 5.289 1 98.38 253 THR B C 1
ATOM 4617 O O . THR B 1 253 ? 16.688 16.422 6.391 1 98.38 253 THR B O 1
ATOM 4620 N N . LEU B 1 254 ? 16.734 14.953 4.711 1 98.56 254 LEU B N 1
ATOM 4621 C CA . LEU B 1 254 ? 17.734 14.125 5.375 1 98.56 254 LEU B CA 1
ATOM 4622 C C . LEU B 1 254 ? 19.031 14.898 5.586 1 98.56 254 LEU B C 1
ATOM 4624 O O . LEU B 1 254 ? 19.578 14.891 6.684 1 98.56 254 LEU B O 1
ATOM 4628 N N . ALA B 1 255 ? 19.484 15.602 4.555 1 98.44 255 ALA B N 1
ATOM 4629 C CA . ALA B 1 255 ? 20.734 16.359 4.621 1 98.44 255 ALA B CA 1
ATOM 4630 C C . ALA B 1 255 ? 20.672 17.391 5.742 1 98.44 255 ALA B C 1
ATOM 4632 O O . ALA B 1 255 ? 21.609 17.5 6.543 1 98.44 255 ALA B O 1
ATOM 4633 N N . ARG B 1 256 ? 19.609 18.078 5.82 1 98.31 256 ARG B N 1
ATOM 4634 C CA . ARG B 1 256 ? 19.453 19.125 6.836 1 98.31 256 ARG B CA 1
ATOM 4635 C C . ARG B 1 256 ? 19.422 18.516 8.234 1 98.31 256 ARG B C 1
ATOM 4637 O O . ARG B 1 256 ? 20.016 19.047 9.164 1 98.31 256 ARG B O 1
ATOM 4644 N N . ARG B 1 257 ? 18.75 17.406 8.383 1 98.56 257 ARG B N 1
ATOM 4645 C CA . ARG B 1 257 ? 18.625 16.766 9.688 1 98.56 257 ARG B CA 1
ATOM 4646 C C . ARG B 1 257 ? 19.953 16.219 10.172 1 98.56 257 ARG B C 1
ATOM 4648 O O . ARG B 1 257 ? 20.297 16.375 11.352 1 98.56 257 ARG B O 1
ATOM 4655 N N . LEU B 1 258 ? 20.672 15.602 9.273 1 98.19 258 LEU B N 1
ATOM 4656 C CA . LEU B 1 258 ? 22 15.109 9.633 1 98.19 258 LEU B CA 1
ATOM 4657 C C . LEU B 1 258 ? 22.906 16.25 10.047 1 98.19 258 LEU B C 1
ATOM 4659 O O . LEU B 1 258 ? 23.703 16.109 10.977 1 98.19 258 LEU B O 1
ATOM 4663 N N . HIS B 1 259 ? 22.766 17.344 9.352 1 97.56 259 HIS B N 1
ATOM 4664 C CA . HIS B 1 259 ? 23.531 18.531 9.703 1 97.56 259 HIS B CA 1
ATOM 4665 C C . HIS B 1 259 ? 23.078 19.094 11.047 1 97.56 259 HIS B C 1
ATOM 4667 O O . HIS B 1 259 ? 23.922 19.469 11.875 1 97.56 259 HIS B O 1
ATOM 4673 N N . ASP B 1 260 ? 21.766 19.156 11.258 1 96.75 260 ASP B N 1
ATOM 4674 C CA . ASP B 1 260 ? 21.203 19.609 12.531 1 96.75 260 ASP B CA 1
ATOM 4675 C C . ASP B 1 260 ? 21.828 18.844 13.703 1 96.75 260 ASP B C 1
ATOM 4677 O O . ASP B 1 260 ? 22.062 19.422 14.766 1 96.75 260 ASP B O 1
ATOM 4681 N N . LEU B 1 261 ? 22.109 17.562 13.508 1 97.31 261 LEU B N 1
ATOM 4682 C CA . LEU B 1 261 ? 22.594 16.688 14.57 1 97.31 261 LEU B CA 1
ATOM 4683 C C . LEU B 1 261 ? 24.109 16.609 14.57 1 97.31 261 LEU B C 1
ATOM 4685 O O . LEU B 1 261 ? 24.703 15.836 15.32 1 97.31 261 LEU B O 1
ATOM 4689 N N . GLU B 1 262 ? 24.703 17.375 13.633 1 96.44 262 GLU B N 1
ATOM 4690 C CA . GLU B 1 262 ? 26.156 17.469 13.516 1 96.44 262 GLU B CA 1
ATOM 4691 C C . GLU B 1 262 ? 26.781 16.125 13.172 1 96.44 262 GLU B C 1
ATOM 4693 O O . GLU B 1 262 ? 27.875 15.805 13.633 1 96.44 262 GLU B O 1
ATOM 4698 N N . LEU B 1 263 ? 26.078 15.32 12.453 1 96.56 263 LEU B N 1
ATOM 4699 C CA . LEU B 1 263 ? 26.578 14.016 12.023 1 96.56 263 LEU B CA 1
ATOM 4700 C C . LEU B 1 263 ? 27.359 14.141 10.719 1 96.56 263 LEU B C 1
ATOM 4702 O O . LEU B 1 263 ? 28.141 13.258 10.367 1 96.56 263 LEU B O 1
ATOM 4706 N N . VAL B 1 264 ? 27.047 15.25 10.023 1 96.12 264 VAL B N 1
ATOM 4707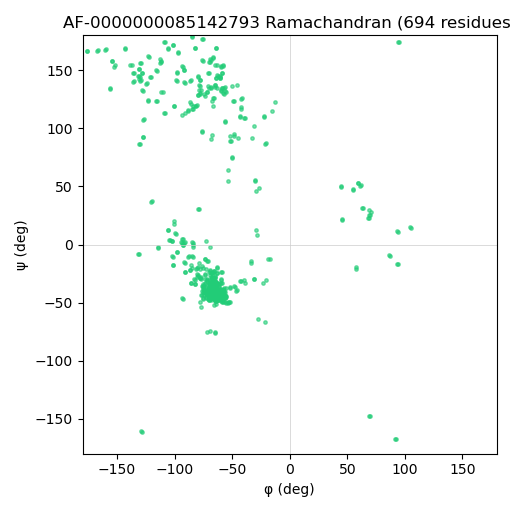 C CA . VAL B 1 264 ? 27.781 15.508 8.789 1 96.12 264 VAL B CA 1
ATOM 4708 C C . VAL B 1 264 ? 28.125 16.984 8.695 1 96.12 264 VAL B C 1
ATOM 4710 O O . VAL B 1 264 ? 27.453 17.828 9.281 1 96.12 264 VAL B O 1
ATOM 4713 N N . ASP B 1 265 ? 29.156 17.297 7.98 1 95.31 265 ASP B N 1
ATOM 4714 C CA . ASP B 1 265 ? 29.5 18.703 7.738 1 95.31 265 ASP B CA 1
ATOM 4715 C C . ASP B 1 265 ? 28.734 19.266 6.551 1 95.31 265 ASP B C 1
ATOM 4717 O O . ASP B 1 265 ? 27.938 18.562 5.93 1 95.31 265 ASP B O 1
ATOM 4721 N N . ALA B 1 266 ? 28.938 20.5 6.277 1 96.25 266 ALA B N 1
ATOM 4722 C CA . ALA B 1 266 ? 28.172 21.203 5.246 1 96.25 266 ALA B CA 1
ATOM 4723 C C . ALA B 1 266 ? 28.438 20.609 3.867 1 96.25 266 ALA B C 1
ATOM 4725 O O . ALA B 1 266 ? 27.516 20.484 3.055 1 96.25 266 ALA B O 1
ATOM 4726 N N . SER B 1 267 ? 29.656 20.266 3.652 1 95.88 267 SER B N 1
ATOM 4727 C CA . SER B 1 267 ? 30.031 19.703 2.355 1 95.88 267 SER B CA 1
ATOM 4728 C C . SER B 1 267 ? 29.344 18.359 2.121 1 95.88 267 SER B C 1
ATOM 4730 O O . SER B 1 267 ? 28.75 18.141 1.064 1 95.88 267 SER B O 1
ATOM 4732 N N . THR B 1 268 ? 29.422 17.5 3.121 1 95 268 THR B N 1
ATOM 4733 C CA . THR B 1 268 ? 28.766 16.203 3.021 1 95 268 THR B CA 1
ATOM 4734 C C . THR B 1 268 ? 27.25 16.359 2.9 1 95 268 THR B C 1
ATOM 4736 O O . THR B 1 268 ? 26.609 15.602 2.168 1 95 268 THR B O 1
ATOM 4739 N N . ALA B 1 269 ? 26.688 17.297 3.621 1 97.38 269 ALA B N 1
ATOM 4740 C CA . ALA B 1 269 ? 25.266 17.562 3.521 1 97.38 269 ALA B CA 1
ATOM 4741 C C . ALA B 1 269 ? 24.875 17.953 2.096 1 97.38 269 ALA B C 1
ATOM 4743 O O . ALA B 1 269 ? 23.828 17.5 1.59 1 97.38 269 ALA B O 1
ATOM 4744 N N . ASN B 1 270 ? 25.656 18.734 1.514 1 97.25 270 ASN B N 1
ATOM 4745 C CA . ASN B 1 270 ? 25.406 19.125 0.131 1 97.25 270 ASN B CA 1
ATOM 4746 C C . ASN B 1 270 ? 25.469 17.938 -0.812 1 97.25 270 ASN B C 1
ATOM 4748 O O . ASN B 1 270 ? 24.688 17.828 -1.752 1 97.25 270 ASN B O 1
ATOM 4752 N N . ASP B 1 271 ? 26.422 17.062 -0.587 1 95.69 271 ASP B N 1
ATOM 4753 C CA . ASP B 1 271 ? 26.531 15.844 -1.373 1 95.69 271 ASP B CA 1
ATOM 4754 C C . ASP B 1 271 ? 25.281 14.984 -1.233 1 95.69 271 ASP B C 1
ATOM 4756 O O . ASP B 1 271 ? 24.781 14.43 -2.217 1 95.69 271 ASP B O 1
ATOM 4760 N N . ILE B 1 272 ? 24.797 14.883 -0.04 1 97.44 272 ILE B N 1
ATOM 4761 C CA . ILE B 1 272 ? 23.594 14.102 0.238 1 97.44 272 ILE B CA 1
ATOM 4762 C C . ILE B 1 272 ? 22.391 14.719 -0.475 1 97.44 272 ILE B C 1
ATOM 4764 O O . ILE B 1 272 ? 21.578 14 -1.062 1 97.44 272 ILE B O 1
ATOM 4768 N N . ARG B 1 273 ? 22.281 15.992 -0.5 1 97.69 273 ARG B N 1
ATOM 4769 C CA . ARG B 1 273 ? 21.188 16.703 -1.149 1 97.69 273 ARG B CA 1
ATOM 4770 C C . ARG B 1 273 ? 21.125 16.375 -2.639 1 97.69 273 ARG B C 1
ATOM 4772 O O . ARG B 1 273 ? 20.047 16.328 -3.232 1 97.69 273 ARG B O 1
ATOM 4779 N N . ALA B 1 274 ? 22.203 16.109 -3.184 1 96.69 274 ALA B N 1
ATOM 4780 C CA . ALA B 1 274 ? 22.312 15.898 -4.625 1 96.69 274 ALA B CA 1
ATOM 4781 C C . ALA B 1 274 ? 22.047 14.445 -4.992 1 96.69 274 ALA B C 1
ATOM 4783 O O . ALA B 1 274 ? 21.922 14.109 -6.172 1 96.69 274 ALA B O 1
ATOM 4784 N N . VAL B 1 275 ? 21.969 13.594 -4.023 1 95.75 275 VAL B N 1
ATOM 4785 C CA . VAL B 1 275 ? 21.766 12.172 -4.27 1 95.75 275 VAL B CA 1
ATOM 4786 C C . VAL B 1 275 ? 20.391 11.953 -4.898 1 95.75 275 VAL B C 1
ATOM 4788 O O . VAL B 1 275 ? 19.406 12.555 -4.477 1 95.75 275 VAL B O 1
ATOM 4791 N N . GLN B 1 276 ? 20.328 11.094 -5.898 1 93.62 276 GLN B N 1
ATOM 4792 C CA . GLN B 1 276 ? 19.094 10.664 -6.527 1 93.62 276 GLN B CA 1
ATOM 4793 C C . GLN B 1 276 ? 18.859 9.172 -6.32 1 93.62 276 GLN B C 1
ATOM 4795 O O . GLN B 1 276 ? 19.719 8.352 -6.664 1 93.62 276 GLN B O 1
ATOM 4800 N N . THR B 1 277 ? 17.75 8.867 -5.77 1 94.44 277 THR B N 1
ATOM 4801 C CA . THR B 1 277 ? 17.391 7.465 -5.602 1 94.44 277 THR B CA 1
ATOM 4802 C C . THR B 1 277 ? 16.891 6.879 -6.918 1 94.44 277 THR B C 1
ATOM 4804 O O . THR B 1 277 ? 15.992 7.441 -7.555 1 94.44 277 THR B O 1
ATOM 4807 N N . THR B 1 278 ? 17.422 5.754 -7.324 1 94.06 278 THR B N 1
ATOM 4808 C CA . THR B 1 278 ? 17.031 5.09 -8.562 1 94.06 278 THR B CA 1
ATOM 4809 C C . THR B 1 278 ? 16.188 3.859 -8.273 1 94.06 278 THR B C 1
ATOM 4811 O O . THR B 1 278 ? 16.094 3.42 -7.129 1 94.06 278 THR B O 1
ATOM 4814 N N . GLN B 1 279 ? 15.586 3.326 -9.344 1 95.5 279 GLN B N 1
ATOM 4815 C CA . GLN B 1 279 ? 14.844 2.074 -9.211 1 95.5 279 GLN B CA 1
ATOM 4816 C C . GLN B 1 279 ? 15.758 0.943 -8.75 1 95.5 279 GLN B C 1
ATOM 4818 O O . GLN B 1 279 ? 15.336 0.06 -8.008 1 95.5 279 GLN B O 1
ATOM 4823 N N . THR B 1 280 ? 16.969 0.966 -9.148 1 96.5 280 THR B N 1
ATOM 4824 C CA . THR B 1 280 ? 17.953 -0.007 -8.688 1 96.5 280 THR B CA 1
ATOM 4825 C C . THR B 1 280 ? 18.094 0.05 -7.164 1 96.5 280 THR B C 1
ATOM 4827 O O . THR B 1 280 ? 18.109 -0.986 -6.5 1 96.5 280 THR B O 1
ATOM 4830 N N . ASP B 1 281 ? 18.172 1.277 -6.68 1 96.06 281 ASP B N 1
ATOM 4831 C CA . ASP B 1 281 ? 18.266 1.45 -5.234 1 96.06 281 ASP B CA 1
ATOM 4832 C C . ASP B 1 281 ? 17.047 0.837 -4.531 1 96.06 281 ASP B C 1
ATOM 4834 O O . ASP B 1 281 ? 17.203 0.112 -3.545 1 96.06 281 ASP B O 1
ATOM 4838 N N . ILE B 1 282 ? 15.891 1.15 -5.078 1 97.06 282 ILE B N 1
ATOM 4839 C CA . ILE B 1 282 ? 14.625 0.74 -4.48 1 97.06 282 ILE B CA 1
ATOM 4840 C C . ILE B 1 282 ? 14.562 -0.784 -4.395 1 97.06 282 ILE B C 1
ATOM 4842 O O . ILE B 1 282 ? 14.211 -1.34 -3.352 1 97.06 282 ILE B O 1
ATOM 4846 N N . ILE B 1 283 ? 14.938 -1.421 -5.398 1 96.62 283 ILE B N 1
ATOM 4847 C CA . ILE B 1 283 ? 14.867 -2.877 -5.465 1 96.62 283 ILE B CA 1
ATOM 4848 C C . ILE B 1 283 ? 15.977 -3.488 -4.613 1 96.62 283 ILE B C 1
ATOM 4850 O O . ILE B 1 283 ? 15.719 -4.355 -3.775 1 96.62 283 ILE B O 1
ATOM 4854 N N . THR B 1 284 ? 17.172 -3.02 -4.734 1 95.5 284 THR B N 1
ATOM 4855 C CA . THR B 1 284 ? 18.344 -3.617 -4.105 1 95.5 284 THR B CA 1
ATOM 4856 C C . THR B 1 284 ? 18.297 -3.453 -2.588 1 95.5 284 THR B C 1
ATOM 4858 O O . THR B 1 284 ? 18.734 -4.332 -1.847 1 95.5 284 THR B O 1
ATOM 4861 N N . HIS B 1 285 ? 17.703 -2.344 -2.162 1 95.31 285 HIS B N 1
ATOM 4862 C CA . HIS B 1 285 ? 17.703 -2.072 -0.728 1 95.31 285 HIS B CA 1
ATOM 4863 C C . HIS B 1 285 ? 16.328 -2.32 -0.116 1 95.31 285 HIS B C 1
ATOM 4865 O O . HIS B 1 285 ? 16.062 -1.886 1.005 1 95.31 285 HIS B O 1
ATOM 4871 N N . ASP B 1 286 ? 15.461 -2.959 -0.848 1 96 286 ASP B N 1
ATOM 4872 C CA . ASP B 1 286 ? 14.133 -3.361 -0.392 1 96 286 ASP B CA 1
ATOM 4873 C C . ASP B 1 286 ? 13.352 -2.166 0.15 1 96 286 ASP B C 1
ATOM 4875 O O . ASP B 1 286 ? 12.797 -2.227 1.252 1 96 286 ASP B O 1
ATOM 4879 N N . LEU B 1 287 ? 13.391 -1.13 -0.623 1 96.81 287 LEU B N 1
ATOM 4880 C CA . LEU B 1 287 ? 12.641 0.071 -0.262 1 96.81 287 LEU B CA 1
ATOM 4881 C C . LEU B 1 287 ? 11.25 0.051 -0.883 1 96.81 287 LEU B C 1
ATOM 4883 O O . LEU B 1 287 ? 11.047 -0.552 -1.938 1 96.81 287 LEU B O 1
ATOM 4887 N N . TYR B 1 288 ? 10.328 0.672 -0.198 1 94.31 288 TYR B N 1
ATOM 4888 C CA . TYR B 1 288 ? 8.945 0.749 -0.655 1 94.31 288 TYR B CA 1
ATOM 4889 C C . TYR B 1 288 ? 8.453 2.191 -0.675 1 94.31 288 TYR B C 1
ATOM 4891 O O . TYR B 1 288 ? 7.957 2.699 0.333 1 94.31 288 TYR B O 1
ATOM 4899 N N . PRO B 1 289 ? 8.578 2.836 -1.753 1 94 289 PRO B N 1
ATOM 4900 C CA . PRO B 1 289 ? 8.156 4.234 -1.855 1 94 289 PRO B CA 1
ATOM 4901 C C . PRO B 1 289 ? 6.68 4.434 -1.516 1 94 289 PRO B C 1
ATOM 4903 O O . PRO B 1 289 ? 5.879 3.506 -1.66 1 94 289 PRO B O 1
ATOM 4906 N N . SER B 1 290 ? 6.387 5.602 -1.07 1 94.25 290 SER B N 1
ATOM 4907 C CA . SER B 1 290 ? 5.031 5.98 -0.685 1 94.25 290 SER B CA 1
ATOM 4908 C C . SER B 1 290 ? 4.484 7.078 -1.588 1 94.25 290 SER B C 1
ATOM 4910 O O . SER B 1 290 ? 5.246 7.871 -2.145 1 94.25 290 SER B O 1
ATOM 4912 N N . ASP B 1 291 ? 3.197 7.055 -1.756 1 94.88 291 ASP B N 1
ATOM 4913 C CA . ASP B 1 291 ? 2.523 8.156 -2.439 1 94.88 291 ASP B CA 1
ATOM 4914 C C . ASP B 1 291 ? 1.496 8.82 -1.529 1 94.88 291 ASP B C 1
ATOM 4916 O O . ASP B 1 291 ? 0.415 9.203 -1.98 1 94.88 291 ASP B O 1
ATOM 4920 N N . GLU B 1 292 ? 1.863 8.891 -0.36 1 96.38 292 GLU B N 1
ATOM 4921 C CA . GLU B 1 292 ? 0.964 9.422 0.659 1 96.38 292 GLU B CA 1
ATOM 4922 C C . GLU B 1 292 ? 0.514 10.836 0.312 1 96.38 292 GLU B C 1
ATOM 4924 O O . GLU B 1 292 ? 1.326 11.672 -0.093 1 96.38 292 GLU B O 1
ATOM 4929 N N . MET B 1 293 ? -0.846 11.062 0.375 1 97.06 293 MET B N 1
ATOM 4930 C CA . MET B 1 293 ? -1.499 12.359 0.179 1 97.06 293 MET B CA 1
ATOM 4931 C C . MET B 1 293 ? -1.389 12.805 -1.274 1 97.06 293 MET B C 1
ATOM 4933 O O . MET B 1 293 ? -1.348 14.008 -1.556 1 97.06 293 MET B O 1
ATOM 4937 N N . ALA B 1 294 ? -1.241 11.867 -2.145 1 96.56 294 ALA B N 1
ATOM 4938 C CA . ALA B 1 294 ? -1.286 12.188 -3.568 1 96.56 294 ALA B CA 1
ATOM 4939 C C . ALA B 1 294 ? -2.707 12.523 -4.012 1 96.56 294 ALA B C 1
ATOM 4941 O O . ALA B 1 294 ? -3.656 11.82 -3.664 1 96.56 294 ALA B O 1
ATOM 4942 N N . GLY B 1 295 ? -2.85 13.609 -4.715 1 96 295 GLY B N 1
ATOM 4943 C CA . GLY B 1 295 ? -4.16 14.016 -5.195 1 96 295 GLY B CA 1
ATOM 4944 C C . GLY B 1 295 ? -5.086 14.477 -4.086 1 96 295 GLY B C 1
ATOM 4945 O O . GLY B 1 295 ? -4.648 15.141 -3.139 1 96 295 GLY B O 1
ATOM 4946 N N . THR B 1 296 ? -6.355 14.219 -4.309 1 96.56 296 THR B N 1
ATOM 4947 C CA . THR B 1 296 ? -7.359 14.578 -3.314 1 96.56 296 THR B CA 1
ATOM 4948 C C . THR B 1 296 ? -7.555 13.445 -2.307 1 96.56 296 THR B C 1
ATOM 4950 O O . THR B 1 296 ? -7.965 12.344 -2.674 1 96.56 296 THR B O 1
ATOM 4953 N N . THR B 1 297 ? -7.227 13.734 -1.151 1 97.5 297 THR B N 1
ATOM 4954 C CA . THR B 1 297 ? -7.418 12.727 -0.115 1 97.5 297 THR B CA 1
ATOM 4955 C C . THR B 1 297 ? -8.125 13.328 1.097 1 97.5 297 THR B C 1
ATOM 4957 O O . THR B 1 297 ? -8.031 14.531 1.347 1 97.5 297 THR B O 1
ATOM 4960 N N . GLN B 1 298 ? -8.844 12.484 1.779 1 97.81 298 GLN B N 1
ATOM 4961 C CA . GLN B 1 298 ? -9.539 12.797 3.025 1 97.81 298 GLN B CA 1
ATOM 4962 C C . GLN B 1 298 ? -9.258 11.742 4.094 1 97.81 298 GLN B C 1
ATOM 4964 O O . GLN B 1 298 ? -9.078 10.562 3.777 1 97.81 298 GLN B O 1
ATOM 4969 N N . PRO B 1 299 ? -9.18 12.188 5.367 1 97.38 299 PRO B N 1
ATOM 4970 C CA . PRO B 1 299 ? -9.016 11.172 6.406 1 97.38 299 PRO B CA 1
ATOM 4971 C C . PRO B 1 299 ? -10.219 10.234 6.504 1 97.38 299 PRO B C 1
ATOM 4973 O O . PRO B 1 299 ? -11.359 10.672 6.34 1 97.38 299 PRO B O 1
ATOM 4976 N N . ARG B 1 300 ? -9.992 9.031 6.758 1 97 300 ARG B N 1
ATOM 4977 C CA . ARG B 1 300 ? -11.047 8.031 6.828 1 97 300 ARG B CA 1
ATOM 4978 C C . ARG B 1 300 ? -12.07 8.383 7.902 1 97 300 ARG B C 1
ATOM 4980 O O . ARG B 1 300 ? -13.273 8.164 7.723 1 97 300 ARG B O 1
ATOM 4987 N N . VAL B 1 301 ? -11.609 8.898 9.016 1 97.5 301 VAL B N 1
ATOM 4988 C CA . VAL B 1 301 ? -12.508 9.258 10.109 1 97.5 301 VAL B CA 1
ATOM 4989 C C . VAL B 1 301 ? -13.531 10.289 9.617 1 97.5 301 VAL B C 1
ATOM 4991 O O . VAL B 1 301 ? -14.695 10.258 10.023 1 97.5 301 VAL B O 1
ATOM 4994 N N . TYR B 1 302 ? -13.109 11.227 8.797 1 98 302 TYR B N 1
ATOM 4995 C CA . TYR B 1 302 ? -14 12.219 8.211 1 98 302 TYR B CA 1
ATOM 4996 C C . TYR B 1 302 ? -15.016 11.562 7.281 1 98 302 TYR B C 1
ATOM 4998 O O . TYR B 1 302 ? -16.219 11.828 7.375 1 98 302 TYR B O 1
ATOM 5006 N N . GLN B 1 303 ? -14.562 10.688 6.426 1 98.19 303 GLN B N 1
ATOM 5007 C CA . GLN B 1 303 ? -15.438 10.008 5.477 1 98.19 303 GLN B CA 1
ATOM 5008 C C . GLN B 1 303 ? -16.484 9.156 6.195 1 98.19 303 GLN B C 1
ATOM 5010 O O . GLN B 1 303 ? -17.656 9.172 5.836 1 98.19 303 GLN B O 1
ATOM 5015 N N . LYS B 1 304 ? -16.031 8.453 7.191 1 98 304 LYS B N 1
ATOM 5016 C CA . LYS B 1 304 ? -16.938 7.641 7.988 1 98 304 LYS B CA 1
ATOM 5017 C C . LYS B 1 304 ? -18.031 8.5 8.633 1 98 304 LYS B C 1
ATOM 5019 O O . LYS B 1 304 ? -19.188 8.109 8.68 1 98 304 LYS B O 1
ATOM 5024 N N . HIS B 1 305 ? -17.594 9.609 9.148 1 98.19 305 HIS B N 1
ATOM 5025 C CA . HIS B 1 305 ? -18.516 10.523 9.797 1 98.19 305 HIS B CA 1
ATOM 5026 C C . HIS B 1 305 ? -19.578 11.016 8.812 1 98.19 305 HIS B C 1
ATOM 5028 O O . HIS B 1 305 ? -20.781 11 9.125 1 98.19 305 HIS B O 1
ATOM 5034 N N . VAL B 1 306 ? -19.172 11.391 7.641 1 98.31 306 VAL B N 1
ATOM 5035 C CA . VAL B 1 306 ? -20.062 11.883 6.609 1 98.31 306 VAL B CA 1
ATOM 5036 C C . VAL B 1 306 ? -21.047 10.781 6.195 1 98.31 306 VAL B C 1
ATOM 5038 O O . VAL B 1 306 ? -22.25 11.016 6.105 1 98.31 306 VAL B O 1
ATOM 5041 N N . ILE B 1 307 ? -20.547 9.602 6.008 1 97.62 307 ILE B N 1
ATOM 5042 C CA . ILE B 1 307 ? -21.359 8.469 5.578 1 97.62 307 ILE B CA 1
ATOM 5043 C C . ILE B 1 307 ? -22.375 8.125 6.664 1 97.62 307 ILE B C 1
ATOM 5045 O O . ILE B 1 307 ? -23.547 7.848 6.367 1 97.62 307 ILE B O 1
ATOM 5049 N N . ALA B 1 308 ? -21.938 8.141 7.883 1 97.19 308 ALA B N 1
ATOM 5050 C CA . ALA B 1 308 ? -22.844 7.852 9 1 97.19 308 ALA B CA 1
ATOM 5051 C C . ALA B 1 308 ? -24 8.844 9.039 1 97.19 308 ALA B C 1
ATOM 5053 O O . ALA B 1 308 ? -25.141 8.469 9.281 1 97.19 308 ALA B O 1
ATOM 5054 N N . LEU B 1 309 ? -23.703 10.078 8.82 1 97.44 309 LEU B N 1
ATOM 5055 C CA . LEU B 1 309 ? -24.734 11.109 8.82 1 97.44 309 LEU B CA 1
ATOM 5056 C C . LEU B 1 309 ? -25.688 10.93 7.633 1 97.44 309 LEU B C 1
ATOM 5058 O O . LEU B 1 309 ? -26.891 11.164 7.754 1 97.44 309 LEU B O 1
ATOM 5062 N N . PHE B 1 310 ? -25.188 10.5 6.492 1 97.12 310 PHE B N 1
ATOM 5063 C CA . PHE B 1 310 ? -26 10.195 5.328 1 97.12 310 PHE B CA 1
ATOM 5064 C C . PHE B 1 310 ? -26.953 9.039 5.621 1 97.12 310 PHE B C 1
ATOM 5066 O O . PHE B 1 310 ? -28.156 9.125 5.359 1 97.12 310 PHE B O 1
ATOM 5073 N N . GLU B 1 311 ? -26.422 8.023 6.199 1 94.25 311 GLU B N 1
ATOM 5074 C CA . GLU B 1 311 ? -27.219 6.848 6.52 1 94.25 311 GLU B CA 1
ATOM 5075 C C . GLU B 1 311 ? -28.281 7.172 7.559 1 94.25 311 GLU B C 1
ATOM 5077 O O . GLU B 1 311 ? -29.359 6.57 7.555 1 94.25 311 GLU B O 1
ATOM 5082 N N . ALA B 1 312 ? -28.016 8.133 8.406 1 94.94 312 ALA B N 1
ATOM 5083 C CA . ALA B 1 312 ? -28.969 8.586 9.422 1 94.94 312 ALA B CA 1
ATOM 5084 C C . ALA B 1 312 ? -29.938 9.594 8.836 1 94.94 312 ALA B C 1
ATOM 5086 O O . ALA B 1 312 ? -30.75 10.188 9.562 1 94.94 312 ALA B O 1
ATOM 5087 N N . GLU B 1 313 ? -29.75 9.875 7.59 1 94.31 313 GLU B N 1
ATOM 5088 C CA . GLU B 1 313 ? -30.625 10.75 6.828 1 94.31 313 GLU B CA 1
ATOM 5089 C C . GLU B 1 313 ? -30.516 12.195 7.305 1 94.31 313 GLU B C 1
ATOM 5091 O O . GLU B 1 313 ? -31.5 12.945 7.277 1 94.31 313 GLU B O 1
ATOM 5096 N N . LYS B 1 314 ? -29.359 12.523 7.797 1 96 314 LYS B N 1
ATOM 5097 C CA . LYS B 1 314 ? -29.109 13.898 8.219 1 96 314 LYS B CA 1
ATOM 5098 C C . LYS B 1 314 ? -28.5 14.719 7.082 1 96 314 LYS B C 1
ATOM 5100 O O . LYS B 1 314 ? -28.422 15.945 7.164 1 96 314 LYS B O 1
ATOM 5105 N N . LEU B 1 315 ? -28.031 14.047 6.066 1 96 315 LEU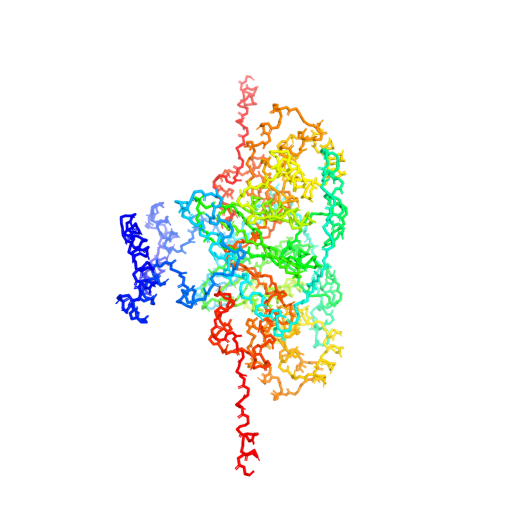 B N 1
ATOM 5106 C CA . LEU B 1 315 ? -27.484 14.68 4.875 1 96 315 LEU B CA 1
ATOM 5107 C C . LEU B 1 315 ? -28.203 14.188 3.619 1 96 315 LEU B C 1
ATOM 5109 O O . LEU B 1 315 ? -28.516 13 3.506 1 96 315 LEU B O 1
ATOM 5113 N N . SER B 1 316 ? -28.469 15.125 2.717 1 94.75 316 SER B N 1
ATOM 5114 C CA . SER B 1 316 ? -28.938 14.695 1.405 1 94.75 316 SER B CA 1
ATOM 5115 C C . SER B 1 316 ? -27.844 13.984 0.621 1 94.75 316 SER B C 1
ATOM 5117 O O . SER B 1 316 ? -26.656 14.109 0.945 1 94.75 316 SER B O 1
ATOM 5119 N N . ARG B 1 317 ? -28.266 13.203 -0.335 1 94.5 317 ARG B N 1
ATOM 5120 C CA . ARG B 1 317 ? -27.328 12.492 -1.196 1 94.5 317 ARG B CA 1
ATOM 5121 C C . ARG B 1 317 ? -26.391 13.469 -1.902 1 94.5 317 ARG B C 1
ATOM 5123 O O . ARG B 1 317 ? -25.172 13.25 -1.941 1 94.5 317 ARG B O 1
ATOM 5130 N N . GLU B 1 318 ? -26.906 14.547 -2.416 1 94.69 318 GLU B N 1
ATOM 5131 C CA . GLU B 1 318 ? -26.125 15.555 -3.127 1 94.69 318 GLU B CA 1
ATOM 5132 C C . GLU B 1 318 ? -25.094 16.203 -2.207 1 94.69 318 GLU B C 1
ATOM 5134 O O . GLU B 1 318 ? -23.922 16.344 -2.576 1 94.69 318 GLU B O 1
ATOM 5139 N N . ARG B 1 319 ? -25.547 16.578 -1.063 1 96.06 319 ARG B N 1
ATOM 5140 C CA . ARG B 1 319 ? -24.641 17.203 -0.105 1 96.06 319 ARG B CA 1
ATOM 5141 C C . ARG B 1 319 ? -23.531 16.25 0.319 1 96.06 319 ARG B C 1
ATOM 5143 O O . ARG B 1 319 ? -22.391 16.656 0.489 1 96.06 319 ARG B O 1
ATOM 5150 N N . THR B 1 320 ? -23.906 14.984 0.513 1 97.31 320 THR B N 1
ATOM 5151 C CA . THR B 1 320 ? -22.938 13.961 0.896 1 97.31 320 THR B CA 1
ATOM 5152 C C . THR B 1 320 ? -21.844 13.844 -0.151 1 97.31 320 THR B C 1
ATOM 5154 O O . THR B 1 320 ? -20.656 13.828 0.186 1 97.31 320 THR B O 1
ATOM 5157 N N . LEU B 1 321 ? -22.188 13.812 -1.373 1 96.56 321 LEU B N 1
ATOM 5158 C CA . LEU B 1 321 ? -21.219 13.703 -2.465 1 96.56 321 LEU B CA 1
ATOM 5159 C C . LEU B 1 321 ? -20.328 14.938 -2.525 1 96.56 321 LEU B C 1
ATOM 5161 O O . LEU B 1 321 ? -19.125 14.82 -2.797 1 96.56 321 LEU B O 1
ATOM 5165 N N . ASP B 1 322 ? -20.891 16.062 -2.23 1 95.62 322 ASP B N 1
ATOM 5166 C CA . ASP B 1 322 ? -20.125 17.297 -2.191 1 95.62 322 ASP B CA 1
ATOM 5167 C C . ASP B 1 322 ? -19.062 17.25 -1.097 1 95.62 322 ASP B C 1
ATOM 5169 O O . ASP B 1 322 ? -17.906 17.625 -1.325 1 95.62 322 ASP B O 1
ATOM 5173 N N . LEU B 1 323 ? -19.469 16.766 0.058 1 97.5 323 LEU B N 1
ATOM 5174 C CA . LEU B 1 323 ? -18.578 16.688 1.214 1 97.5 323 LEU B CA 1
ATOM 5175 C C . LEU B 1 323 ? -17.453 15.68 0.98 1 97.5 323 LEU B C 1
ATOM 5177 O O . LEU B 1 323 ? -16.344 15.852 1.49 1 97.5 323 LEU B O 1
ATOM 5181 N N . LEU B 1 324 ? -17.734 14.656 0.159 1 97.31 324 LEU B N 1
ATOM 5182 C CA . LEU B 1 324 ? -16.766 13.594 -0.069 1 97.31 324 LEU B CA 1
ATOM 5183 C C . LEU B 1 324 ? -15.883 13.914 -1.271 1 97.31 324 LEU B C 1
ATOM 5185 O O . LEU B 1 324 ? -14.984 13.141 -1.611 1 97.31 324 LEU B O 1
ATOM 5189 N N . ASP B 1 325 ? -16.094 15.047 -1.857 1 91.31 325 ASP B N 1
ATOM 5190 C CA . ASP B 1 325 ? -15.211 15.797 -2.74 1 91.31 325 ASP B CA 1
ATOM 5191 C C . ASP B 1 325 ? -14.555 14.883 -3.773 1 91.31 325 ASP B C 1
ATOM 5193 O O . ASP B 1 325 ? -13.328 14.867 -3.908 1 91.31 325 ASP B O 1
ATOM 5197 N N . GLY B 1 326 ? -15.328 14.062 -4.457 1 90.5 326 GLY B N 1
ATOM 5198 C CA . GLY B 1 326 ? -14.828 13.281 -5.578 1 90.5 326 GLY B CA 1
ATOM 5199 C C . GLY B 1 326 ? -14.211 11.961 -5.16 1 90.5 326 GLY B C 1
ATOM 5200 O O . GLY B 1 326 ? -13.789 11.172 -6.008 1 90.5 326 GLY B O 1
ATOM 5201 N N . THR B 1 327 ? -14.047 11.781 -3.883 1 94.12 327 THR B N 1
ATOM 5202 C CA . THR B 1 327 ? -13.555 10.484 -3.428 1 94.12 327 THR B CA 1
ATOM 5203 C C . THR B 1 327 ? -14.641 9.422 -3.539 1 94.12 327 THR B C 1
ATOM 5205 O O . THR B 1 327 ? -14.359 8.227 -3.41 1 94.12 327 THR B O 1
ATOM 5208 N N . PHE B 1 328 ? -15.867 9.836 -3.764 1 94.81 328 PHE B N 1
ATOM 5209 C CA . PHE B 1 328 ? -17.031 8.984 -3.98 1 94.81 328 PHE B CA 1
ATOM 5210 C C . PHE B 1 328 ? -17.766 9.391 -5.25 1 94.81 328 PHE B C 1
ATOM 5212 O O . PHE B 1 328 ? -17.844 10.57 -5.582 1 94.81 328 PHE B O 1
ATOM 5219 N N . ASP B 1 329 ? -18.344 8.391 -5.867 1 93.31 329 ASP B N 1
ATOM 5220 C CA . ASP B 1 329 ? -19.375 8.648 -6.875 1 93.31 329 ASP B CA 1
ATOM 5221 C C . ASP B 1 329 ? -20.75 8.25 -6.367 1 93.31 329 ASP B C 1
ATOM 5223 O O . ASP B 1 329 ? -20.891 7.727 -5.258 1 93.31 329 ASP B O 1
ATOM 5227 N N . ASP B 1 330 ? -21.719 8.555 -7.141 1 93.06 330 ASP B N 1
ATOM 5228 C CA . ASP B 1 330 ? -23.109 8.328 -6.723 1 93.06 330 ASP B CA 1
ATOM 5229 C C . ASP B 1 330 ? -23.359 6.852 -6.41 1 93.06 330 ASP B C 1
ATOM 5231 O O . ASP B 1 330 ? -24 6.523 -5.414 1 93.06 330 ASP B O 1
ATOM 5235 N N . ASP B 1 331 ? -22.781 6.012 -7.188 1 91.31 331 ASP B N 1
ATOM 5236 C CA . ASP B 1 331 ? -23 4.574 -7.047 1 91.31 331 ASP B CA 1
ATOM 5237 C C . ASP B 1 331 ? -22.312 4.027 -5.801 1 91.31 331 ASP B C 1
ATOM 5239 O O . ASP B 1 331 ? -22.609 2.914 -5.359 1 91.31 331 ASP B O 1
ATOM 5243 N N . ASP B 1 332 ? -21.453 4.801 -5.266 1 94.06 332 ASP B N 1
ATOM 5244 C CA . ASP B 1 332 ? -20.703 4.387 -4.078 1 94.06 332 ASP B CA 1
ATOM 5245 C C . ASP B 1 332 ? -21.562 4.523 -2.82 1 94.06 332 ASP B C 1
ATOM 5247 O O . ASP B 1 332 ? -21.234 3.945 -1.78 1 94.06 332 ASP B O 1
ATOM 5251 N N . LEU B 1 333 ? -22.578 5.32 -2.889 1 94.44 333 LEU B N 1
ATOM 5252 C CA . LEU B 1 333 ? -23.453 5.527 -1.737 1 94.44 333 LEU B CA 1
ATOM 5253 C C . LEU B 1 333 ? -24.609 4.543 -1.753 1 94.44 333 LEU B C 1
ATOM 5255 O O . LEU B 1 333 ? -25.156 4.242 -2.816 1 94.44 333 LEU B O 1
ATOM 5259 N N . PRO B 1 334 ? -24.938 4.027 -0.627 1 89.19 334 PRO B N 1
ATOM 5260 C CA . PRO B 1 334 ? -26.062 3.096 -0.583 1 89.19 334 PRO B CA 1
ATOM 5261 C C . PRO B 1 334 ? -27.406 3.777 -0.839 1 89.19 334 PRO B C 1
ATOM 5263 O O . PRO B 1 334 ? -27.547 4.984 -0.619 1 89.19 334 PRO B O 1
ATOM 5266 N N . ASP B 1 335 ? -28.312 2.932 -1.269 1 86.75 335 ASP B N 1
ATOM 5267 C CA . ASP B 1 335 ? -29.688 3.414 -1.331 1 86.75 335 ASP B CA 1
ATOM 5268 C C . ASP B 1 335 ? -30.344 3.385 0.048 1 86.75 335 ASP B C 1
ATOM 5270 O O . ASP B 1 335 ? -30.156 2.438 0.812 1 86.75 335 ASP B O 1
ATOM 5274 N N . LEU B 1 336 ? -30.875 4.473 0.379 1 83.06 336 LEU B N 1
ATOM 5275 C CA . LEU B 1 336 ? -31.578 4.523 1.656 1 83.06 336 LEU B CA 1
ATOM 5276 C C . LEU B 1 336 ? -33.031 4.062 1.5 1 83.06 336 LEU B C 1
ATOM 5278 O O . LEU B 1 336 ? -33.625 4.234 0.437 1 83.06 336 LEU B O 1
ATOM 5282 N N . PRO B 1 337 ? -33.438 3.318 2.551 1 71.94 337 PRO B N 1
ATOM 5283 C CA . PRO B 1 337 ? -34.844 2.887 2.473 1 71.94 337 PRO B CA 1
ATOM 5284 C C . PRO B 1 337 ? -35.812 4.055 2.32 1 71.94 337 PRO B C 1
ATOM 5286 O O . PRO B 1 337 ? -35.531 5.156 2.809 1 71.94 337 PRO B O 1
ATOM 5289 N N . PRO B 1 338 ? -36.812 3.938 1.405 1 64 338 PRO B N 1
ATOM 5290 C CA . PRO B 1 338 ? -37.812 5.012 1.267 1 64 338 PRO B CA 1
ATOM 5291 C C . PRO B 1 338 ? -38.375 5.449 2.607 1 64 338 PRO B C 1
ATOM 5293 O O . PRO B 1 338 ? -38.531 4.629 3.52 1 64 338 PRO B O 1
ATOM 5296 N N . ARG B 1 339 ? -38.281 6.781 2.965 1 55.03 339 ARG B N 1
ATOM 5297 C CA . ARG B 1 339 ? -38.906 7.328 4.168 1 55.03 339 ARG B CA 1
ATOM 5298 C C . ARG B 1 339 ? -40.312 6.805 4.348 1 55.03 339 ARG B C 1
ATOM 5300 O O . ARG B 1 339 ? -41.094 6.773 3.393 1 55.03 339 ARG B O 1
ATOM 5307 N N . GLN B 1 340 ? -40.5 6.035 5.281 1 47.62 340 GLN B N 1
ATOM 5308 C CA . GLN B 1 340 ? -41.906 5.746 5.57 1 47.62 340 GLN B CA 1
ATOM 5309 C C . GLN B 1 340 ? -42.719 7.031 5.715 1 47.62 340 GLN B C 1
ATOM 5311 O O . GLN B 1 340 ? -42.375 7.898 6.52 1 47.62 340 GLN B O 1
ATOM 5316 N N . GLU B 1 341 ? -43.281 7.586 4.715 1 42.81 341 GLU B N 1
ATOM 5317 C CA . GLU B 1 341 ? -44.25 8.656 4.742 1 42.81 341 GLU B CA 1
ATOM 5318 C C . GLU B 1 341 ? -45.156 8.547 5.965 1 42.81 341 GLU B C 1
ATOM 5320 O O . GLU B 1 341 ? -46 9.414 6.203 1 42.81 341 GLU B O 1
ATOM 5325 N N . GLN B 1 342 ? -45.219 7.438 6.664 1 42.22 342 GLN B N 1
ATOM 5326 C CA . GLN B 1 342 ? -46.281 7.309 7.621 1 42.22 342 GLN B CA 1
ATOM 5327 C C . GLN B 1 342 ? -46.125 8.273 8.789 1 42.22 342 GLN B C 1
ATOM 5329 O O . GLN B 1 342 ? -47.062 8.555 9.516 1 42.22 342 GLN B O 1
ATOM 5334 N N . GLU B 1 343 ? -44.938 8.727 9.086 1 40.03 343 GLU B N 1
ATOM 5335 C CA . GLU B 1 343 ? -44.969 9.453 10.352 1 40.03 343 GLU B CA 1
ATOM 5336 C C . GLU B 1 343 ? -45.531 10.852 10.172 1 40.03 343 GLU B C 1
ATOM 5338 O O . GLU B 1 343 ? -45.844 11.531 11.148 1 40.03 343 GLU B O 1
ATOM 5343 N N . ILE B 1 344 ? -45.594 11.305 8.93 1 38.69 344 ILE B N 1
ATOM 5344 C CA . ILE B 1 344 ? -46.156 12.641 8.82 1 38.69 344 ILE B CA 1
ATOM 5345 C C . ILE B 1 344 ? -47.688 12.555 8.883 1 38.69 344 ILE B C 1
ATOM 5347 O O . ILE B 1 344 ? -48.375 13.523 9.234 1 38.69 344 ILE B O 1
ATOM 5351 N N . TRP B 1 345 ? -48.25 11.406 8.453 1 39.62 345 TRP B N 1
ATOM 5352 C CA . TRP B 1 345 ? -49.688 11.398 8.406 1 39.62 345 TRP B CA 1
ATOM 5353 C C . TRP B 1 345 ? -50.281 11.32 9.805 1 39.62 345 TRP B C 1
ATOM 5355 O O . TRP B 1 345 ? -51.5 11.57 9.992 1 39.62 345 TRP B O 1
ATOM 5365 N N . GLU B 1 346 ? -49.562 10.758 10.773 1 38.12 346 GLU B N 1
ATOM 5366 C CA . GLU B 1 346 ? -50.25 10.719 12.062 1 38.12 346 GLU B CA 1
ATOM 5367 C C . GLU B 1 346 ? -50.375 12.109 12.664 1 38.12 346 GLU B C 1
ATOM 5369 O O . GLU B 1 346 ? -51.25 12.344 13.523 1 38.12 346 GLU B O 1
ATOM 5374 N N . TYR B 1 347 ? -49.469 13.016 12.242 1 33.62 347 TYR B N 1
ATOM 5375 C CA . TYR B 1 347 ? -49.688 14.289 12.922 1 33.62 347 TYR B CA 1
ATOM 5376 C C . TYR B 1 347 ? -50.75 15.109 12.203 1 33.62 347 TYR B C 1
ATOM 5378 O O . TYR B 1 347 ? -51.125 16.203 12.656 1 33.62 347 TYR B O 1
ATOM 5386 N N . VAL B 1 348 ? -51.031 14.828 10.891 1 35.69 348 VAL B N 1
ATOM 5387 C CA . VAL B 1 348 ? -52.062 15.664 10.266 1 35.69 348 VAL B CA 1
ATOM 5388 C C . VAL B 1 348 ? -53.438 15.117 10.578 1 35.69 348 VAL B C 1
ATOM 5390 O O . VAL B 1 348 ? -54.469 15.742 10.25 1 35.69 348 VAL B O 1
ATOM 5393 N N . SER B 1 349 ? -53.469 13.914 11.141 1 28.98 349 SER B N 1
ATOM 5394 C CA . SER B 1 349 ? -54.844 13.688 11.586 1 28.98 349 SER B CA 1
ATOM 5395 C C . SER B 1 349 ? -55.094 14.273 12.969 1 28.98 349 SER B C 1
ATOM 5397 O O . SER B 1 349 ? -54.188 14.273 13.812 1 28.98 349 SER B O 1
#

Foldseek 3Di:
DDPVVVVVLVVCVVVVLVVVVVVHDCCDPVNLCVSCVVVVHDSVLSPDDQDPQLVLLCPLPDVPDDCFPQSSVQSVLVVVQVVLCVVPNFPLWDADDADDQQPDLVSLLVVLQVVCVVLPHDNAAADDDLQNSLVNNQEWEKEAARDDPGDQKDKDDDNIGIYMYGHQPDAPQSSQLVSQLNVNCRRNVQPCRSCSDPSVPPVPRSVSSSSSSLCNLHPPVCCVPQVVVDVVVDPLLLSLLLRCQRNVHAQLSVLVNCVVSPVDDPVSSVVSNPHDDDPCSCVVNVGDHDSPNHHTDTRPSQLVSLLVCVQVVVDDLVVSCVSCPPPDDSVRHDDHDPPPPVVVVVVVD/DDPVVVVVLVVCVVVVLVVVVVVHDPCDPVNLCVSCVVVVHDSVLSPDDQDPQLVLLCPLPDVPPDCFPQSSVQSVLVVVQVVLCVVPNFPLWDADDADDQDPDLVSLLVVLQVVCVVLPHHNAAADDDLQNSLVNNQEWEKEAARDDPGDQKDKADDNIGIYMYGHQPDAPQSSQLVSQLRSNCRRNVQPVRSNSPPSVPPVPRSVSSSSSSLCNLHPPVCCVPQVVVDVVVDPLLLSLLLRCQRNVHAQLSVLVNCVVSPVDDPVSSVVSNPHDDDPCSCVVNVGDHDSPNHHTDTRPSQLVSLLVCVQVVVDDLVVSCVSCPPPDDSVRHDDHDPPPPPVVVVVVD